Protein AF-0000000075100015 (afdb_homodimer)

Structure (mmCIF, N/CA/C/O backbone):
data_AF-0000000075100015-model_v1
#
loop_
_entity.id
_entity.type
_entity.pdbx_description
1 polymer 'F-actin-capping protein subunit alpha'
#
loop_
_atom_site.group_PDB
_atom_site.id
_atom_site.type_symbol
_atom_site.label_atom_id
_atom_site.label_alt_id
_atom_site.label_comp_id
_atom_site.label_asym_id
_atom_site.label_entity_id
_atom_site.label_seq_id
_atom_site.pdbx_PDB_ins_code
_atom_site.Cartn_x
_atom_site.Cartn_y
_atom_site.Cartn_z
_atom_site.occupancy
_atom_site.B_iso_or_equiv
_atom_site.auth_seq_id
_atom_site.auth_comp_id
_atom_site.auth_asym_id
_atom_site.auth_atom_id
_atom_site.pdbx_PDB_model_num
ATOM 1 N N . MET A 1 1 ? -28.734 -22.047 7.895 1 20.78 1 MET A N 1
ATOM 2 C CA . MET A 1 1 ? -29.188 -20.672 7.656 1 20.78 1 MET A CA 1
ATOM 3 C C . MET A 1 1 ? -28.016 -19.688 7.734 1 20.78 1 MET A C 1
ATOM 5 O O . MET A 1 1 ? -27.453 -19.484 8.805 1 20.78 1 MET A O 1
ATOM 9 N N . LEU A 1 2 ? -27.078 -19.688 6.77 1 24.02 2 LEU A N 1
ATOM 10 C CA . LEU A 1 2 ? -25.75 -19.078 6.727 1 24.02 2 LEU A CA 1
ATOM 11 C C . LEU A 1 2 ? -25.844 -17.562 6.867 1 24.02 2 LEU A C 1
ATOM 13 O O . LEU A 1 2 ? -26.703 -16.922 6.254 1 24.02 2 LEU A O 1
ATOM 17 N N . PRO A 1 3 ? -25.438 -17 8.055 1 24.66 3 PRO A N 1
ATOM 18 C CA . PRO A 1 3 ? -25.766 -15.625 8.422 1 24.66 3 PRO A CA 1
ATOM 19 C C . PRO A 1 3 ? -25.422 -14.617 7.328 1 24.66 3 PRO A C 1
ATOM 21 O O . PRO A 1 3 ? -24.391 -14.766 6.656 1 24.66 3 PRO A O 1
ATOM 24 N N . SER A 1 4 ? -26.359 -14.047 6.516 1 23.31 4 SER A N 1
ATOM 25 C CA . SER A 1 4 ? -26.516 -13.062 5.445 1 23.31 4 SER A CA 1
ATOM 26 C C . SER A 1 4 ? -25.766 -11.773 5.773 1 23.31 4 SER A C 1
ATOM 28 O O . SER A 1 4 ? -25.703 -10.859 4.945 1 23.31 4 SER A O 1
ATOM 30 N N . ARG A 1 5 ? -25.5 -11.406 7.086 1 25.5 5 ARG A N 1
ATOM 31 C CA . ARG A 1 5 ? -25.203 -10.023 7.465 1 25.5 5 ARG A CA 1
ATOM 32 C C . ARG A 1 5 ? -23.781 -9.641 7.051 1 25.5 5 ARG A C 1
ATOM 34 O O . ARG A 1 5 ? -23.234 -8.664 7.555 1 25.5 5 ARG A O 1
ATOM 41 N N . ILE A 1 6 ? -23.062 -10.508 6.488 1 29.12 6 ILE A N 1
ATOM 42 C CA . ILE A 1 6 ? -21.656 -10.156 6.289 1 29.12 6 ILE A CA 1
ATOM 43 C C . ILE A 1 6 ? -21.547 -9.055 5.242 1 29.12 6 ILE A C 1
ATOM 45 O O . ILE A 1 6 ? -20.484 -8.828 4.68 1 29.12 6 ILE A O 1
ATOM 49 N N . SER A 1 7 ? -22.688 -8.594 4.68 1 27.77 7 SER A N 1
ATOM 50 C CA . SER A 1 7 ? -22.656 -7.664 3.557 1 27.77 7 SER A CA 1
ATOM 51 C C . SER A 1 7 ? -21.938 -6.367 3.93 1 27.77 7 SER A C 1
ATOM 53 O O . SER A 1 7 ? -21.812 -5.465 3.102 1 27.77 7 SER A O 1
ATOM 55 N N . GLY A 1 8 ? -21.922 -5.969 5.199 1 27.81 8 GLY A N 1
ATOM 56 C CA . GLY A 1 8 ? -21.797 -4.559 5.539 1 27.81 8 GLY A CA 1
ATOM 57 C C . GLY A 1 8 ? -20.438 -3.977 5.168 1 27.81 8 GLY A C 1
ATOM 58 O O . GLY A 1 8 ? -20.359 -3.047 4.363 1 27.81 8 GLY A O 1
ATOM 59 N N . ARG A 1 9 ? -19.406 -3.805 6.23 1 31.66 9 ARG A N 1
ATOM 60 C CA . ARG A 1 9 ? -18.469 -2.707 6.504 1 31.66 9 ARG A CA 1
ATOM 61 C C . ARG A 1 9 ? -17.203 -2.836 5.668 1 31.66 9 ARG A C 1
ATOM 63 O O . ARG A 1 9 ? -16.156 -3.236 6.176 1 31.66 9 ARG A O 1
ATOM 70 N N . ILE A 1 10 ? -17.219 -3.52 4.648 1 33.59 10 ILE A N 1
ATOM 71 C CA . ILE A 1 10 ? -15.984 -3.369 3.889 1 33.59 10 ILE A CA 1
ATOM 72 C C . ILE A 1 10 ? -15.695 -1.889 3.65 1 33.59 10 ILE A C 1
ATOM 74 O O . ILE A 1 10 ? -16.562 -1.157 3.15 1 33.59 10 ILE A O 1
ATOM 78 N N . PRO A 1 11 ? -14.891 -1.281 4.355 1 36.47 11 PRO A N 1
ATOM 79 C CA . PRO A 1 11 ? -14.625 0.134 4.098 1 36.47 11 PRO A CA 1
ATOM 80 C C . PRO A 1 11 ? -14.609 0.467 2.605 1 36.47 11 PRO A C 1
ATOM 82 O O . PRO A 1 11 ? -14.094 -0.313 1.801 1 36.47 11 PRO A O 1
ATOM 85 N N . HIS A 1 12 ? -15.672 1.087 2.115 1 36.59 12 HIS A N 1
ATOM 86 C CA . HIS A 1 12 ? -15.805 1.656 0.78 1 36.59 12 HIS A CA 1
ATOM 87 C C . HIS A 1 12 ? -14.508 2.314 0.329 1 36.59 12 HIS A C 1
ATOM 89 O O . HIS A 1 12 ? -13.758 2.852 1.151 1 36.59 12 HIS A O 1
ATOM 95 N N . PHE A 1 13 ? -13.883 1.746 -0.642 1 34.28 13 PHE A N 1
ATOM 96 C CA . PHE A 1 13 ? -12.812 2.428 -1.369 1 34.28 13 PHE A CA 1
ATOM 97 C C .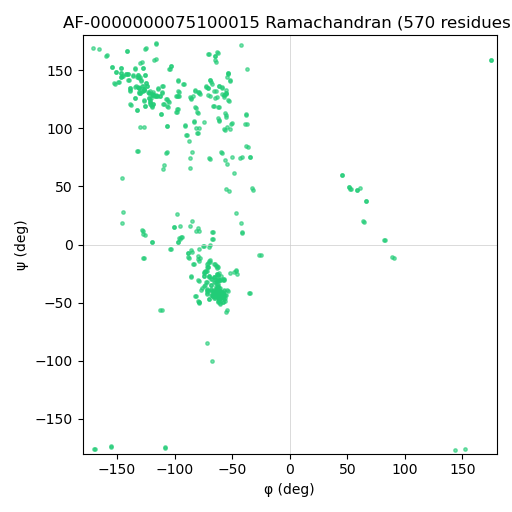 PHE A 1 13 ? -13.086 3.926 -1.441 1 34.28 13 PHE A C 1
ATOM 99 O O . PHE A 1 13 ? -13.836 4.387 -2.303 1 34.28 13 PHE A O 1
ATOM 106 N N . HIS A 1 14 ? -13.398 4.547 -0.377 1 34.09 14 HIS A N 1
ATOM 107 C CA . HIS A 1 14 ? -13.766 5.961 -0.393 1 34.09 14 HIS A CA 1
ATOM 108 C C . HIS A 1 14 ? -12.648 6.812 -0.986 1 34.09 14 HIS A C 1
ATOM 110 O O . HIS A 1 14 ? -12.773 8.039 -1.055 1 34.09 14 HIS A O 1
ATOM 116 N N . GLY A 1 15 ? -11.445 6.391 -0.826 1 33.97 15 GLY A N 1
ATOM 117 C CA . GLY A 1 15 ? -10.516 7.5 -0.974 1 33.97 15 GLY A CA 1
ATOM 118 C C . GLY A 1 15 ? -10.672 8.242 -2.289 1 33.97 15 GLY A C 1
ATOM 119 O O . GLY A 1 15 ? -10.266 9.398 -2.41 1 33.97 15 GLY A O 1
ATOM 120 N N . CYS A 1 16 ? -10.562 7.555 -3.436 1 36.41 16 CYS A N 1
ATOM 121 C CA . CYS A 1 16 ? -10.672 8.414 -4.609 1 36.41 16 CYS A CA 1
ATOM 122 C C . CYS A 1 16 ? -12.094 8.938 -4.773 1 36.41 16 CYS A C 1
ATOM 124 O O . CYS A 1 16 ? -13.016 8.164 -5.039 1 36.41 16 CYS A O 1
ATOM 126 N N . ASP A 1 17 ? -12.469 9.859 -3.977 1 36.69 17 ASP A N 1
ATOM 127 C CA . ASP A 1 17 ? -13.672 10.562 -4.398 1 36.69 17 ASP A CA 1
ATOM 128 C C . ASP A 1 17 ? -13.734 10.688 -5.918 1 36.69 17 ASP A C 1
ATOM 130 O O . ASP A 1 17 ? -12.922 11.398 -6.52 1 36.69 17 ASP A O 1
ATOM 134 N N . LEU A 1 18 ? -14.008 9.773 -6.59 1 43.75 18 LEU A N 1
ATOM 135 C CA . LEU A 1 18 ? -14.398 9.961 -7.984 1 43.75 18 LEU A CA 1
ATOM 136 C C . LEU A 1 18 ? -15.32 11.164 -8.133 1 43.75 18 LEU A C 1
ATOM 138 O O . LEU A 1 18 ? -16.234 11.141 -8.961 1 43.75 18 LEU A O 1
ATOM 142 N N . ASP A 1 19 ? -15.438 11.891 -7.148 1 42.81 19 ASP A N 1
ATOM 143 C CA . ASP A 1 19 ? -16.188 13.094 -7.492 1 42.81 19 ASP A CA 1
ATOM 144 C C . ASP A 1 19 ? -15.672 13.703 -8.797 1 42.81 19 ASP A C 1
ATOM 146 O O . ASP A 1 19 ? -16.219 14.703 -9.281 1 42.81 19 ASP A O 1
ATOM 150 N N . MET A 1 20 ? -14.477 13.375 -9.102 1 43.53 20 MET A N 1
ATOM 151 C CA . MET A 1 20 ? -14.047 13.969 -10.367 1 43.53 20 MET A CA 1
ATOM 152 C C . MET A 1 20 ? -14.828 13.375 -11.539 1 43.53 20 MET A C 1
ATOM 154 O O . MET A 1 20 ? -14.43 13.531 -12.695 1 43.53 20 MET A O 1
ATOM 158 N N . ALA A 1 21 ? -15.719 12.594 -11.125 1 49.91 21 ALA A N 1
ATOM 159 C CA . ALA A 1 21 ? -16.469 11.852 -12.141 1 49.91 21 ALA A CA 1
ATOM 160 C C . ALA A 1 21 ? -17.078 12.805 -13.164 1 49.91 21 ALA A C 1
ATOM 162 O O . ALA A 1 21 ? -17.109 12.5 -14.359 1 49.91 21 ALA A O 1
ATOM 163 N N . ASP A 1 22 ? -17.516 13.859 -12.57 1 56.06 22 ASP A N 1
ATOM 164 C CA . ASP A 1 22 ? -18.234 14.625 -13.578 1 56.06 22 ASP A CA 1
ATOM 165 C C . ASP A 1 22 ? -17.297 15.125 -14.664 1 56.06 22 ASP A C 1
ATOM 167 O O . ASP A 1 22 ? -17.703 15.352 -15.805 1 56.06 22 ASP A O 1
ATOM 171 N N . VAL A 1 23 ? -15.945 15.055 -14.25 1 65.94 23 VAL A N 1
ATOM 172 C CA . VAL A 1 23 ? -15.062 15.727 -15.203 1 65.94 23 VAL A CA 1
ATOM 173 C C . VAL A 1 23 ? -14.328 14.688 -16.047 1 65.94 23 VAL A C 1
ATOM 175 O O . VAL A 1 23 ? -13.75 15.016 -17.078 1 65.94 23 VAL A O 1
ATOM 178 N N . LEU A 1 24 ? -14.578 13.461 -15.695 1 74.62 24 LEU A N 1
ATOM 179 C CA . LEU A 1 24 ? -13.812 12.461 -16.438 1 74.62 24 LEU A CA 1
ATOM 180 C C . LEU A 1 24 ? -14.633 11.898 -17.594 1 74.62 24 LEU A C 1
ATOM 182 O O . LEU A 1 24 ? -15.852 11.773 -17.484 1 74.62 24 LEU A O 1
ATOM 186 N N . SER A 1 25 ? -14 11.664 -18.719 1 83.81 25 SER A N 1
ATOM 187 C CA . SER A 1 25 ? -14.641 10.969 -19.828 1 83.81 25 SER A CA 1
ATOM 188 C C . SER A 1 25 ? -15.016 9.539 -19.438 1 83.81 25 SER A C 1
ATOM 190 O O . SER A 1 25 ? -14.547 9.023 -18.422 1 83.81 25 SER A O 1
ATOM 192 N N . ASP A 1 26 ? -15.836 8.938 -20.234 1 85.44 26 ASP A N 1
ATOM 193 C CA . ASP A 1 26 ? -16.234 7.555 -19.984 1 85.44 26 ASP A CA 1
ATOM 194 C C . ASP A 1 26 ? -15.039 6.613 -20.016 1 85.44 26 ASP A C 1
ATOM 196 O O . ASP A 1 26 ? -14.938 5.691 -19.203 1 85.44 26 ASP A O 1
ATOM 200 N N . ALA A 1 27 ? -14.164 6.902 -20.969 1 84.81 27 ALA A N 1
ATOM 201 C CA . ALA A 1 27 ? -12.961 6.082 -21.078 1 84.81 27 ALA A CA 1
ATOM 202 C C . ALA A 1 27 ? -12.086 6.219 -19.844 1 84.81 27 ALA A C 1
ATOM 204 O O . ALA A 1 27 ? -11.539 5.23 -19.359 1 84.81 27 ALA A O 1
ATOM 205 N N . GLU A 1 28 ? -12.078 7.391 -19.344 1 82.69 28 GLU A N 1
ATOM 206 C CA . GLU A 1 28 ? -11.289 7.645 -18.141 1 82.69 28 GLU A CA 1
ATOM 207 C C . GLU A 1 28 ? -11.922 7 -16.922 1 82.69 28 GLU A C 1
ATOM 209 O O . GLU A 1 28 ? -11.227 6.441 -16.078 1 82.69 28 GLU A O 1
ATOM 214 N N . LYS A 1 29 ? -13.172 7.051 -16.875 1 86.25 29 LYS A N 1
ATOM 215 C CA . LYS A 1 29 ? -13.891 6.422 -15.766 1 86.25 29 LYS A CA 1
ATOM 216 C C . LYS A 1 29 ? -13.672 4.914 -15.758 1 86.25 29 LYS A C 1
ATOM 218 O O . LYS A 1 29 ? -13.461 4.32 -14.695 1 86.25 29 LYS A O 1
ATOM 223 N N . LEU A 1 30 ? -13.656 4.375 -16.891 1 89.06 30 LEU A N 1
ATOM 224 C CA . LEU A 1 30 ? -13.461 2.932 -17 1 89.06 30 LEU A CA 1
ATOM 225 C C . LEU A 1 30 ? -12.039 2.545 -16.594 1 89.06 30 LEU A C 1
ATOM 227 O O . LEU A 1 30 ? -11.836 1.513 -15.945 1 89.06 30 LEU A O 1
ATOM 231 N N . ASN A 1 31 ? -11.133 3.354 -16.969 1 87.12 31 ASN A N 1
ATOM 232 C CA . ASN A 1 31 ? -9.75 3.094 -16.578 1 87.12 31 ASN A CA 1
ATOM 233 C C . ASN A 1 31 ? -9.562 3.176 -15.07 1 87.12 31 ASN A C 1
ATOM 235 O O . ASN A 1 31 ? -8.844 2.367 -14.484 1 87.12 31 ASN A O 1
ATOM 239 N N . VAL A 1 32 ? -10.234 4.094 -14.523 1 85.44 32 VAL A N 1
ATOM 240 C CA . VAL A 1 32 ? -10.18 4.234 -13.07 1 85.44 32 VAL A CA 1
ATOM 241 C C . VAL A 1 32 ? -10.828 3.025 -12.406 1 85.44 32 VAL A C 1
ATOM 243 O O . VAL A 1 32 ? -10.273 2.459 -11.461 1 85.44 32 VAL A O 1
ATOM 246 N N . ALA A 1 33 ? -11.914 2.68 -12.961 1 90.5 33 ALA A N 1
ATOM 247 C CA . ALA A 1 33 ? -12.609 1.506 -12.445 1 90.5 33 ALA A CA 1
ATOM 248 C C . ALA A 1 33 ? -11.734 0.262 -12.531 1 90.5 33 ALA A C 1
ATOM 250 O O . ALA A 1 33 ? -11.648 -0.518 -11.578 1 90.5 33 ALA A O 1
ATOM 251 N N . LYS A 1 34 ? -11.117 0.137 -13.664 1 92.75 34 LYS A N 1
ATOM 252 C CA . LYS A 1 34 ? -10.195 -0.983 -13.852 1 92.75 34 LYS A CA 1
ATOM 253 C C . LYS A 1 34 ? -9.086 -0.965 -12.812 1 92.75 34 LYS A C 1
ATOM 255 O O . LYS A 1 34 ? -8.75 -2.002 -12.234 1 92.75 34 LYS A O 1
ATOM 260 N N . GLY A 1 35 ? -8.586 0.128 -12.57 1 91.5 35 GLY A N 1
ATOM 261 C CA . GLY A 1 35 ? -7.551 0.277 -11.562 1 91.5 35 GLY A CA 1
ATOM 262 C C . GLY A 1 35 ? -7.996 -0.164 -10.18 1 91.5 35 GLY A C 1
ATOM 263 O O . GLY A 1 35 ? -7.27 -0.88 -9.484 1 91.5 35 GLY A O 1
ATOM 264 N N . PHE A 1 36 ? -9.188 0.163 -9.82 1 91.38 36 PHE A N 1
ATOM 265 C CA . PHE A 1 36 ? -9.727 -0.218 -8.523 1 91.38 36 PHE A CA 1
ATOM 266 C C . PHE A 1 36 ? -9.891 -1.73 -8.43 1 91.38 36 PHE A C 1
ATOM 268 O O . PHE A 1 36 ? -9.531 -2.332 -7.41 1 91.38 36 PHE A O 1
ATOM 275 N N . LEU A 1 37 ? -10.391 -2.219 -9.461 1 95.38 37 LEU A N 1
ATOM 276 C CA . LEU A 1 37 ? -10.656 -3.652 -9.453 1 95.38 37 LEU A CA 1
ATOM 277 C C . LEU A 1 37 ? -9.352 -4.445 -9.383 1 95.38 37 LEU A C 1
ATOM 279 O O . LEU A 1 37 ? -9.234 -5.383 -8.594 1 95.38 37 LEU A O 1
ATOM 283 N N . LEU A 1 38 ? -8.344 -4.02 -10.133 1 95.88 38 LEU A N 1
ATOM 284 C CA . LEU A 1 38 ? -7.074 -4.734 -10.188 1 95.88 38 LEU A CA 1
ATOM 285 C C . LEU A 1 38 ? -6.305 -4.574 -8.875 1 95.88 38 LEU A C 1
ATOM 287 O O . LEU A 1 38 ? -5.438 -5.387 -8.555 1 95.88 38 LEU A O 1
ATOM 291 N N . ALA A 1 39 ? -6.699 -3.533 -8.133 1 93.62 39 ALA A N 1
ATOM 292 C CA . ALA A 1 39 ? -6.02 -3.264 -6.867 1 93.62 39 ALA A CA 1
ATOM 293 C C . ALA A 1 39 ? -6.77 -3.891 -5.699 1 93.62 39 ALA A C 1
ATOM 295 O O . ALA A 1 39 ? -6.355 -3.756 -4.543 1 93.62 39 ALA A O 1
ATOM 296 N N . SER A 1 40 ? -7.785 -4.617 -5.949 1 96.38 40 SER A N 1
ATOM 297 C CA . SER A 1 40 ? -8.625 -5.172 -4.891 1 96.38 40 SER A CA 1
ATOM 298 C C . SER A 1 40 ? -7.824 -6.102 -3.982 1 96.38 40 SER A C 1
ATOM 300 O O . SER A 1 40 ? -7.012 -6.895 -4.461 1 96.38 40 SER A O 1
ATOM 302 N N . PRO A 1 41 ? -8.023 -5.988 -2.635 1 96.44 41 PRO A N 1
ATOM 303 C CA . PRO A 1 41 ? -7.387 -6.938 -1.719 1 96.44 41 PRO A CA 1
ATOM 304 C C . PRO A 1 41 ? -7.902 -8.367 -1.898 1 96.44 41 PRO A C 1
ATOM 306 O O . PRO A 1 41 ? -8.945 -8.57 -2.527 1 96.44 41 PRO A O 1
ATOM 309 N N . PRO A 1 42 ? -7.141 -9.312 -1.389 1 95.69 42 PRO A N 1
ATOM 310 C CA . PRO A 1 42 ? -7.562 -10.711 -1.527 1 95.69 42 PRO A CA 1
ATOM 311 C C . PRO A 1 42 ? -8.961 -10.961 -0.97 1 95.69 42 PRO A C 1
ATOM 313 O O . PRO A 1 42 ? -9.273 -10.523 0.14 1 95.69 42 PRO A O 1
ATOM 316 N N . GLY A 1 43 ? -9.797 -11.625 -1.801 1 95.62 43 GLY A N 1
ATOM 317 C CA . GLY A 1 43 ? -11.117 -12.055 -1.37 1 95.62 43 GLY A CA 1
ATOM 318 C C . GLY A 1 43 ? -12.156 -10.953 -1.455 1 95.62 43 GLY A C 1
ATOM 319 O O . GLY A 1 43 ? -13.32 -11.164 -1.104 1 95.62 43 GLY A O 1
ATOM 320 N N . GLU A 1 44 ? -11.805 -9.789 -1.959 1 96.06 44 GLU A N 1
ATOM 321 C CA . GLU A 1 44 ? -12.727 -8.656 -1.857 1 96.06 44 GLU A CA 1
ATOM 322 C C . GLU A 1 44 ? -13.109 -8.133 -3.236 1 96.06 44 GLU A C 1
ATOM 324 O O . GLU A 1 44 ? -13.883 -7.18 -3.352 1 96.06 44 GLU A O 1
ATOM 329 N N . VAL A 1 45 ? -12.641 -8.75 -4.312 1 96.31 45 VAL A N 1
ATOM 330 C CA . VAL A 1 45 ? -12.797 -8.188 -5.652 1 96.31 45 VAL A CA 1
ATOM 331 C C . VAL A 1 45 ? -14.281 -8.164 -6.027 1 96.31 45 VAL A C 1
ATOM 333 O O . VAL A 1 45 ? -14.734 -7.258 -6.727 1 96.31 45 VAL A O 1
ATOM 336 N N . ARG A 1 46 ? -15.031 -9.109 -5.559 1 93.06 46 ARG A N 1
ATOM 337 C CA . ARG A 1 46 ? -16.453 -9.125 -5.859 1 93.06 46 ARG A CA 1
ATOM 338 C C . ARG A 1 46 ? -17.156 -7.938 -5.215 1 93.06 46 ARG A C 1
ATOM 340 O O . ARG A 1 46 ? -17.984 -7.273 -5.855 1 93.06 46 ARG A O 1
ATOM 347 N N . ASP A 1 47 ? -16.828 -7.676 -3.973 1 93.5 47 ASP A N 1
ATOM 348 C CA . ASP A 1 47 ? -17.406 -6.523 -3.283 1 93.5 47 ASP A CA 1
ATOM 349 C C . ASP A 1 47 ? -16.969 -5.219 -3.945 1 93.5 47 ASP A C 1
ATOM 351 O O . ASP A 1 47 ? -17.781 -4.305 -4.121 1 93.5 47 ASP A O 1
ATOM 355 N N . VAL A 1 48 ? -15.742 -5.164 -4.293 1 94.56 48 VAL A N 1
ATOM 356 C CA . VAL A 1 48 ? -15.227 -3.973 -4.957 1 94.56 48 VAL A CA 1
ATOM 357 C C . VAL A 1 48 ? -15.938 -3.777 -6.293 1 94.56 48 VAL A C 1
ATOM 359 O O . VAL A 1 48 ? -16.25 -2.648 -6.68 1 94.56 48 VAL A O 1
ATOM 362 N N . SER A 1 49 ? -16.188 -4.844 -6.953 1 94.31 49 SER A N 1
ATOM 363 C CA . SER A 1 49 ? -16.891 -4.766 -8.227 1 94.31 49 SER A CA 1
ATOM 364 C C . SER A 1 49 ? -18.281 -4.156 -8.062 1 94.31 49 SER A C 1
ATOM 366 O O . SER A 1 49 ? -18.719 -3.346 -8.883 1 94.31 49 SER A O 1
ATOM 368 N N . LYS A 1 50 ? -18.938 -4.52 -7.023 1 91.62 50 LYS A N 1
ATOM 369 C CA . LYS A 1 50 ? -20.25 -3.973 -6.742 1 91.62 50 LYS A CA 1
ATOM 370 C C . LYS A 1 50 ? -20.188 -2.475 -6.461 1 91.62 50 LYS A C 1
ATOM 372 O O . LYS A 1 50 ? -21 -1.701 -6.973 1 91.62 50 LYS A O 1
ATOM 377 N N . ASP A 1 51 ? -19.234 -2.096 -5.738 1 91.44 51 ASP A N 1
ATOM 378 C CA . ASP A 1 51 ? -19.078 -0.692 -5.375 1 91.44 51 ASP A CA 1
ATOM 379 C C . ASP A 1 51 ? -18.703 0.151 -6.594 1 91.44 51 ASP A C 1
ATOM 381 O O . ASP A 1 51 ? -19.234 1.252 -6.773 1 91.44 51 ASP A O 1
ATOM 385 N N . VAL A 1 52 ? -17.812 -0.385 -7.328 1 91.94 52 VAL A N 1
ATOM 386 C CA . VAL A 1 52 ? -17.359 0.312 -8.531 1 91.94 52 VAL A CA 1
ATOM 387 C C . VAL A 1 52 ? -18.531 0.478 -9.5 1 91.94 52 VAL A C 1
ATOM 389 O O . VAL A 1 52 ? -18.688 1.531 -10.117 1 91.94 52 VAL A O 1
ATOM 392 N N . ALA A 1 53 ? -19.328 -0.507 -9.633 1 88.62 53 ALA A N 1
ATOM 393 C CA . ALA A 1 53 ? -20.484 -0.457 -10.531 1 88.62 53 ALA A CA 1
ATOM 394 C C . ALA A 1 53 ? -21.453 0.649 -10.117 1 88.62 53 ALA A C 1
ATOM 396 O O . ALA A 1 53 ? -22.062 1.301 -10.969 1 88.62 53 ALA A O 1
ATOM 397 N N . LYS A 1 54 ? -21.5 0.934 -8.828 1 89.56 54 LYS A N 1
ATOM 398 C CA . LYS A 1 54 ? -22.391 1.971 -8.312 1 89.56 54 LYS A CA 1
ATOM 399 C C . LYS A 1 54 ? -21.859 3.363 -8.648 1 89.56 54 LYS A C 1
ATOM 401 O O . LYS A 1 54 ? -22.641 4.316 -8.758 1 89.56 54 LYS A O 1
ATOM 406 N N . LEU A 1 55 ? -20.609 3.447 -8.797 1 87.25 55 LEU A N 1
ATOM 407 C CA . LEU A 1 55 ? -19.984 4.746 -8.984 1 87.25 55 LEU A CA 1
ATOM 408 C C . LEU A 1 55 ? -19.938 5.121 -10.461 1 87.25 55 LEU A C 1
ATOM 410 O O . LEU A 1 55 ? -19.719 6.281 -10.812 1 87.25 55 LEU A O 1
ATOM 414 N N . LEU A 1 56 ? -20.234 4.191 -11.297 1 90.19 56 LEU A N 1
ATOM 415 C CA . LEU A 1 56 ? -20.156 4.43 -12.734 1 90.19 56 LEU A CA 1
ATOM 416 C C . LEU A 1 56 ? -21.562 4.602 -13.328 1 90.19 56 LEU A C 1
ATOM 418 O O . LEU A 1 56 ? -22.531 4.062 -12.797 1 90.19 56 LEU A O 1
ATOM 422 N N . PRO A 1 57 ? -21.531 5.426 -14.43 1 89.06 57 PRO A N 1
ATOM 423 C CA . PRO A 1 57 ? -22.812 5.453 -15.141 1 89.06 57 PRO A CA 1
ATOM 424 C C . PRO A 1 57 ? -23.312 4.055 -15.516 1 89.06 57 PRO A C 1
ATOM 426 O O . PRO A 1 57 ? -22.5 3.172 -15.812 1 89.06 57 PRO A O 1
ATOM 429 N N . ARG A 1 58 ? -24.625 4.039 -15.492 1 87.69 58 ARG A N 1
ATOM 430 C CA . ARG A 1 58 ? -25.234 2.746 -15.773 1 87.69 58 ARG A CA 1
ATOM 431 C C . ARG A 1 58 ? -24.797 2.209 -17.125 1 87.69 58 ARG A C 1
ATOM 433 O O . ARG A 1 58 ? -24.812 2.934 -18.125 1 87.69 58 ARG A O 1
ATOM 440 N N . GLY A 1 59 ? -24.297 1.004 -17.172 1 88.06 59 GLY A N 1
ATOM 441 C CA . GLY A 1 59 ? -23.953 0.321 -18.422 1 88.06 59 GLY A CA 1
ATOM 442 C C . GLY A 1 59 ? -22.531 0.574 -18.859 1 88.06 59 GLY A C 1
ATOM 443 O O . GLY A 1 59 ? -22.047 -0.045 -19.812 1 88.06 59 GLY A O 1
ATOM 444 N N . LEU A 1 60 ? -21.922 1.483 -18.25 1 91.62 60 LEU A N 1
ATOM 445 C CA . LEU A 1 60 ? -20.578 1.812 -18.688 1 91.62 60 LEU A CA 1
ATOM 446 C C . LEU A 1 60 ? -19.641 0.629 -18.5 1 91.62 60 LEU A C 1
ATOM 448 O O . LEU A 1 60 ? -18.812 0.334 -19.359 1 91.62 60 LEU A O 1
ATOM 452 N N . LEU A 1 61 ? -19.766 -0.012 -17.375 1 92.88 61 LEU A N 1
ATOM 453 C CA . LEU A 1 61 ? -19.016 -1.243 -17.141 1 92.88 61 LEU A CA 1
ATOM 454 C C . LEU A 1 61 ? -19.812 -2.457 -17.609 1 92.88 61 LEU A C 1
ATOM 456 O O . LEU A 1 61 ? -20.594 -3.023 -16.859 1 92.88 61 LEU A O 1
ATOM 460 N N . SER A 1 62 ? -19.531 -2.84 -18.812 1 93.19 62 SER A N 1
ATOM 461 C CA . SER A 1 62 ? -20.25 -3.98 -19.375 1 93.19 62 SER A CA 1
ATOM 462 C C . SER A 1 62 ? -19.828 -5.281 -18.703 1 93.19 62 SER A C 1
ATOM 464 O O . SER A 1 62 ? -18.766 -5.352 -18.078 1 93.19 62 SER A O 1
ATOM 466 N N . ASP A 1 63 ? -20.656 -6.258 -18.922 1 92.94 63 ASP A N 1
ATOM 467 C CA . ASP A 1 63 ? -20.328 -7.582 -18.391 1 92.94 63 ASP A CA 1
ATOM 468 C C . ASP A 1 63 ? -19.031 -8.117 -19.016 1 92.94 63 ASP A C 1
ATOM 470 O O . ASP A 1 63 ? -18.219 -8.734 -18.328 1 92.94 63 ASP A O 1
ATOM 474 N N . THR A 1 64 ? -18.938 -7.879 -20.25 1 94.25 64 THR A N 1
ATOM 475 C CA . THR A 1 64 ? -17.75 -8.336 -20.953 1 94.25 64 THR A CA 1
ATOM 476 C C . THR A 1 64 ? -16.5 -7.645 -20.406 1 94.25 64 THR A C 1
ATOM 478 O O . THR A 1 64 ? -15.477 -8.289 -20.172 1 94.25 64 THR A O 1
ATOM 481 N N . ALA A 1 65 ? -16.609 -6.355 -20.188 1 93.69 65 ALA A N 1
ATOM 482 C CA . ALA A 1 65 ? -15.484 -5.605 -19.641 1 93.69 65 ALA A CA 1
ATOM 483 C C . ALA A 1 65 ? -15.125 -6.09 -18.234 1 93.69 65 ALA A C 1
ATOM 485 O O . ALA A 1 65 ? -13.953 -6.285 -17.922 1 93.69 65 ALA A O 1
ATOM 486 N N . LEU A 1 66 ? -16.141 -6.285 -17.469 1 95.56 66 LEU A N 1
ATOM 487 C CA . LEU A 1 66 ? -15.938 -6.77 -16.109 1 95.56 66 LEU A CA 1
ATOM 488 C C . LEU A 1 66 ? -15.258 -8.133 -16.125 1 95.56 66 LEU A C 1
ATOM 490 O O . LEU A 1 66 ? -14.305 -8.359 -15.375 1 95.56 66 LEU A O 1
ATOM 494 N N . ARG A 1 67 ? -15.703 -9.008 -16.922 1 96.12 67 ARG A N 1
ATOM 495 C CA . ARG A 1 67 ? -15.125 -10.344 -17.016 1 96.12 67 ARG A CA 1
ATOM 496 C C . ARG A 1 67 ? -13.656 -10.273 -17.406 1 96.12 67 ARG A C 1
ATOM 498 O O . ARG A 1 67 ? -12.82 -11.008 -16.875 1 96.12 67 ARG A O 1
ATOM 505 N N . GLY A 1 68 ? -13.398 -9.461 -18.359 1 96.69 68 GLY A N 1
ATOM 506 C CA . GLY A 1 68 ? -12.016 -9.289 -18.766 1 96.69 68 GLY A CA 1
ATOM 507 C C . GLY A 1 68 ? -11.117 -8.781 -17.656 1 96.69 68 GLY A C 1
ATOM 508 O O . GLY A 1 68 ? -10 -9.273 -17.469 1 96.69 68 GLY A O 1
ATOM 509 N N . ILE A 1 69 ? -11.633 -7.812 -16.922 1 96.88 69 ILE A N 1
ATOM 510 C CA . ILE A 1 69 ? -10.859 -7.246 -15.82 1 96.88 69 ILE A CA 1
ATOM 511 C C . ILE A 1 69 ? -10.648 -8.305 -14.742 1 96.88 69 ILE A C 1
ATOM 513 O O . ILE A 1 69 ? -9.547 -8.453 -14.211 1 96.88 69 ILE A O 1
ATOM 517 N N . LEU A 1 70 ? -11.656 -9.07 -14.492 1 97.88 70 LEU A N 1
ATOM 518 C CA . LEU A 1 70 ? -11.562 -10.094 -13.453 1 97.88 70 LEU A CA 1
ATOM 519 C C . LEU A 1 70 ? -10.68 -11.25 -13.906 1 97.88 70 LEU A C 1
ATOM 521 O O . LEU A 1 70 ? -10 -11.875 -13.086 1 97.88 70 LEU A O 1
ATOM 525 N N . HIS A 1 71 ? -10.68 -11.523 -15.172 1 98.31 71 HIS A N 1
ATOM 526 C CA . HIS A 1 71 ? -9.711 -12.469 -15.719 1 98.31 71 HIS A CA 1
ATOM 527 C C . HIS A 1 71 ? -8.281 -12.023 -15.43 1 98.31 71 HIS A C 1
ATOM 529 O O . HIS A 1 71 ? -7.484 -12.797 -14.898 1 98.31 71 HIS A O 1
ATOM 535 N N . THR A 1 72 ? -8.031 -10.773 -15.742 1 97.75 72 THR A N 1
ATOM 536 C CA . THR A 1 72 ? -6.707 -10.227 -15.484 1 97.75 72 THR A CA 1
ATOM 537 C C . THR A 1 72 ? -6.367 -10.297 -14 1 97.75 72 THR A C 1
ATOM 539 O O . THR A 1 72 ? -5.281 -10.742 -13.625 1 97.75 72 THR A O 1
ATOM 542 N N . TYR A 1 73 ? -7.32 -9.945 -13.172 1 98.25 73 TYR A N 1
ATOM 543 C CA . TYR A 1 73 ? -7.129 -9.953 -11.727 1 98.25 73 TYR A CA 1
ATOM 544 C C . TYR A 1 73 ? -6.801 -11.352 -11.227 1 98.25 73 TYR A C 1
ATOM 546 O O . TYR A 1 73 ? -5.816 -11.547 -10.508 1 98.25 73 TYR A O 1
ATOM 554 N N . ASN A 1 74 ? -7.59 -12.281 -11.602 1 98.38 74 ASN A N 1
ATOM 555 C CA . ASN A 1 74 ? -7.441 -13.641 -11.094 1 98.38 74 ASN A CA 1
ATOM 556 C C . ASN A 1 74 ? -6.145 -14.281 -11.578 1 98.38 74 ASN A C 1
ATOM 558 O O . ASN A 1 74 ? -5.453 -14.953 -10.812 1 98.38 74 ASN A O 1
ATOM 562 N N . VAL A 1 75 ? -5.801 -14.062 -12.82 1 98.25 75 VAL A N 1
ATOM 563 C CA . VAL A 1 75 ? -4.617 -14.672 -13.414 1 98.25 75 VAL A CA 1
ATOM 564 C C . VAL A 1 75 ? -3.357 -14.023 -12.836 1 98.25 75 VAL A C 1
ATOM 566 O O . VAL A 1 75 ? -2.428 -14.719 -12.422 1 98.25 75 VAL A O 1
ATOM 569 N N . GLU A 1 76 ? -3.391 -12.703 -12.695 1 97.31 76 GLU A N 1
ATOM 570 C CA . GLU A 1 76 ? -2.221 -12 -12.188 1 97.31 76 GLU A CA 1
ATOM 571 C C . GLU A 1 76 ? -1.974 -12.336 -10.719 1 97.31 76 GLU A C 1
ATOM 573 O O . GLU A 1 76 ? -0.828 -12.352 -10.266 1 97.31 76 GLU A O 1
ATOM 578 N N . ASN A 1 77 ? -3.031 -12.609 -10.07 1 97.5 77 ASN A N 1
ATOM 579 C CA . ASN A 1 77 ? -2.877 -12.891 -8.641 1 97.5 77 ASN A CA 1
ATOM 580 C C . ASN A 1 77 ? -2.725 -14.391 -8.375 1 97.5 77 ASN A C 1
ATOM 582 O O . ASN A 1 77 ? -2.629 -14.812 -7.227 1 97.5 77 ASN A O 1
ATOM 586 N N . SER A 1 78 ? -2.621 -15.188 -9.422 1 96.56 78 SER A N 1
ATOM 587 C CA . SER A 1 78 ? -2.496 -16.625 -9.25 1 96.56 78 SER A CA 1
ATOM 588 C C . SER A 1 78 ? -3.496 -17.156 -8.227 1 96.56 78 SER A C 1
ATOM 590 O O . SER A 1 78 ? -3.117 -17.859 -7.285 1 96.56 78 SER A O 1
ATOM 592 N N . LEU A 1 79 ? -4.75 -16.969 -8.484 1 96.44 79 LEU A N 1
ATOM 593 C CA . LEU A 1 79 ? -5.809 -17.281 -7.527 1 96.44 79 LEU A CA 1
ATOM 594 C C . LEU A 1 79 ? -5.898 -18.781 -7.285 1 96.44 79 LEU A C 1
ATOM 596 O O . LEU A 1 79 ? -6.121 -19.547 -8.219 1 96.44 79 LEU A O 1
ATOM 600 N N . PRO A 1 80 ? -5.676 -19.188 -6.012 1 94.06 80 PRO A N 1
ATOM 601 C CA . PRO A 1 80 ? -5.926 -20.594 -5.676 1 94.06 80 PRO A CA 1
ATOM 602 C C . PRO A 1 80 ? -7.41 -20.891 -5.477 1 94.06 80 PRO A C 1
ATOM 604 O O . PRO A 1 80 ? -8.094 -20.172 -4.746 1 94.06 80 PRO A O 1
ATOM 607 N N . VAL A 1 81 ? -7.887 -21.922 -6.129 1 94.31 81 VAL A N 1
ATOM 608 C CA . VAL A 1 81 ? -9.32 -22.203 -6.086 1 94.31 81 VAL A CA 1
ATOM 609 C C . VAL A 1 81 ? -9.547 -23.672 -5.715 1 94.31 81 VAL A C 1
ATOM 611 O O . VAL A 1 81 ? -8.828 -24.547 -6.188 1 94.31 81 VAL A O 1
ATOM 614 N N . GLN A 1 82 ? -10.539 -23.859 -4.922 1 92.06 82 GLN A N 1
ATOM 615 C CA . GLN A 1 82 ? -10.891 -25.203 -4.512 1 92.06 82 GLN A CA 1
ATOM 616 C C . GLN A 1 82 ? -11.461 -26 -5.68 1 92.06 82 GLN A C 1
ATOM 618 O O . GLN A 1 82 ? -12.352 -25.531 -6.387 1 92.06 82 GLN A O 1
ATOM 623 N N . ILE A 1 83 ? -10.859 -27.141 -5.84 1 92.81 83 ILE A N 1
ATOM 624 C CA . ILE A 1 83 ? -11.367 -28.062 -6.852 1 92.81 83 ILE A CA 1
ATOM 625 C C . ILE A 1 83 ? -12.547 -28.844 -6.281 1 92.81 83 ILE A C 1
ATOM 627 O O . ILE A 1 83 ? -12.461 -29.391 -5.18 1 92.81 83 ILE A O 1
ATOM 631 N N . PRO A 1 84 ? -13.609 -28.891 -7.074 1 89.5 84 PRO A N 1
ATOM 632 C CA . PRO A 1 84 ? -14.781 -29.594 -6.566 1 89.5 84 PRO A CA 1
ATOM 633 C C . PRO A 1 84 ? -14.492 -31.062 -6.23 1 89.5 84 PRO A C 1
ATOM 635 O O . PRO A 1 84 ? -13.828 -31.75 -7.008 1 89.5 84 PRO A O 1
ATOM 638 N N . ASN A 1 85 ? -14.977 -31.531 -5.055 1 85.56 85 ASN A N 1
ATOM 639 C CA . ASN A 1 85 ? -14.977 -32.938 -4.633 1 85.56 85 ASN A CA 1
ATOM 640 C C . ASN A 1 85 ? -13.562 -33.469 -4.449 1 85.56 85 ASN A C 1
ATOM 642 O O . ASN A 1 85 ? -13.297 -34.625 -4.691 1 85.56 85 ASN A O 1
ATOM 646 N N . VAL A 1 86 ? -12.664 -32.594 -4.309 1 81.94 86 VAL A N 1
ATOM 647 C CA . VAL A 1 86 ? -11.289 -33 -4.043 1 81.94 86 VAL A CA 1
ATOM 648 C C . VAL A 1 86 ? -10.859 -32.5 -2.672 1 81.94 86 VAL A C 1
ATOM 650 O O . VAL A 1 86 ? -11.492 -31.594 -2.111 1 81.94 86 VAL A O 1
ATOM 653 N N . ASP A 1 87 ? -9.883 -33.062 -2.123 1 79.31 87 ASP A N 1
ATOM 654 C CA . ASP A 1 87 ? -9.312 -32.688 -0.833 1 79.31 87 ASP A CA 1
ATOM 655 C C . ASP A 1 87 ? 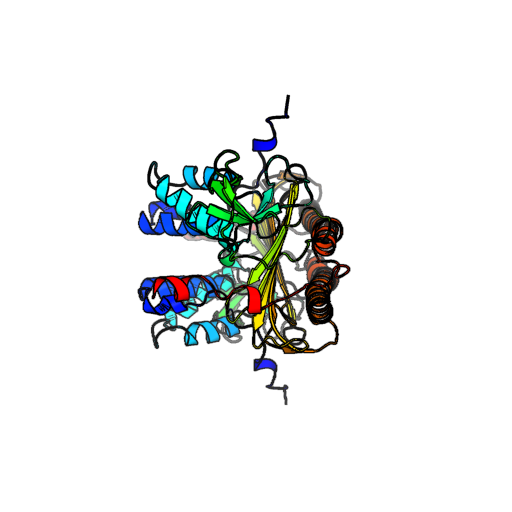-8.992 -31.203 -0.801 1 79.31 87 ASP A C 1
ATOM 657 O O . ASP A 1 87 ? -8.5 -30.641 -1.787 1 79.31 87 ASP A O 1
ATOM 661 N N . GLU A 1 88 ? -9.258 -30.609 0.335 1 74.62 88 GLU A N 1
ATOM 662 C CA . GLU A 1 88 ? -9.102 -29.172 0.519 1 74.62 88 GLU A CA 1
ATOM 663 C C . GLU A 1 88 ? -7.645 -28.75 0.346 1 74.62 88 GLU A C 1
ATOM 665 O O . GLU A 1 88 ? -7.355 -27.578 0.102 1 74.62 88 GLU A O 1
ATOM 670 N N . SER A 1 89 ? -6.836 -29.703 0.456 1 73.19 89 SER A N 1
ATOM 671 C CA . SER A 1 89 ? -5.414 -29.391 0.36 1 73.19 89 SER A CA 1
ATOM 672 C C . SER A 1 89 ? -4.984 -29.219 -1.093 1 73.19 89 SER A C 1
ATOM 674 O O . SER A 1 89 ? -3.91 -28.672 -1.365 1 73.19 89 SER A O 1
ATOM 676 N N . LYS A 1 90 ? -5.852 -29.625 -1.959 1 79.31 90 LYS A N 1
ATOM 677 C CA . LYS A 1 90 ? -5.527 -29.516 -3.379 1 79.31 90 LYS A CA 1
ATOM 678 C C . LYS A 1 90 ? -6.324 -28.391 -4.031 1 79.31 90 LYS A C 1
ATOM 680 O O . LYS A 1 90 ? -7.555 -28.391 -4.012 1 79.31 90 LYS A O 1
ATOM 685 N N . ARG A 1 91 ? -5.586 -27.469 -4.531 1 89.44 91 ARG A N 1
ATOM 686 C CA . ARG A 1 91 ? -6.23 -26.312 -5.152 1 89.44 91 ARG A CA 1
ATOM 687 C C . ARG A 1 91 ? -5.719 -26.109 -6.574 1 89.44 91 ARG A C 1
ATOM 689 O O . ARG A 1 91 ? -4.582 -26.469 -6.891 1 89.44 91 ARG A O 1
ATOM 696 N N . LEU A 1 92 ? -6.594 -25.656 -7.398 1 92.12 92 LEU A N 1
ATOM 697 C CA . LEU A 1 92 ? -6.211 -25.172 -8.727 1 92.12 92 LEU A CA 1
ATOM 698 C C . LEU A 1 92 ? -5.637 -23.766 -8.648 1 92.12 92 LEU A C 1
ATOM 700 O O . LEU A 1 92 ? -6.18 -22.906 -7.953 1 92.12 92 LEU A O 1
ATOM 704 N N . VAL A 1 93 ? -4.512 -23.594 -9.281 1 93.31 93 VAL A N 1
ATOM 705 C CA . VAL A 1 93 ? -3.941 -22.25 -9.344 1 93.31 93 VAL A CA 1
ATOM 706 C C . VAL A 1 93 ? -4.285 -21.594 -10.688 1 93.31 93 VAL A C 1
ATOM 708 O O . VAL A 1 93 ? -3.842 -22.062 -11.742 1 93.31 93 VAL A O 1
ATOM 711 N N . VAL A 1 94 ? -5.086 -20.547 -10.648 1 96.88 94 VAL A N 1
ATOM 712 C CA . VAL A 1 94 ? -5.445 -19.797 -11.844 1 96.88 94 VAL A CA 1
ATOM 713 C C . VAL A 1 94 ? -4.32 -18.828 -12.211 1 96.88 94 VAL A C 1
ATOM 715 O O . VAL A 1 94 ? -4.227 -17.734 -11.648 1 96.88 94 VAL A O 1
ATOM 718 N N . CYS A 1 95 ? -3.484 -19.25 -13.094 1 96.12 95 CYS A N 1
ATOM 719 C CA . CYS A 1 95 ? -2.316 -18.469 -13.484 1 96.12 95 CYS A CA 1
ATOM 720 C C . CYS A 1 95 ? -2.064 -18.578 -14.984 1 96.12 95 CYS A C 1
ATOM 722 O O . CYS A 1 95 ? -2.684 -19.391 -15.664 1 96.12 95 CYS A O 1
ATOM 724 N N . GLN A 1 96 ? -1.231 -17.719 -15.461 1 96.12 96 GLN A N 1
ATOM 725 C CA . GLN A 1 96 ? -0.966 -17.641 -16.891 1 96.12 96 GLN A CA 1
ATOM 726 C C . GLN A 1 96 ? -0.45 -18.969 -17.438 1 96.12 96 GLN A C 1
ATOM 728 O O . GLN A 1 96 ? -0.877 -19.422 -18.5 1 96.12 96 GLN A O 1
ATOM 733 N N . GLU A 1 97 ? 0.423 -19.656 -16.766 1 90.88 97 GLU A N 1
ATOM 734 C CA . GLU A 1 97 ? 1.055 -20.891 -17.203 1 90.88 97 GLU A CA 1
ATOM 735 C C . GLU A 1 97 ? 0.034 -22.016 -17.328 1 90.88 97 GLU A C 1
ATOM 737 O O . GLU A 1 97 ? 0.204 -22.938 -18.141 1 90.88 97 GLU A O 1
ATOM 742 N N . GLY A 1 98 ? -0.966 -21.891 -16.562 1 91.5 98 GLY A N 1
ATOM 743 C CA . GLY A 1 98 ? -1.971 -22.953 -16.562 1 91.5 98 GLY A CA 1
ATOM 744 C C . GLY A 1 98 ? -3.162 -22.641 -17.453 1 91.5 98 GLY A C 1
ATOM 745 O O . GLY A 1 98 ? -4.09 -23.438 -17.562 1 91.5 98 GLY A O 1
ATOM 746 N N . GLU A 1 99 ? -3.088 -21.516 -18.094 1 95.25 99 GLU A N 1
ATOM 747 C CA . GLU A 1 99 ? -4.23 -21.094 -18.906 1 95.25 99 GLU A CA 1
ATOM 748 C C . GLU A 1 99 ? -4.25 -21.812 -20.25 1 95.25 99 GLU A C 1
ATOM 750 O O . GLU A 1 99 ? -3.334 -21.641 -21.062 1 95.25 99 GLU A O 1
ATOM 755 N N . VAL A 1 100 ? -5.234 -22.625 -20.422 1 93.88 100 VAL A N 1
ATOM 756 C CA . VAL A 1 100 ? -5.457 -23.281 -21.719 1 93.88 100 VAL A CA 1
ATOM 757 C C . VAL A 1 100 ? -6.195 -22.328 -22.656 1 93.88 100 VAL A C 1
ATOM 759 O O . VAL A 1 100 ? -5.848 -22.219 -23.828 1 93.88 100 VAL A O 1
ATOM 762 N N . ASP A 1 101 ? -7.191 -21.703 -22.109 1 94.94 101 ASP A N 1
ATOM 763 C CA . ASP A 1 101 ? -7.883 -20.562 -22.719 1 94.94 101 ASP A CA 1
ATOM 764 C C . ASP A 1 101 ? -8.539 -19.688 -21.656 1 94.94 101 ASP A C 1
ATOM 766 O O . ASP A 1 101 ? -8.328 -19.906 -20.453 1 94.94 101 ASP A O 1
ATOM 770 N N . VAL A 1 102 ? -9.305 -18.703 -21.984 1 94.81 102 VAL A N 1
ATOM 771 C CA . VAL A 1 102 ? -9.758 -17.656 -21.094 1 94.81 102 VAL A CA 1
ATOM 772 C C . VAL A 1 102 ? -10.625 -18.25 -19.984 1 94.81 102 VAL A C 1
ATOM 774 O O . VAL A 1 102 ? -10.688 -17.703 -18.875 1 94.81 102 VAL A O 1
ATOM 777 N N . GLY A 1 103 ? -11.133 -19.359 -20.172 1 96.62 103 GLY A N 1
ATOM 778 C CA . GLY A 1 103 ? -12.031 -19.938 -19.172 1 96.62 103 GLY A CA 1
ATOM 779 C C . GLY A 1 103 ? -11.617 -21.328 -18.719 1 96.62 103 GLY A C 1
ATOM 780 O O . GLY A 1 103 ? -12.375 -22 -18.031 1 96.62 103 GLY A O 1
ATOM 781 N N . HIS A 1 104 ? -10.406 -21.828 -19.125 1 97 104 HIS A N 1
ATOM 782 C CA . HIS A 1 104 ? -9.984 -23.172 -18.781 1 97 104 HIS A CA 1
ATOM 783 C C . HIS A 1 104 ? -8.539 -23.188 -18.266 1 97 104 HIS A C 1
ATOM 785 O O . HIS A 1 104 ? -7.664 -22.562 -18.875 1 97 104 HIS A O 1
ATOM 791 N N . TYR A 1 105 ? -8.344 -23.922 -17.219 1 95.31 105 TYR A N 1
ATOM 792 C CA . TYR A 1 105 ? -7.039 -23.906 -16.578 1 95.31 105 TYR A CA 1
ATOM 793 C C . TYR A 1 105 ? -6.602 -25.328 -16.219 1 95.31 105 TYR A C 1
ATOM 795 O O . TYR A 1 105 ? -7.418 -26.156 -15.82 1 95.31 105 TYR A O 1
ATOM 803 N N . LEU A 1 106 ? -5.359 -25.531 -16.312 1 91.56 106 LEU A N 1
ATOM 804 C CA . LEU A 1 106 ? -4.75 -26.844 -16.125 1 91.56 106 LEU A CA 1
ATOM 805 C C . LEU A 1 106 ? -4.473 -27.109 -14.641 1 91.56 106 LEU A C 1
ATOM 807 O O . LEU A 1 106 ? -3.852 -26.281 -13.969 1 91.56 106 LEU A O 1
ATOM 811 N N . ASP A 1 107 ? -4.969 -28.172 -14.172 1 89.56 107 ASP A N 1
ATOM 812 C CA . ASP A 1 107 ? -4.594 -28.766 -12.898 1 89.56 107 ASP A CA 1
ATOM 813 C C . ASP A 1 107 ? -3.451 -29.766 -13.07 1 89.56 107 ASP A C 1
ATOM 815 O O . ASP A 1 107 ? -3.676 -30.906 -13.477 1 89.56 107 ASP A O 1
ATOM 819 N N . THR A 1 108 ? -2.316 -29.328 -12.727 1 81.88 108 THR A N 1
ATOM 820 C CA . THR A 1 108 ? -1.131 -30.125 -13.016 1 81.88 108 THR A CA 1
ATOM 821 C C . THR A 1 108 ? -1.069 -31.344 -12.102 1 81.88 108 THR A C 1
ATOM 823 O O . THR A 1 108 ? -0.408 -32.344 -12.43 1 81.88 108 THR A O 1
ATOM 826 N N . HIS A 1 109 ? -1.704 -31.297 -10.984 1 79.31 109 HIS A N 1
ATOM 827 C CA . HIS A 1 109 ? -1.709 -32.438 -10.062 1 79.31 109 HIS A CA 1
ATOM 828 C C . HIS A 1 109 ? -2.697 -33.5 -10.516 1 79.31 109 HIS A C 1
ATOM 830 O O . HIS A 1 109 ? -2.34 -34.688 -10.617 1 79.31 109 HIS A O 1
ATOM 836 N N . GLY A 1 110 ? -3.883 -33.094 -10.797 1 80.75 110 GLY A N 1
ATOM 837 C CA . GLY A 1 110 ? -4.93 -34.031 -11.211 1 80.75 110 GLY A CA 1
ATOM 838 C C . GLY A 1 110 ? -4.91 -34.312 -12.695 1 80.75 110 GLY A C 1
ATOM 839 O O . GLY A 1 110 ? -5.609 -35.219 -13.164 1 80.75 110 GLY A O 1
ATOM 840 N N . ARG A 1 111 ? -4.062 -33.625 -13.359 1 84.38 111 ARG A N 1
ATOM 841 C CA . ARG A 1 111 ? -3.955 -33.75 -14.812 1 84.38 111 ARG A CA 1
ATOM 842 C C . ARG A 1 111 ? -5.316 -33.562 -15.477 1 84.38 111 ARG A C 1
ATOM 844 O O . ARG A 1 111 ? -5.734 -34.406 -16.281 1 84.38 111 ARG A O 1
ATOM 851 N N . LYS A 1 112 ? -5.977 -32.562 -15.078 1 89.94 112 LYS A N 1
ATOM 852 C CA . LYS A 1 112 ? -7.281 -32.188 -15.617 1 89.94 112 LYS A CA 1
ATOM 853 C C . LYS A 1 112 ? -7.293 -30.719 -16.047 1 89.94 112 LYS A C 1
ATOM 855 O O . LYS A 1 112 ? -6.461 -29.938 -15.594 1 89.94 112 LYS A O 1
ATOM 860 N N . VAL A 1 113 ? -8.078 -30.422 -16.969 1 93.88 113 VAL A N 1
ATOM 861 C CA . VAL A 1 113 ? -8.375 -29.047 -17.344 1 93.88 113 VAL A CA 1
ATOM 862 C C . VAL A 1 113 ? -9.773 -28.672 -16.859 1 93.88 113 VAL A C 1
ATOM 864 O O . VAL A 1 113 ? -10.758 -29.328 -17.188 1 93.88 113 VAL A O 1
ATOM 867 N N . TRP A 1 114 ? -9.836 -27.656 -16.109 1 95.88 114 TRP A N 1
ATOM 868 C CA . TRP A 1 114 ? -11.094 -27.266 -15.484 1 95.88 114 TRP A CA 1
ATOM 869 C C . TRP A 1 114 ? -11.625 -25.969 -16.078 1 95.88 114 TRP A C 1
ATOM 871 O O . TRP A 1 114 ? -10.859 -25.031 -16.328 1 95.88 114 TRP A O 1
ATOM 881 N N . GLY A 1 115 ? -12.945 -25.969 -16.328 1 98.12 115 GLY A N 1
ATOM 882 C CA . GLY A 1 115 ? -13.602 -24.688 -16.578 1 98.12 115 GLY A CA 1
ATOM 883 C C . GLY A 1 115 ? -13.68 -23.812 -15.352 1 98.12 115 GLY A C 1
ATOM 884 O O . GLY A 1 115 ? -13.906 -24.297 -14.242 1 98.12 115 GLY A O 1
ATOM 885 N N . PHE A 1 116 ? -13.5 -22.531 -15.547 1 98.06 116 PHE A N 1
ATOM 886 C CA . PHE A 1 116 ? -13.438 -21.578 -14.445 1 98.06 116 PHE A CA 1
ATOM 887 C C . PHE A 1 116 ? -14.203 -20.297 -14.789 1 98.06 116 PHE A C 1
ATOM 889 O O . PHE A 1 116 ? -14.07 -19.766 -15.891 1 98.06 116 PHE A O 1
ATOM 896 N N . ASP A 1 117 ? -15.031 -19.844 -13.859 1 97.69 117 ASP A N 1
ATOM 897 C CA . ASP A 1 117 ? -15.742 -18.578 -14 1 97.69 117 ASP A CA 1
ATOM 898 C C . ASP A 1 117 ? -15.023 -17.469 -13.258 1 97.69 117 ASP A C 1
ATOM 900 O O . ASP A 1 117 ? -15.008 -17.438 -12.023 1 97.69 117 ASP A O 1
ATOM 904 N N . HIS A 1 118 ? -14.57 -16.5 -13.977 1 97.75 118 HIS A N 1
ATOM 905 C CA . HIS A 1 118 ? -13.75 -15.445 -13.406 1 97.75 118 HIS A CA 1
ATOM 906 C C . HIS A 1 118 ? -14.586 -14.492 -12.555 1 97.75 118 HIS A C 1
ATOM 908 O O . HIS A 1 118 ? -14.047 -13.773 -11.711 1 97.75 118 HIS A O 1
ATOM 914 N N . VAL A 1 119 ? -15.828 -14.414 -12.789 1 95.88 119 VAL A N 1
ATOM 915 C CA . VAL A 1 119 ? -16.688 -13.5 -12.039 1 95.88 119 VAL A CA 1
ATOM 916 C C . VAL A 1 119 ? -17.016 -14.109 -10.68 1 95.88 119 VAL A C 1
ATOM 918 O O . VAL A 1 119 ? -16.828 -13.469 -9.641 1 95.88 119 VAL A O 1
ATOM 921 N N . THR A 1 120 ? -17.438 -15.344 -10.664 1 95.25 120 THR A N 1
ATOM 922 C CA . THR A 1 120 ? -17.781 -15.992 -9.406 1 95.25 120 THR A CA 1
ATOM 923 C C . THR A 1 120 ? -16.531 -16.547 -8.727 1 95.25 120 THR A C 1
ATOM 925 O O . THR A 1 120 ? -16.578 -16.891 -7.543 1 95.25 120 THR A O 1
ATOM 928 N N . GLN A 1 121 ? -15.461 -16.672 -9.508 1 96.69 121 GLN A N 1
ATOM 929 C CA . GLN A 1 121 ? -14.203 -17.266 -9.055 1 96.69 121 GLN A CA 1
ATOM 930 C C . GLN A 1 121 ? -14.414 -18.688 -8.57 1 96.69 121 GLN A C 1
ATOM 932 O O . GLN A 1 121 ? -13.914 -19.078 -7.508 1 96.69 121 GLN A O 1
ATOM 937 N N . GLU A 1 122 ? -15.164 -19.438 -9.438 1 96.56 122 GLU A N 1
ATOM 938 C CA . GLU A 1 122 ? -15.445 -20.828 -9.125 1 96.56 122 GLU A CA 1
ATOM 939 C C . GLU A 1 122 ? -15.156 -21.734 -10.32 1 96.56 122 GLU A C 1
ATOM 941 O O . GLU A 1 122 ? -15.359 -21.328 -11.469 1 96.56 122 GLU A O 1
ATOM 946 N N . ILE A 1 123 ? -14.719 -22.891 -9.953 1 97.31 123 ILE A N 1
ATOM 947 C CA . ILE A 1 123 ? -14.555 -23.922 -10.969 1 97.31 123 ILE A CA 1
ATOM 948 C C . ILE A 1 123 ? -15.93 -24.438 -11.406 1 97.31 123 ILE A C 1
ATOM 950 O O . ILE A 1 123 ? -16.812 -24.625 -10.578 1 97.31 123 ILE A O 1
ATOM 954 N N . LEU A 1 124 ? -16.047 -24.578 -12.688 1 97.06 124 LEU A N 1
ATOM 955 C CA . LEU A 1 124 ? -17.25 -25.188 -13.227 1 97.06 124 LEU A CA 1
ATOM 956 C C . LEU A 1 124 ? -17.156 -26.719 -13.188 1 97.06 124 LEU A C 1
ATOM 958 O O . LEU A 1 124 ? -16.547 -27.328 -14.07 1 97.06 124 LEU A O 1
ATOM 962 N N . ALA A 1 125 ? -17.844 -27.359 -12.297 1 94.19 125 ALA A N 1
ATOM 963 C CA . ALA A 1 125 ? -17.656 -28.766 -11.945 1 94.19 125 ALA A CA 1
ATOM 964 C C . ALA A 1 125 ? -17.953 -29.672 -13.141 1 94.19 125 ALA A C 1
ATOM 966 O O . ALA A 1 125 ? -17.328 -30.719 -13.297 1 94.19 125 ALA A O 1
ATOM 967 N N . GLN A 1 126 ? -18.844 -29.297 -13.992 1 95.19 126 GLN A N 1
ATOM 968 C CA . GLN A 1 126 ? -19.25 -30.141 -15.117 1 95.19 126 GLN A CA 1
ATOM 969 C C . GLN A 1 126 ? -18.359 -29.906 -16.328 1 95.19 126 GLN A C 1
ATOM 971 O O . GLN A 1 126 ? -18.406 -30.656 -17.312 1 95.19 126 GLN A O 1
ATOM 976 N N . ASP A 1 127 ? -17.531 -28.922 -16.172 1 96.88 127 ASP A N 1
ATOM 977 C CA . ASP A 1 127 ? -16.641 -28.578 -17.281 1 96.88 127 ASP A CA 1
ATOM 978 C C . ASP A 1 127 ? -15.211 -29.016 -16.984 1 96.88 127 ASP A C 1
ATOM 980 O O . ASP A 1 127 ? -14.375 -28.188 -16.609 1 96.88 127 ASP A O 1
ATOM 984 N N . VAL A 1 128 ? -14.984 -30.266 -17.172 1 95.25 128 VAL A N 1
ATOM 985 C CA . VAL A 1 128 ? -13.68 -30.844 -16.859 1 95.25 128 VAL A CA 1
ATOM 986 C C . VAL A 1 128 ? -13.281 -31.844 -17.953 1 95.25 128 VAL A C 1
ATOM 988 O O . VAL A 1 128 ? -14.133 -32.562 -18.484 1 95.25 128 VAL A O 1
ATOM 991 N N . GLN A 1 129 ? -12.078 -31.766 -18.375 1 93.19 129 GLN A N 1
ATOM 992 C CA . GLN A 1 129 ? -11.523 -32.688 -19.344 1 93.19 129 GLN A CA 1
ATOM 993 C C . GLN A 1 129 ? -10.133 -33.156 -18.922 1 93.19 129 GLN A C 1
ATOM 995 O O . GLN A 1 129 ? -9.469 -32.5 -18.125 1 93.19 129 GLN A O 1
ATOM 1000 N N . ASP A 1 130 ? -9.781 -34.344 -19.328 1 89.31 130 ASP A N 1
ATOM 1001 C CA . ASP A 1 130 ? -8.43 -34.844 -19.078 1 89.31 130 ASP A CA 1
ATOM 1002 C C . ASP A 1 130 ? -7.391 -34 -19.812 1 89.31 130 ASP A C 1
ATOM 1004 O O . ASP A 1 130 ? -7.617 -33.594 -20.969 1 89.31 130 ASP A O 1
ATOM 1008 N N . ALA A 1 131 ? -6.398 -33.656 -19.016 1 85.69 131 ALA A N 1
ATOM 1009 C CA . ALA A 1 131 ? -5.32 -32.938 -19.656 1 85.69 131 ALA A CA 1
ATOM 1010 C C . ALA A 1 131 ? -4.547 -33.812 -20.641 1 85.69 131 ALA A C 1
ATOM 1012 O O . ALA A 1 131 ? -4.41 -35 -20.422 1 85.69 131 ALA A O 1
ATOM 1013 N N . SER A 1 132 ? -4.289 -33.188 -21.688 1 69.06 132 SER A N 1
ATOM 1014 C CA . SER A 1 132 ? -3.49 -33.938 -22.641 1 69.06 132 SER A CA 1
ATOM 1015 C C . SER A 1 132 ? -2.113 -34.281 -22.078 1 69.06 132 SER A C 1
ATOM 1017 O O . SER A 1 132 ? -1.616 -33.562 -21.203 1 69.06 132 SER A O 1
ATOM 1019 N N . ALA A 1 133 ? -1.601 -35.5 -22.047 1 54.38 133 ALA A N 1
ATOM 1020 C CA . ALA A 1 133 ? -0.352 -36.062 -21.547 1 54.38 133 ALA A CA 1
ATOM 1021 C C . ALA A 1 133 ? 0.768 -35.031 -21.547 1 54.38 133 ALA A C 1
ATOM 1023 O O . ALA A 1 133 ? 1.784 -35.219 -20.875 1 54.38 133 ALA A O 1
ATOM 1024 N N . ARG A 1 134 ? 0.539 -33.969 -22.109 1 50.72 134 ARG A N 1
ATOM 1025 C CA . ARG A 1 134 ? 1.665 -33.062 -22.359 1 50.72 134 ARG A CA 1
ATOM 1026 C C . ARG A 1 134 ? 2.051 -32.312 -21.094 1 50.72 134 ARG A C 1
ATOM 1028 O O . ARG A 1 134 ? 3.109 -31.688 -21.031 1 50.72 134 ARG A O 1
ATOM 1035 N N . PHE A 1 135 ? 1.167 -32.406 -20.047 1 51.62 135 PHE A N 1
ATOM 1036 C CA . PHE A 1 135 ? 1.465 -31.547 -18.906 1 51.62 135 PHE A CA 1
ATOM 1037 C C . PHE A 1 135 ? 1.95 -32.344 -17.719 1 51.62 135 PHE A C 1
ATOM 1039 O O . PHE A 1 135 ? 1.269 -33.281 -17.266 1 51.62 135 PHE A O 1
ATOM 1046 N N . THR A 1 136 ? 3.137 -32.969 -17.719 1 46.38 136 THR A N 1
ATOM 1047 C CA . THR A 1 136 ? 3.482 -33.875 -16.625 1 46.38 136 THR A CA 1
ATOM 1048 C C . THR A 1 136 ? 3.99 -33.094 -15.414 1 46.38 136 THR A C 1
ATOM 1050 O O . THR A 1 136 ? 4.32 -33.688 -14.383 1 46.38 136 THR A O 1
ATOM 1053 N N . SER A 1 137 ? 3.961 -31.938 -15.18 1 48.19 137 SER A N 1
ATOM 1054 C CA . SER A 1 137 ? 4.902 -31.547 -14.133 1 48.19 137 SER A CA 1
ATOM 1055 C C . SER A 1 137 ? 4.281 -31.703 -12.75 1 48.19 137 SER A C 1
ATOM 1057 O O . SER A 1 137 ? 3.293 -31.031 -12.43 1 48.19 137 SER A O 1
ATOM 1059 N N . SER A 1 138 ? 3.914 -32.906 -12.18 1 47.34 138 SER A N 1
ATOM 1060 C CA . SER A 1 138 ? 3.158 -32.75 -10.938 1 47.34 138 SER A CA 1
ATOM 1061 C C . SER A 1 138 ? 4.09 -32.594 -9.742 1 47.34 138 SER A C 1
ATOM 1063 O O . SER A 1 138 ? 4.883 -33.469 -9.43 1 47.34 138 SER A O 1
ATOM 1065 N N . LEU A 1 139 ? 4.652 -31.422 -9.484 1 49.28 139 LEU A N 1
ATOM 1066 C CA . LEU A 1 139 ? 5.133 -31.203 -8.125 1 49.28 139 LEU A CA 1
ATOM 1067 C C . LEU A 1 139 ? 4.016 -31.438 -7.109 1 49.28 139 LEU A C 1
ATOM 1069 O O . LEU A 1 139 ? 2.865 -31.062 -7.355 1 49.28 139 LEU A O 1
ATOM 1073 N N . GLU A 1 140 ? 4.188 -32.594 -6.34 1 49.12 140 GLU A N 1
ATOM 1074 C CA . GLU A 1 140 ? 3.158 -32.781 -5.328 1 49.12 140 GLU A CA 1
ATOM 1075 C C . GLU A 1 140 ? 3.043 -31.594 -4.398 1 49.12 140 GLU A C 1
ATOM 1077 O O . GLU A 1 140 ? 4.043 -31.109 -3.857 1 49.12 140 GLU A O 1
ATOM 1082 N N . PRO A 1 141 ? 1.947 -30.984 -4.523 1 49.12 141 PRO A N 1
ATOM 1083 C CA . PRO A 1 141 ? 1.682 -29.844 -3.643 1 49.12 141 PRO A CA 1
ATOM 1084 C C . PRO A 1 141 ? 1.807 -30.203 -2.162 1 49.12 141 PRO A C 1
ATOM 1086 O O . PRO A 1 141 ? 1.613 -31.359 -1.784 1 49.12 141 PRO A O 1
ATOM 1089 N N . LEU A 1 142 ? 2.482 -29.562 -1.347 1 49.66 142 LEU A N 1
ATOM 1090 C CA . LEU A 1 142 ? 2.396 -29.734 0.1 1 49.66 142 LEU A CA 1
ATOM 1091 C C . LEU A 1 142 ? 0.961 -29.562 0.584 1 49.66 142 LEU A C 1
ATOM 1093 O O . LEU A 1 142 ? 0.179 -28.828 -0.027 1 49.66 142 LEU A O 1
ATOM 1097 N N . PRO A 1 143 ? 0.695 -30.422 1.625 1 48.34 143 PRO A N 1
ATOM 1098 C CA . PRO A 1 143 ? -0.59 -30.359 2.326 1 48.34 143 PRO A CA 1
ATOM 1099 C C . PRO A 1 143 ? -0.875 -28.984 2.906 1 48.34 143 PRO A C 1
ATOM 1101 O O . PRO A 1 143 ? 0.018 -28.344 3.48 1 48.34 143 PRO A O 1
ATOM 1104 N N . GLY A 1 144 ? -1.656 -28.141 2.285 1 54.5 144 GLY A N 1
ATOM 1105 C CA . GLY A 1 144 ? -2.154 -26.906 2.857 1 54.5 144 GLY A CA 1
ATOM 1106 C C . GLY A 1 144 ? -3.201 -26.234 1.995 1 54.5 144 GLY A C 1
ATOM 1107 O O . GLY A 1 144 ? -3.734 -26.828 1.064 1 54.5 144 GLY A O 1
ATOM 1108 N N . ARG A 1 145 ? -3.883 -25.203 2.541 1 59.88 145 ARG A N 1
ATOM 1109 C CA . ARG A 1 145 ? -4.91 -24.422 1.863 1 59.88 145 ARG A CA 1
ATOM 1110 C C . ARG A 1 145 ? -4.309 -23.594 0.729 1 59.88 145 ARG A C 1
ATOM 1112 O O . ARG A 1 145 ? -4.965 -22.703 0.194 1 59.88 145 ARG A O 1
ATOM 1119 N N . GLY A 1 146 ? -3.062 -23.906 0.452 1 74.19 146 GLY A N 1
ATOM 1120 C CA . GLY A 1 146 ? -2.428 -23.172 -0.636 1 74.19 146 GLY A CA 1
ATOM 1121 C C . GLY A 1 146 ? -2.334 -23.984 -1.918 1 74.19 146 GLY A C 1
ATOM 1122 O O . GLY A 1 146 ? -2.578 -25.188 -1.916 1 74.19 146 GLY A O 1
ATOM 1123 N N . GLY A 1 147 ? -2.291 -23.281 -2.996 1 84 147 GLY A N 1
ATOM 1124 C CA . GLY A 1 147 ? -2.127 -23.891 -4.305 1 84 147 GLY A CA 1
ATOM 1125 C C . GLY A 1 147 ? -0.687 -23.906 -4.777 1 84 147 GLY A C 1
ATOM 1126 O O . GLY A 1 147 ? 0.059 -22.953 -4.559 1 84 147 GLY A O 1
ATOM 1127 N N . ALA A 1 148 ? -0.286 -25.078 -5.23 1 86.06 148 ALA A N 1
ATOM 1128 C CA . ALA A 1 148 ? 1.016 -25.234 -5.875 1 86.06 148 ALA A CA 1
ATOM 1129 C C . ALA A 1 148 ? 0.872 -25.891 -7.25 1 86.06 148 ALA A C 1
ATOM 1131 O O . ALA A 1 148 ? 0.084 -26.812 -7.422 1 86.06 148 ALA A O 1
ATOM 1132 N N . ALA A 1 149 ? 1.533 -25.312 -8.211 1 86.19 149 ALA A N 1
ATOM 1133 C CA . ALA A 1 149 ? 1.497 -25.875 -9.555 1 86.19 149 ALA A CA 1
ATOM 1134 C C . ALA A 1 149 ? 2.871 -25.797 -10.219 1 86.19 149 ALA A C 1
ATOM 1136 O O . ALA A 1 149 ? 3.621 -24.844 -10 1 86.19 149 ALA A O 1
ATOM 1137 N N . VAL A 1 150 ? 3.188 -26.797 -10.93 1 85.94 150 VAL A N 1
ATOM 1138 C CA . VAL A 1 150 ? 4.434 -26.859 -11.68 1 85.94 150 VAL A CA 1
ATOM 1139 C C . VAL A 1 150 ? 4.133 -27.062 -13.164 1 85.94 150 VAL A C 1
ATOM 1141 O O . VAL A 1 150 ? 3.404 -27.984 -13.531 1 85.94 150 VAL A O 1
ATOM 1144 N N . PHE A 1 151 ? 4.684 -26.188 -13.906 1 85.06 151 PHE A N 1
ATOM 1145 C CA . PHE A 1 151 ? 4.504 -26.234 -15.352 1 85.06 151 PHE A CA 1
ATOM 1146 C C . PHE A 1 151 ? 5.844 -26.406 -16.062 1 85.06 151 PHE A C 1
ATOM 1148 O O . PHE A 1 151 ? 6.824 -25.75 -15.719 1 85.06 151 PHE A O 1
ATOM 1155 N N . ALA A 1 152 ? 5.867 -27.359 -16.922 1 82 152 ALA A N 1
ATOM 1156 C CA . ALA A 1 152 ? 7.105 -27.594 -17.672 1 82 152 ALA A CA 1
ATOM 1157 C C . ALA A 1 152 ? 6.898 -27.359 -19.172 1 82 152 ALA A C 1
ATOM 1159 O O . ALA A 1 152 ? 5.867 -27.734 -19.719 1 82 152 ALA A O 1
ATOM 1160 N N . THR A 1 153 ? 7.805 -26.547 -19.688 1 79.69 153 THR A N 1
ATOM 1161 C CA . THR A 1 153 ? 7.945 -26.438 -21.141 1 79.69 153 THR A CA 1
ATOM 1162 C C . THR A 1 153 ? 9.234 -27.094 -21.609 1 79.69 153 THR A C 1
ATOM 1164 O O . THR A 1 153 ? 9.875 -27.828 -20.844 1 79.69 153 THR A O 1
ATOM 1167 N N . ASP A 1 154 ? 9.539 -26.969 -22.906 1 75.69 154 ASP A N 1
ATOM 1168 C CA . ASP A 1 154 ? 10.75 -27.578 -23.453 1 75.69 154 ASP A CA 1
ATOM 1169 C C . ASP A 1 154 ? 12 -26.969 -22.828 1 75.69 154 ASP A C 1
ATOM 1171 O O . ASP A 1 154 ? 13.031 -27.641 -22.719 1 75.69 154 ASP A O 1
ATOM 1175 N N . SER A 1 155 ? 11.867 -25.797 -22.375 1 82.12 155 SER A N 1
ATOM 1176 C CA . SER A 1 155 ? 13.102 -25.141 -21.969 1 82.12 155 SER A CA 1
ATOM 1177 C C . SER A 1 155 ? 12.992 -24.609 -20.531 1 82.12 155 SER A C 1
ATOM 1179 O O . SER A 1 155 ? 13.992 -24.188 -19.938 1 82.12 155 SER A O 1
ATOM 1181 N N . THR A 1 156 ? 11.781 -24.625 -20.031 1 87.25 156 THR A N 1
ATOM 1182 C CA . THR A 1 156 ? 11.633 -23.984 -18.719 1 87.25 156 THR A CA 1
ATOM 1183 C C . THR A 1 156 ? 10.695 -24.781 -17.828 1 87.25 156 THR A C 1
ATOM 1185 O O . THR A 1 156 ? 9.82 -25.516 -18.328 1 87.25 156 THR A O 1
ATOM 1188 N N . ILE A 1 157 ? 10.977 -24.766 -16.547 1 86.31 157 ILE A N 1
ATOM 1189 C CA . ILE A 1 157 ? 10.047 -25.219 -15.523 1 86.31 157 ILE A CA 1
ATOM 1190 C C . ILE A 1 157 ? 9.602 -24.031 -14.672 1 86.31 157 ILE A C 1
ATOM 1192 O O . ILE A 1 157 ? 10.422 -23.25 -14.211 1 86.31 157 ILE A O 1
ATOM 1196 N N . THR A 1 158 ? 8.305 -23.891 -14.555 1 91.19 158 THR A N 1
ATOM 1197 C CA . THR A 1 158 ? 7.77 -22.797 -13.742 1 91.19 158 THR A CA 1
ATOM 1198 C C . THR A 1 158 ? 7.016 -23.344 -12.539 1 91.19 158 THR A C 1
ATOM 1200 O O . THR A 1 158 ? 6.172 -24.234 -12.68 1 91.19 158 THR A O 1
ATOM 1203 N N . ILE A 1 159 ? 7.359 -22.875 -11.383 1 89 159 ILE A N 1
ATOM 1204 C CA . ILE A 1 159 ? 6.68 -23.219 -10.141 1 89 159 ILE A CA 1
ATOM 1205 C C . ILE A 1 159 ? 5.848 -22.031 -9.664 1 89 159 ILE A C 1
ATOM 1207 O O . ILE A 1 159 ? 6.359 -20.922 -9.539 1 89 159 ILE A O 1
ATOM 1211 N N . VAL A 1 160 ? 4.59 -22.281 -9.445 1 91.81 160 VAL A N 1
ATOM 1212 C CA . VAL A 1 160 ? 3.705 -21.234 -8.945 1 91.81 160 VAL A CA 1
ATOM 1213 C C . VAL A 1 160 ? 3.135 -21.656 -7.59 1 91.81 160 VAL A C 1
ATOM 1215 O O . VAL A 1 160 ? 2.557 -22.734 -7.457 1 91.81 160 VAL A O 1
ATOM 1218 N N . LEU A 1 161 ? 3.4 -20.859 -6.617 1 90.81 161 LEU A N 1
ATOM 1219 C CA . LEU A 1 161 ? 2.85 -21.047 -5.277 1 90.81 161 LEU A CA 1
ATOM 1220 C C . LEU A 1 161 ? 1.917 -19.906 -4.906 1 90.81 161 LEU A C 1
ATOM 1222 O O . LEU A 1 161 ? 2.223 -18.734 -5.168 1 90.81 161 LEU A O 1
ATOM 1226 N N . SER A 1 162 ? 0.808 -20.266 -4.383 1 92.25 162 SER A N 1
ATOM 1227 C CA . SER A 1 162 ? -0.137 -19.219 -4.02 1 92.25 162 SER A CA 1
ATOM 1228 C C . SER A 1 162 ? -1.025 -19.641 -2.857 1 92.25 162 SER A C 1
ATOM 1230 O O . SER A 1 162 ? -1.46 -20.797 -2.795 1 92.25 162 SER A O 1
ATOM 1232 N N . THR A 1 163 ? -1.246 -18.766 -1.963 1 90.31 163 THR A N 1
ATOM 1233 C CA . THR A 1 163 ? -2.178 -19 -0.865 1 90.31 163 THR A CA 1
ATOM 1234 C C . THR A 1 163 ? -2.904 -17.703 -0.489 1 90.31 163 THR A C 1
ATOM 1236 O O . THR A 1 163 ? -2.381 -16.609 -0.692 1 90.31 163 THR A O 1
ATOM 1239 N N . GLU A 1 164 ? -4.148 -17.906 -0.11 1 90.81 164 GLU A N 1
ATOM 1240 C CA . GLU A 1 164 ? -4.953 -16.797 0.376 1 90.81 164 GLU A CA 1
ATOM 1241 C C . GLU A 1 164 ? -5.648 -17.141 1.688 1 90.81 164 GLU A C 1
ATOM 1243 O O . GLU A 1 164 ? -6.133 -18.266 1.859 1 90.81 164 GLU A O 1
ATOM 1248 N N . ARG A 1 165 ? -5.59 -16.266 2.57 1 89.88 165 ARG A N 1
ATOM 1249 C CA . ARG A 1 165 ? -6.379 -16.328 3.795 1 89.88 165 ARG A CA 1
ATOM 1250 C C . ARG A 1 165 ? -7.312 -15.133 3.92 1 89.88 165 ARG A C 1
ATOM 1252 O O . ARG A 1 165 ? -6.859 -13.984 3.922 1 89.88 165 ARG A O 1
ATOM 1259 N N . VAL A 1 166 ? -8.594 -15.5 3.953 1 91.94 166 VAL A N 1
ATOM 1260 C CA . VAL A 1 166 ? -9.594 -14.438 3.936 1 91.94 166 VAL A CA 1
ATOM 1261 C C . VAL A 1 166 ? -10.539 -14.594 5.125 1 91.94 166 VAL A C 1
ATOM 1263 O O . VAL A 1 166 ? -11.172 -15.641 5.289 1 91.94 166 VAL A O 1
ATOM 1266 N N . SER A 1 167 ? -10.57 -13.633 5.961 1 91.62 167 SER A N 1
ATOM 1267 C CA . SER A 1 167 ? -11.539 -13.547 7.047 1 91.62 167 SER A CA 1
ATOM 1268 C C . SER A 1 167 ? -12.188 -12.164 7.105 1 91.62 167 SER A C 1
ATOM 1270 O O . SER A 1 167 ? -11.852 -11.352 7.969 1 91.62 167 SER A O 1
ATOM 1272 N N . LEU A 1 168 ? -13.148 -11.984 6.258 1 91.81 168 LEU A N 1
ATOM 1273 C CA . LEU A 1 168 ? -13.75 -10.664 6.141 1 91.81 168 LEU A CA 1
ATOM 1274 C C . LEU A 1 168 ? -14.57 -10.32 7.383 1 91.81 168 LEU A C 1
ATOM 1276 O O . LEU A 1 168 ? -14.703 -9.148 7.738 1 91.81 168 LEU A O 1
ATOM 1280 N N . ARG A 1 169 ? -15.07 -11.398 8.039 1 92.62 169 ARG A N 1
ATOM 1281 C CA . ARG A 1 169 ? -15.789 -11.203 9.289 1 92.62 169 ARG A CA 1
ATOM 1282 C C . ARG A 1 169 ? -14.883 -10.594 10.359 1 92.62 169 ARG A C 1
ATOM 1284 O O . ARG A 1 169 ? -15.344 -9.852 11.219 1 92.62 169 ARG A O 1
ATOM 1291 N N . ASN A 1 170 ? -13.617 -10.984 10.297 1 90.19 170 ASN A N 1
ATOM 1292 C CA . ASN A 1 170 ? -12.648 -10.453 11.25 1 90.19 170 ASN A CA 1
ATOM 1293 C C . ASN A 1 170 ? -11.812 -9.336 10.625 1 90.19 170 ASN A C 1
ATOM 1295 O O . ASN A 1 170 ? -10.742 -9 11.141 1 90.19 170 ASN A O 1
ATOM 1299 N N . PHE A 1 171 ? -12.203 -8.781 9.5 1 92.44 171 PHE A N 1
ATOM 1300 C CA . PHE A 1 171 ? -11.719 -7.562 8.859 1 92.44 171 PHE A CA 1
ATOM 1301 C C . PHE A 1 171 ? -10.281 -7.73 8.398 1 92.44 171 PHE A C 1
ATOM 1303 O O . PHE A 1 171 ? -9.461 -6.816 8.539 1 92.44 171 PHE A O 1
ATOM 1310 N N . TRP A 1 172 ? -9.922 -8.898 7.906 1 91.94 172 TRP A N 1
ATOM 1311 C CA . TRP A 1 172 ? -8.562 -9.016 7.379 1 91.94 172 TRP A CA 1
ATOM 1312 C C . TRP A 1 172 ? -8.508 -10.055 6.262 1 91.94 172 TRP A C 1
ATOM 1314 O O . TRP A 1 172 ? -9.312 -10.992 6.23 1 91.94 172 TRP A O 1
ATOM 1324 N N . SER A 1 173 ? -7.648 -9.828 5.352 1 94.06 173 SER A N 1
ATOM 1325 C CA . SER A 1 173 ? -7.32 -10.789 4.301 1 94.06 173 SER A CA 1
ATOM 1326 C C . SER A 1 173 ? -5.852 -10.695 3.906 1 94.06 173 SER A C 1
ATOM 1328 O O . SER A 1 173 ? -5.215 -9.656 4.102 1 94.06 173 SER A O 1
ATOM 1330 N N . GLY A 1 174 ? -5.297 -11.82 3.438 1 93.62 174 GLY A N 1
ATOM 1331 C CA . GLY A 1 174 ? -3.91 -11.883 3 1 93.62 174 GLY A CA 1
ATOM 1332 C C . GLY A 1 174 ? -3.689 -12.852 1.853 1 93.62 174 GLY A C 1
ATOM 1333 O O . GLY A 1 174 ? -4.363 -13.875 1.766 1 93.62 174 GLY A O 1
ATOM 1334 N N . ARG A 1 175 ? -2.783 -12.461 0.982 1 93.81 175 ARG A N 1
ATOM 1335 C CA . ARG A 1 175 ? -2.387 -13.312 -0.135 1 93.81 175 ARG A CA 1
ATOM 1336 C C . ARG A 1 175 ? -0.87 -13.344 -0.286 1 93.81 175 ARG A C 1
ATOM 1338 O O . ARG A 1 175 ? -0.217 -12.297 -0.281 1 93.81 175 ARG A O 1
ATOM 1345 N N . TRP A 1 176 ? -0.388 -14.5 -0.297 1 93.38 176 TRP A N 1
ATOM 1346 C CA . TRP A 1 176 ? 1.001 -14.75 -0.668 1 93.38 176 TRP A CA 1
ATOM 1347 C C . TRP A 1 176 ? 1.086 -15.484 -2.004 1 93.38 176 TRP A C 1
ATOM 1349 O O . TRP A 1 176 ? 0.364 -16.453 -2.232 1 93.38 176 TRP A O 1
ATOM 1359 N N . LYS A 1 177 ? 1.923 -14.961 -2.895 1 94.31 177 LYS A N 1
ATOM 1360 C CA . LYS A 1 177 ? 2.156 -15.672 -4.145 1 94.31 177 LYS A CA 1
ATOM 1361 C C . LYS A 1 177 ? 3.615 -15.562 -4.578 1 94.31 177 LYS A C 1
ATOM 1363 O O . LYS A 1 177 ? 4.262 -14.539 -4.336 1 94.31 177 LYS A O 1
ATOM 1368 N N . SER A 1 178 ? 4.055 -16.594 -5.188 1 94.69 178 SER A N 1
ATOM 1369 C CA . SER A 1 178 ? 5.398 -16.578 -5.762 1 94.69 178 SER A CA 1
ATOM 1370 C C . SER A 1 178 ? 5.469 -17.406 -7.035 1 94.69 178 SER A C 1
ATOM 1372 O O . SER A 1 178 ? 4.723 -18.375 -7.195 1 94.69 178 SER A O 1
ATOM 1374 N N . LYS A 1 179 ? 6.258 -17 -7.887 1 95.19 179 LYS A N 1
ATOM 1375 C CA . LYS A 1 179 ? 6.52 -17.672 -9.156 1 95.19 179 LYS A CA 1
ATOM 1376 C C . LYS A 1 179 ? 8.016 -17.828 -9.398 1 95.19 179 LYS A C 1
ATOM 1378 O O . LYS A 1 179 ? 8.781 -16.875 -9.227 1 95.19 179 LYS A O 1
ATOM 1383 N N . TRP A 1 180 ? 8.344 -19.031 -9.734 1 94.62 180 TRP A N 1
ATOM 1384 C CA . TRP A 1 180 ? 9.75 -19.375 -9.922 1 94.62 180 TRP A CA 1
ATOM 1385 C C . TRP A 1 180 ? 9.977 -20.031 -11.281 1 94.62 180 TRP A C 1
ATOM 1387 O O . TRP A 1 180 ? 9.211 -20.906 -11.68 1 94.62 180 TRP A O 1
ATOM 1397 N N . THR A 1 181 ? 11.031 -19.609 -11.945 1 95 181 THR A N 1
ATOM 1398 C CA . THR A 1 181 ? 11.344 -20.156 -13.258 1 95 181 THR A CA 1
ATOM 1399 C C . THR A 1 181 ? 12.734 -20.781 -13.266 1 95 181 THR A C 1
ATOM 1401 O O . THR A 1 181 ? 13.719 -20.125 -12.922 1 95 181 THR A O 1
ATOM 1404 N N . LEU A 1 182 ? 12.789 -22.016 -13.609 1 92.25 182 LEU A N 1
ATOM 1405 C CA . LEU A 1 182 ? 14.039 -22.734 -13.812 1 92.25 182 LEU A CA 1
ATOM 1406 C C . LEU A 1 182 ? 14.414 -22.781 -15.289 1 92.25 182 LEU A C 1
ATOM 1408 O O . LEU A 1 182 ? 13.586 -23.141 -16.125 1 92.25 182 LEU A O 1
ATOM 1412 N N . THR A 1 183 ? 15.578 -22.391 -15.578 1 94.25 183 THR A N 1
ATOM 1413 C CA . THR A 1 183 ? 16.141 -22.5 -16.922 1 94.25 183 THR A CA 1
ATOM 1414 C C . THR A 1 183 ? 17.469 -23.266 -16.875 1 94.25 183 THR A C 1
ATOM 1416 O O . THR A 1 183 ? 17.984 -23.562 -15.805 1 94.25 183 THR A O 1
ATOM 1419 N N . ASN A 1 184 ? 17.969 -23.641 -18.094 1 93.06 184 ASN A N 1
ATOM 1420 C CA . ASN A 1 184 ? 19.219 -24.391 -18.188 1 93.06 184 ASN A CA 1
ATOM 1421 C C . ASN A 1 184 ? 19.203 -25.609 -17.281 1 93.06 184 ASN A C 1
ATOM 1423 O O . ASN A 1 184 ? 20.156 -25.812 -16.516 1 93.06 184 ASN A O 1
ATOM 1427 N N . VAL A 1 185 ? 18.172 -26.375 -17.359 1 87.31 185 VAL A N 1
ATOM 1428 C CA . VAL A 1 185 ? 17.938 -27.469 -16.422 1 87.31 185 VAL A CA 1
ATOM 1429 C C . VAL A 1 185 ? 18.75 -28.688 -16.859 1 87.31 185 VAL A C 1
ATOM 1431 O O . VAL A 1 185 ? 18.688 -29.109 -18.016 1 87.31 185 VAL A O 1
ATOM 1434 N N . SER A 1 186 ? 19.594 -29.062 -16.047 1 84.31 186 SER A N 1
ATOM 1435 C CA . SER A 1 186 ? 20.297 -30.344 -16.125 1 84.31 186 SER A CA 1
ATOM 1436 C C . SER A 1 186 ? 19.953 -31.234 -14.93 1 84.31 186 SER A C 1
ATOM 1438 O O . SER A 1 186 ? 19.2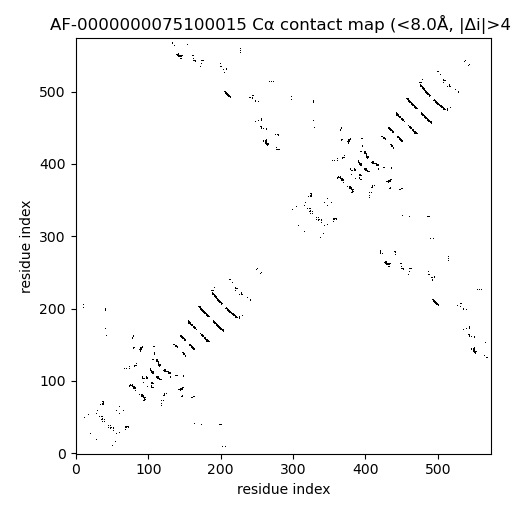34 -30.828 -14.023 1 84.31 186 SER A O 1
ATOM 1440 N N . PRO A 1 187 ? 20.391 -32.469 -14.914 1 77.56 187 PRO A N 1
ATOM 1441 C CA . PRO A 1 187 ? 20 -33.375 -13.82 1 77.56 187 PRO A CA 1
ATOM 1442 C C . PRO A 1 187 ? 20.391 -32.844 -12.445 1 77.56 187 PRO A C 1
ATOM 1444 O O . PRO A 1 187 ? 19.688 -33.062 -11.461 1 77.56 187 PRO A O 1
ATOM 1447 N N . ASP A 1 188 ? 21.484 -32.062 -12.438 1 85.38 188 ASP A N 1
ATOM 1448 C CA . ASP A 1 188 ? 21.938 -31.688 -11.102 1 85.38 188 ASP A CA 1
ATOM 1449 C C . ASP A 1 188 ? 22.125 -30.172 -10.992 1 85.38 188 ASP A C 1
ATOM 1451 O O . ASP A 1 188 ? 22.703 -29.688 -10.023 1 85.38 188 ASP A O 1
ATOM 1455 N N . ALA A 1 189 ? 21.609 -29.531 -11.992 1 90.44 189 ALA A N 1
ATOM 1456 C CA . ALA A 1 189 ? 21.828 -28.078 -11.938 1 90.44 189 ALA A CA 1
ATOM 1457 C C . ALA A 1 189 ? 20.75 -27.328 -12.711 1 90.44 189 ALA A C 1
ATOM 1459 O O . ALA A 1 189 ? 20.141 -27.891 -13.617 1 90.44 189 ALA A O 1
ATOM 1460 N N . ALA A 1 190 ? 20.484 -26.109 -12.312 1 93.69 190 ALA A N 1
ATOM 1461 C CA . ALA A 1 190 ? 19.578 -25.219 -13.016 1 93.69 190 ALA A CA 1
ATOM 1462 C C . ALA A 1 190 ? 19.844 -23.766 -12.641 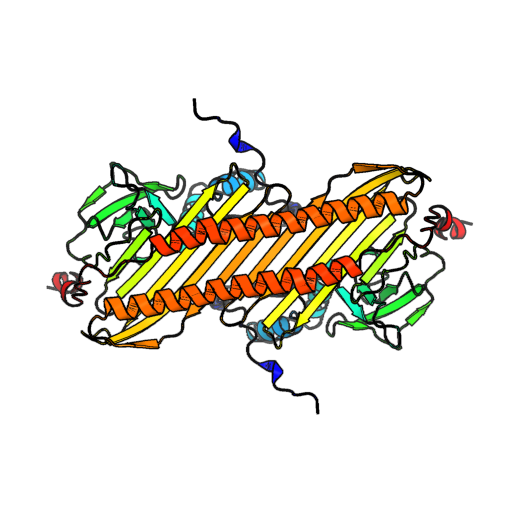1 93.69 190 ALA A C 1
ATOM 1464 O O . ALA A 1 190 ? 20.641 -23.484 -11.734 1 93.69 190 ALA A O 1
ATOM 1465 N N . THR A 1 191 ? 19.375 -22.844 -13.422 1 97.38 191 THR A N 1
ATOM 1466 C CA . THR A 1 191 ? 19.297 -21.438 -13.055 1 97.38 191 THR A CA 1
ATOM 1467 C C . THR A 1 191 ? 17.891 -21.078 -12.57 1 97.38 191 THR A C 1
ATOM 1469 O O . THR A 1 191 ? 16.906 -21.422 -13.234 1 97.38 191 THR A O 1
ATOM 1472 N N . LEU A 1 192 ? 17.844 -20.484 -11.406 1 96.94 192 LEU A N 1
ATOM 1473 C CA . LEU A 1 192 ? 16.547 -20.203 -10.789 1 96.94 192 LEU A CA 1
ATOM 1474 C C . LEU A 1 192 ? 16.344 -18.703 -10.625 1 96.94 192 LEU A C 1
ATOM 1476 O O . LEU A 1 192 ? 17.25 -17.984 -10.164 1 96.94 192 LEU A O 1
ATOM 1480 N N . ALA A 1 193 ? 15.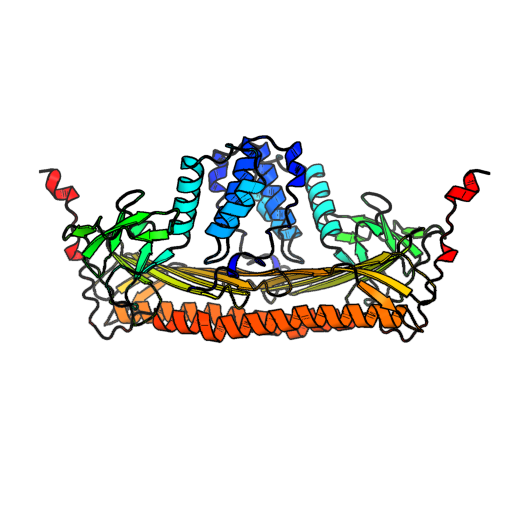227 -18.188 -11.102 1 98.25 193 ALA A N 1
ATOM 1481 C CA . ALA A 1 193 ? 14.773 -16.812 -10.875 1 98.25 193 ALA A CA 1
ATOM 1482 C C . ALA A 1 193 ? 13.328 -16.781 -10.391 1 98.25 193 ALA A C 1
ATOM 1484 O O . ALA A 1 193 ? 12.578 -17.75 -10.594 1 98.25 193 ALA A O 1
ATOM 1485 N N . GLY A 1 194 ? 13.008 -15.68 -9.711 1 97.88 194 GLY A N 1
ATOM 1486 C CA . GLY A 1 194 ? 11.633 -15.711 -9.242 1 97.88 194 GLY A CA 1
ATOM 1487 C C . GLY A 1 194 ? 11.156 -14.383 -8.695 1 97.88 194 GLY A C 1
ATOM 1488 O O . GLY A 1 194 ? 11.836 -13.367 -8.852 1 97.88 194 GLY A O 1
ATOM 1489 N N . ARG A 1 195 ? 9.945 -14.453 -8.203 1 97.75 195 ARG A N 1
ATOM 1490 C CA . ARG A 1 195 ? 9.297 -13.289 -7.609 1 97.75 195 ARG A CA 1
ATOM 1491 C C . ARG A 1 195 ? 8.352 -13.703 -6.488 1 97.75 195 ARG A C 1
ATOM 1493 O O . ARG A 1 195 ? 7.664 -14.727 -6.594 1 97.75 195 ARG A O 1
ATOM 1500 N N . ILE A 1 196 ? 8.359 -12.914 -5.418 1 95.81 196 ILE A N 1
ATOM 1501 C CA . ILE A 1 196 ? 7.453 -13.133 -4.293 1 95.81 196 ILE A CA 1
ATOM 1502 C C . ILE A 1 196 ? 6.605 -11.883 -4.07 1 95.81 196 ILE A C 1
ATOM 1504 O O . ILE A 1 196 ? 7.129 -10.766 -4.023 1 95.81 196 ILE A O 1
ATOM 1508 N N . ASP A 1 197 ? 5.316 -12.086 -3.963 1 96.12 197 ASP A N 1
ATOM 1509 C CA . ASP A 1 197 ? 4.391 -10.992 -3.693 1 96.12 197 ASP A CA 1
ATOM 1510 C C . ASP A 1 197 ? 3.545 -11.281 -2.453 1 96.12 197 ASP A C 1
ATOM 1512 O O . ASP A 1 197 ? 3.111 -12.414 -2.244 1 96.12 197 ASP A O 1
ATOM 1516 N N . LEU A 1 198 ? 3.355 -10.25 -1.646 1 94.25 198 LEU A N 1
ATOM 1517 C CA . LEU A 1 198 ? 2.498 -10.305 -0.466 1 94.25 198 LEU A CA 1
ATOM 1518 C C . LEU A 1 198 ? 1.526 -9.125 -0.451 1 94.25 198 LEU A C 1
ATOM 1520 O O . LEU A 1 198 ? 1.913 -7.992 -0.742 1 94.25 198 LEU A O 1
ATOM 1524 N N . HIS A 1 199 ? 0.297 -9.414 -0.254 1 95.81 199 HIS A N 1
ATOM 1525 C CA . HIS A 1 199 ? -0.746 -8.398 -0.111 1 95.81 199 HIS A CA 1
ATOM 1526 C C . HIS A 1 199 ? -1.635 -8.695 1.093 1 95.81 199 HIS A C 1
ATOM 1528 O O . HIS A 1 199 ? -2.32 -9.719 1.129 1 95.81 199 HIS A O 1
ATOM 1534 N N . VAL A 1 200 ? -1.62 -7.812 2.096 1 93.88 200 VAL A N 1
ATOM 1535 C CA . VAL A 1 200 ? -2.443 -7.961 3.291 1 93.88 200 VAL A CA 1
ATOM 1536 C C . VAL A 1 200 ? -3.312 -6.719 3.479 1 93.88 200 VAL A C 1
ATOM 1538 O O . VAL A 1 200 ? -2.848 -5.594 3.281 1 93.88 200 VAL A O 1
ATOM 1541 N N . HIS A 1 201 ? -4.535 -6.961 3.799 1 94.94 201 HIS A N 1
ATOM 1542 C CA . HIS A 1 201 ? -5.5 -5.895 4.027 1 94.94 201 HIS A CA 1
ATOM 1543 C C . HIS A 1 201 ? -6.188 -6.051 5.379 1 94.94 201 HIS A C 1
ATOM 1545 O O . HIS A 1 201 ? -6.684 -7.129 5.707 1 94.94 201 HIS A O 1
ATOM 1551 N N . TYR A 1 202 ? -6.133 -5.082 6.238 1 93.75 202 TYR A N 1
ATOM 1552 C CA . TYR A 1 202 ? -6.84 -4.984 7.512 1 93.75 202 TYR A CA 1
ATOM 1553 C C . TYR A 1 202 ? -7.715 -3.738 7.555 1 93.75 202 TYR A C 1
ATOM 1555 O O . TYR A 1 202 ? -7.25 -2.635 7.262 1 93.75 202 TYR A O 1
ATOM 1563 N N . PHE A 1 203 ? -9.016 -3.879 7.988 1 92.69 203 PHE A N 1
ATOM 1564 C CA . PHE A 1 203 ? -9.891 -2.73 7.766 1 92.69 203 PHE A CA 1
ATOM 1565 C C . PHE A 1 203 ? -10.891 -2.58 8.906 1 92.69 203 PHE A C 1
ATOM 1567 O O . PHE A 1 203 ? -11.961 -2.002 8.727 1 92.69 203 PHE A O 1
ATOM 1574 N N . GLU A 1 204 ? -10.383 -3.1 10.117 1 88.31 204 GLU A N 1
ATOM 1575 C CA . GLU A 1 204 ? -11.164 -2.818 11.32 1 88.31 204 GLU A CA 1
ATOM 1576 C C . GLU A 1 204 ? -10.992 -1.364 11.758 1 88.31 204 GLU A C 1
ATOM 1578 O O . GLU A 1 204 ? -9.93 -0.974 12.242 1 88.31 204 GLU A O 1
ATOM 1583 N N . ASP A 1 205 ? -11.805 -0.497 11.617 1 90.69 205 ASP A N 1
ATOM 1584 C CA . ASP A 1 205 ? -11.773 0.919 11.969 1 90.69 205 ASP A CA 1
ATOM 1585 C C . ASP A 1 205 ? -10.656 1.647 11.234 1 90.69 205 ASP A C 1
ATOM 1587 O O . ASP A 1 205 ? -9.852 2.35 11.852 1 90.69 205 ASP A O 1
ATOM 1591 N N . GLY A 1 206 ? -10.547 1.472 9.992 1 92.31 206 GLY A N 1
ATOM 1592 C CA . GLY A 1 206 ? -9.547 2.055 9.102 1 92.31 206 GLY A CA 1
ATOM 1593 C C . GLY A 1 206 ? -9.25 1.194 7.891 1 92.31 206 GLY A C 1
ATOM 1594 O O . GLY A 1 206 ? -9.977 0.233 7.613 1 92.31 206 GLY A O 1
ATOM 1595 N N . ASN A 1 207 ? -8.336 1.588 7.121 1 93.88 207 ASN A N 1
ATOM 1596 C CA . ASN A 1 207 ? -7.863 0.877 5.938 1 93.88 207 ASN A CA 1
ATOM 1597 C C . ASN A 1 207 ? -6.344 0.745 5.934 1 93.88 207 ASN A C 1
ATOM 1599 O O . ASN A 1 207 ? -5.633 1.717 5.676 1 93.88 207 ASN A O 1
ATOM 1603 N N . LEU A 1 208 ? -5.965 -0.442 6.316 1 94.75 208 LEU A N 1
ATOM 1604 C CA . LEU A 1 208 ? -4.539 -0.75 6.383 1 94.75 208 LEU A CA 1
ATOM 1605 C C . LEU A 1 208 ? -4.141 -1.728 5.281 1 94.75 208 LEU A C 1
ATOM 1607 O O . LEU A 1 208 ? -4.715 -2.814 5.176 1 94.75 208 LEU A O 1
ATOM 1611 N N . GLN A 1 209 ? -3.193 -1.272 4.426 1 94.44 209 GLN A N 1
ATOM 1612 C CA . GLN A 1 209 ? -2.703 -2.082 3.316 1 94.44 209 GLN A CA 1
ATOM 1613 C C . GLN A 1 209 ? -1.204 -2.336 3.439 1 94.44 209 GLN A C 1
ATOM 1615 O O . GLN A 1 209 ? -0.427 -1.403 3.652 1 94.44 209 GLN A O 1
ATOM 1620 N N . LEU A 1 210 ? -0.842 -3.564 3.34 1 94.44 210 LEU A N 1
ATOM 1621 C CA . LEU A 1 210 ? 0.559 -3.965 3.273 1 94.44 210 LEU A CA 1
ATOM 1622 C C . LEU A 1 210 ? 0.844 -4.73 1.985 1 94.44 210 LEU A C 1
ATOM 1624 O O . LEU A 1 210 ? 0.185 -5.73 1.694 1 94.44 210 LEU A O 1
ATOM 1628 N N . GLN A 1 211 ? 1.754 -4.195 1.207 1 95 211 GLN A N 1
ATOM 1629 C CA . GLN A 1 211 ? 2.17 -4.852 -0.027 1 95 211 GLN A CA 1
ATOM 1630 C C . GLN A 1 211 ? 3.688 -4.992 -0.09 1 95 211 GLN A C 1
ATOM 1632 O O . GLN A 1 211 ? 4.418 -4.047 0.218 1 95 211 GLN A O 1
ATOM 1637 N N . SER A 1 212 ? 4.094 -6.16 -0.418 1 94.25 212 SER A N 1
ATOM 1638 C CA . SER A 1 212 ? 5.52 -6.43 -0.574 1 94.25 212 SER A CA 1
ATOM 1639 C C . SER A 1 212 ? 5.805 -7.148 -1.888 1 94.25 212 SER A C 1
ATOM 1641 O O . SER A 1 212 ? 5.055 -8.039 -2.291 1 94.25 212 SER A O 1
ATOM 1643 N N . HIS A 1 213 ? 6.809 -6.664 -2.551 1 96.25 213 HIS A N 1
ATOM 1644 C CA . HIS A 1 213 ? 7.309 -7.285 -3.773 1 96.25 213 HIS A CA 1
ATOM 1645 C C . HIS A 1 213 ? 8.805 -7.559 -3.678 1 96.25 213 HIS A C 1
ATOM 1647 O O . HIS A 1 213 ? 9.57 -6.695 -3.242 1 96.25 213 HIS A O 1
ATOM 1653 N N . LYS A 1 214 ? 9.188 -8.766 -4.07 1 96.56 214 LYS A N 1
ATOM 1654 C CA . LYS A 1 214 ? 10.609 -9.102 -4.113 1 96.56 214 LYS A CA 1
ATOM 1655 C C . LYS A 1 214 ? 10.953 -9.883 -5.379 1 96.56 214 LYS A C 1
ATOM 1657 O O . LYS A 1 214 ? 10.406 -10.969 -5.605 1 96.56 214 LYS A O 1
ATOM 1662 N N . ASP A 1 215 ? 11.828 -9.328 -6.145 1 97.06 215 ASP A N 1
ATOM 1663 C CA . ASP A 1 215 ? 12.375 -10.055 -7.293 1 97.06 215 ASP A CA 1
ATOM 1664 C C . ASP A 1 215 ? 13.656 -10.797 -6.914 1 97.06 215 ASP A C 1
ATOM 1666 O O . ASP A 1 215 ? 14.469 -10.281 -6.141 1 97.06 215 ASP A O 1
ATOM 1670 N N . VAL A 1 216 ? 13.727 -11.969 -7.41 1 97.5 216 VAL A N 1
ATOM 1671 C CA . VAL A 1 216 ? 14.938 -12.758 -7.234 1 97.5 216 VAL A CA 1
ATOM 1672 C C . VAL A 1 216 ? 15.641 -12.938 -8.578 1 97.5 216 VAL A C 1
ATOM 1674 O O . VAL A 1 216 ? 15.125 -13.617 -9.469 1 97.5 216 VAL A O 1
ATOM 1677 N N . ALA A 1 217 ? 16.781 -12.328 -8.695 1 96.88 217 ALA A N 1
ATOM 1678 C CA . ALA A 1 217 ? 17.562 -12.453 -9.93 1 96.88 217 ALA A CA 1
ATOM 1679 C C . ALA A 1 217 ? 18.016 -13.891 -10.148 1 96.88 217 ALA A C 1
ATOM 1681 O O . ALA A 1 217 ? 18.078 -14.68 -9.203 1 96.88 217 ALA A O 1
ATOM 1682 N N . PRO A 1 218 ? 18.297 -14.234 -11.383 1 97.94 218 PRO A N 1
ATOM 1683 C CA . PRO A 1 218 ? 18.719 -15.609 -11.672 1 97.94 218 PRO A CA 1
ATOM 1684 C C . PRO A 1 218 ? 19.953 -16.031 -10.875 1 97.94 218 PRO A C 1
ATOM 1686 O O . PRO A 1 218 ? 20.953 -15.289 -10.836 1 97.94 218 PRO A O 1
ATOM 1689 N N . VAL A 1 219 ? 19.812 -17.156 -10.25 1 97.5 219 VAL A N 1
ATOM 1690 C CA . VAL A 1 219 ? 20.922 -17.703 -9.484 1 97.5 219 VAL A CA 1
ATOM 1691 C C . VAL A 1 219 ? 21.141 -19.172 -9.867 1 97.5 219 VAL A C 1
ATOM 1693 O O . VAL A 1 219 ? 20.172 -19.891 -10.109 1 97.5 219 VAL A O 1
ATOM 1696 N N . PRO A 1 220 ? 22.406 -19.562 -9.883 1 97 220 PRO A N 1
ATOM 1697 C CA . PRO A 1 220 ? 22.656 -20.984 -10.109 1 97 220 PRO A CA 1
ATOM 1698 C C . PRO A 1 220 ? 22.25 -21.859 -8.914 1 97 220 PRO A C 1
ATOM 1700 O O . PRO A 1 220 ? 22.484 -21.469 -7.762 1 97 220 PRO A O 1
ATOM 1703 N N . VAL A 1 221 ? 21.594 -22.906 -9.195 1 94.94 221 VAL A N 1
ATOM 1704 C CA . VAL A 1 221 ? 21.234 -23.891 -8.188 1 94.94 221 VAL A CA 1
ATOM 1705 C C . VAL A 1 221 ? 21.828 -25.25 -8.547 1 94.94 221 VAL A C 1
ATOM 1707 O O . VAL A 1 221 ? 21.688 -25.719 -9.688 1 94.94 221 VAL A O 1
ATOM 1710 N N . THR A 1 222 ? 22.562 -25.781 -7.574 1 92.88 222 THR A N 1
ATOM 1711 C CA . THR A 1 222 ? 23.188 -27.078 -7.797 1 92.88 222 THR A CA 1
ATOM 1712 C C . THR A 1 222 ? 22.953 -28 -6.605 1 92.88 222 THR A C 1
ATOM 1714 O O . THR A 1 222 ? 22.859 -27.547 -5.469 1 92.88 222 THR A O 1
ATOM 1717 N N . GLY A 1 223 ? 22.781 -29.297 -6.934 1 87 223 GLY A N 1
ATOM 1718 C CA . GLY A 1 223 ? 22.641 -30.297 -5.875 1 87 223 GLY A CA 1
ATOM 1719 C C . GLY A 1 223 ? 22.328 -31.688 -6.402 1 87 223 GLY A C 1
ATOM 1720 O O . GLY A 1 223 ? 21.875 -31.828 -7.539 1 87 223 GLY A O 1
ATOM 1721 N N . GLU A 1 224 ? 22.625 -32.688 -5.578 1 83.38 224 GLU A N 1
ATOM 1722 C CA . GLU A 1 224 ? 22.266 -34.062 -5.93 1 83.38 224 GLU A CA 1
ATOM 1723 C C . GLU A 1 224 ? 20.781 -34.188 -6.215 1 83.38 224 GLU A C 1
ATOM 1725 O O . GLU A 1 224 ? 20.375 -34.906 -7.152 1 83.38 224 GLU A O 1
ATOM 1730 N N . SER A 1 225 ? 19.984 -33.594 -5.418 1 81.19 225 SER A N 1
ATOM 1731 C CA . SER A 1 225 ? 18.547 -33.438 -5.668 1 81.19 225 SER A CA 1
ATOM 1732 C C . SER A 1 225 ? 18.203 -32 -6.055 1 81.19 225 SER A C 1
ATOM 1734 O O . SER A 1 225 ? 18.219 -31.094 -5.207 1 81.19 225 SER A O 1
ATOM 1736 N N . LEU A 1 226 ? 18 -31.75 -7.312 1 82.31 226 LEU A N 1
ATOM 1737 C CA . LEU A 1 226 ? 17.688 -30.406 -7.801 1 82.31 226 LEU A CA 1
ATOM 1738 C C . LEU A 1 226 ? 16.438 -29.859 -7.109 1 82.31 226 LEU A C 1
ATOM 1740 O O . LEU A 1 226 ? 16.391 -28.672 -6.785 1 82.31 226 LEU A O 1
ATOM 1744 N N . ALA A 1 227 ? 15.477 -30.719 -6.918 1 80.19 227 ALA A N 1
ATOM 1745 C CA . ALA A 1 227 ? 14.234 -30.297 -6.262 1 80.19 227 ALA A CA 1
ATOM 1746 C C . ALA A 1 227 ? 14.516 -29.75 -4.863 1 80.19 227 ALA A C 1
ATOM 1748 O O . ALA A 1 227 ? 13.977 -28.703 -4.484 1 80.19 227 ALA A O 1
ATOM 1749 N N . GLN A 1 228 ? 15.336 -30.469 -4.168 1 83.62 228 GLN A N 1
ATOM 1750 C CA . GLN A 1 228 ? 15.664 -30.047 -2.812 1 83.62 228 GLN A CA 1
ATOM 1751 C C . GLN A 1 228 ? 16.438 -28.719 -2.826 1 83.62 228 GLN A C 1
ATOM 1753 O O . GLN A 1 228 ? 16.219 -27.859 -1.969 1 83.62 228 GLN A O 1
ATOM 1758 N N . ALA A 1 229 ? 17.344 -28.641 -3.76 1 88.06 229 ALA A N 1
ATOM 1759 C CA . ALA A 1 229 ? 18.125 -27.422 -3.875 1 88.06 229 ALA A CA 1
ATOM 1760 C C . ALA A 1 229 ? 17.234 -26.219 -4.199 1 88.06 229 ALA A C 1
ATOM 1762 O O . ALA A 1 229 ? 17.422 -25.125 -3.652 1 88.06 229 ALA A O 1
ATOM 1763 N N . VAL A 1 230 ? 16.297 -26.406 -5.086 1 88.75 230 VAL A N 1
ATOM 1764 C CA . VAL A 1 230 ? 15.352 -25.344 -5.465 1 88.75 230 VAL A CA 1
ATOM 1765 C C . VAL A 1 230 ? 14.516 -24.938 -4.258 1 88.75 230 VAL A C 1
ATOM 1767 O O . VAL A 1 230 ? 14.367 -23.75 -3.969 1 88.75 230 VAL A O 1
ATOM 1770 N N . LEU A 1 231 ? 14.023 -25.906 -3.533 1 86.06 231 LEU A N 1
ATOM 1771 C CA . LEU A 1 231 ? 13.195 -25.625 -2.367 1 86.06 231 LEU A CA 1
ATOM 1772 C C . LEU A 1 231 ? 13.977 -24.859 -1.312 1 86.06 231 LEU A C 1
ATOM 1774 O O . LEU A 1 231 ? 13.422 -24 -0.62 1 86.06 231 LEU A O 1
ATOM 1778 N N . ALA A 1 232 ? 15.203 -25.203 -1.225 1 88.44 232 ALA A N 1
ATOM 1779 C CA . ALA A 1 232 ? 16.047 -24.484 -0.265 1 88.44 232 ALA A CA 1
ATOM 1780 C C . ALA A 1 232 ? 16.141 -23 -0.609 1 88.44 232 ALA A C 1
ATOM 1782 O O . ALA A 1 232 ? 16.094 -22.156 0.278 1 88.44 232 ALA A O 1
ATOM 1783 N N . VAL A 1 233 ? 16.297 -22.703 -1.872 1 92.69 233 VAL A N 1
ATOM 1784 C CA . VAL A 1 233 ? 16.375 -21.312 -2.309 1 92.69 233 VAL A CA 1
ATOM 1785 C C . VAL A 1 233 ? 15.031 -20.625 -2.061 1 92.69 233 VAL A C 1
ATOM 1787 O O . VAL A 1 233 ? 14.984 -19.5 -1.574 1 92.69 233 VAL A O 1
ATOM 1790 N N . LEU A 1 234 ? 13.93 -21.312 -2.373 1 90.88 234 LEU A N 1
ATOM 1791 C CA . LEU A 1 234 ? 12.602 -20.75 -2.145 1 90.88 234 LEU A CA 1
ATOM 1792 C C . LEU A 1 234 ? 12.414 -20.391 -0.676 1 90.88 234 LEU A C 1
ATOM 1794 O O . LEU A 1 234 ? 11.969 -19.281 -0.358 1 90.88 234 LEU A O 1
ATOM 1798 N N . ARG A 1 235 ? 12.812 -21.297 0.171 1 88.31 235 ARG A N 1
ATOM 1799 C CA . ARG A 1 235 ? 12.664 -21.078 1.605 1 88.31 235 ARG A CA 1
ATOM 1800 C C . ARG A 1 235 ? 13.523 -19.906 2.078 1 88.31 235 ARG A C 1
ATOM 1802 O O . ARG A 1 235 ? 13.094 -19.094 2.896 1 88.31 235 ARG A O 1
ATOM 1809 N N . ALA A 1 236 ? 14.688 -19.891 1.59 1 92.81 236 ALA A N 1
ATOM 1810 C CA . ALA A 1 236 ? 15.602 -18.812 1.982 1 92.81 236 ALA A CA 1
ATOM 1811 C C . ALA A 1 236 ? 15.055 -17.453 1.566 1 92.81 236 ALA A C 1
ATOM 1813 O O . ALA A 1 236 ? 15.117 -16.484 2.338 1 92.81 236 ALA A O 1
ATOM 1814 N N . GLU A 1 237 ? 14.562 -17.359 0.373 1 93.31 237 GLU A N 1
ATOM 1815 C CA . GLU A 1 237 ? 14.031 -16.078 -0.125 1 93.31 237 GLU A CA 1
ATOM 1816 C C . GLU A 1 237 ? 12.758 -15.688 0.612 1 93.31 237 GLU A C 1
ATOM 1818 O O . GLU A 1 237 ? 12.508 -14.5 0.841 1 93.31 237 GLU A O 1
ATOM 1823 N N . GLU A 1 238 ? 11.984 -16.656 0.953 1 88.62 238 GLU A N 1
ATOM 1824 C CA . GLU A 1 238 ? 10.805 -16.391 1.771 1 88.62 238 GLU A CA 1
ATOM 1825 C C . GLU A 1 238 ? 11.195 -15.828 3.135 1 88.62 238 GLU A C 1
ATOM 1827 O O . GLU A 1 238 ? 10.516 -14.938 3.664 1 88.62 238 GLU A O 1
ATOM 1832 N N . HIS A 1 239 ? 12.219 -16.391 3.648 1 89 239 HIS A N 1
ATOM 1833 C CA . HIS A 1 239 ? 12.711 -15.914 4.934 1 89 239 HIS A CA 1
ATOM 1834 C C . HIS A 1 239 ? 13.133 -14.453 4.848 1 89 239 HIS A C 1
ATOM 1836 O O . HIS A 1 239 ? 12.953 -13.688 5.801 1 89 239 HIS A O 1
ATOM 1842 N N . VAL A 1 240 ? 13.695 -14.102 3.783 1 91.69 240 VAL A N 1
ATOM 1843 C CA . VAL A 1 240 ? 14.102 -12.719 3.58 1 91.69 240 VAL A CA 1
ATOM 1844 C C . VAL A 1 240 ? 12.875 -11.805 3.639 1 91.69 240 VAL A C 1
ATOM 1846 O O . VAL A 1 240 ? 12.898 -10.758 4.289 1 91.69 240 VAL A O 1
ATOM 1849 N N . VAL A 1 241 ? 11.789 -12.172 3.012 1 91.25 241 VAL A N 1
ATOM 1850 C CA . VAL A 1 241 ? 10.562 -11.383 3.021 1 91.25 241 VAL A CA 1
ATOM 1851 C C . VAL A 1 241 ? 10.047 -11.25 4.453 1 91.25 241 VAL A C 1
ATOM 1853 O O . VAL A 1 241 ? 9.656 -10.156 4.879 1 91.25 241 VAL A O 1
ATOM 1856 N N . HIS A 1 242 ? 10.141 -12.32 5.18 1 87.44 242 HIS A N 1
ATOM 1857 C CA . HIS A 1 242 ? 9.695 -12.312 6.57 1 87.44 242 HIS A CA 1
ATOM 1858 C C . HIS A 1 242 ? 10.555 -11.375 7.418 1 87.44 242 HIS A C 1
ATOM 1860 O O . HIS A 1 242 ? 10.023 -10.602 8.219 1 87.44 242 HIS A O 1
ATOM 1866 N N . SER A 1 243 ? 11.797 -11.477 7.262 1 88.62 243 SER A N 1
ATOM 1867 C CA . SER A 1 243 ? 12.719 -10.633 8.016 1 88.62 243 SER A CA 1
ATOM 1868 C C . SER A 1 243 ? 12.5 -9.156 7.707 1 88.62 243 SER A C 1
ATOM 1870 O O . SER A 1 243 ? 12.555 -8.305 8.602 1 88.62 243 SER A O 1
ATOM 1872 N N . ASN A 1 244 ? 12.258 -8.867 6.438 1 89.25 244 ASN A N 1
ATOM 1873 C CA . ASN A 1 244 ? 11.961 -7.496 6.043 1 89.25 244 ASN A CA 1
ATOM 1874 C C . ASN A 1 244 ? 10.711 -6.965 6.738 1 89.25 244 ASN A C 1
ATOM 1876 O O . ASN A 1 244 ? 10.672 -5.801 7.145 1 89.25 244 ASN A O 1
ATOM 1880 N N . LEU A 1 245 ? 9.742 -7.762 6.84 1 87.81 245 LEU A N 1
ATOM 1881 C CA . LEU A 1 245 ? 8.5 -7.379 7.504 1 87.81 245 LEU A CA 1
ATOM 1882 C C . LEU A 1 245 ? 8.734 -7.117 8.992 1 87.81 245 LEU A C 1
ATOM 1884 O O . LEU A 1 245 ? 8.195 -6.164 9.547 1 87.81 245 LEU A O 1
ATOM 1888 N N . GLU A 1 246 ? 9.508 -7.969 9.578 1 85.62 246 GLU A N 1
ATOM 1889 C CA . GLU A 1 246 ? 9.867 -7.781 10.984 1 85.62 246 GLU A CA 1
ATOM 1890 C C . GLU A 1 246 ? 10.625 -6.477 11.188 1 85.62 246 GLU A C 1
ATOM 1892 O O . GLU A 1 246 ? 10.32 -5.715 12.109 1 85.62 246 GLU A O 1
ATOM 1897 N N . ASP A 1 247 ? 11.57 -6.254 10.359 1 86.69 247 ASP A N 1
ATOM 1898 C CA . ASP A 1 247 ? 12.359 -5.023 10.43 1 86.69 247 ASP A CA 1
ATOM 1899 C C . ASP A 1 247 ? 11.469 -3.795 10.258 1 86.69 247 ASP A C 1
ATOM 1901 O O . ASP A 1 247 ? 11.641 -2.801 10.969 1 86.69 247 ASP A O 1
ATOM 1905 N N . MET A 1 248 ? 10.625 -3.859 9.312 1 86.06 248 MET A N 1
ATOM 1906 C CA . MET A 1 248 ? 9.695 -2.754 9.094 1 86.06 248 MET A CA 1
ATOM 1907 C C . MET A 1 248 ? 8.867 -2.482 10.344 1 86.06 248 MET A C 1
ATOM 1909 O O . MET A 1 248 ? 8.695 -1.329 10.742 1 86.06 248 MET A O 1
ATOM 1913 N N . TYR A 1 249 ? 8.336 -3.514 10.93 1 83.44 249 TYR A N 1
ATOM 1914 C CA . TYR A 1 249 ? 7.504 -3.385 12.117 1 83.44 249 TYR A CA 1
ATOM 1915 C C . TYR A 1 249 ? 8.281 -2.758 13.266 1 83.44 249 TYR A C 1
ATOM 1917 O O . TYR A 1 249 ? 7.781 -1.865 13.953 1 83.44 249 TYR A O 1
ATOM 1925 N N . ILE A 1 250 ? 9.43 -3.207 13.445 1 83.38 250 ILE A N 1
ATOM 1926 C CA . ILE A 1 250 ? 10.289 -2.693 14.508 1 83.38 250 ILE A CA 1
ATOM 1927 C C . ILE A 1 250 ? 10.578 -1.215 14.273 1 83.38 250 ILE A C 1
ATOM 1929 O O . ILE A 1 250 ? 10.422 -0.389 15.172 1 83.38 250 ILE A O 1
ATOM 1933 N N . ASN A 1 251 ? 10.984 -0.89 13.055 1 82.5 251 ASN A N 1
ATOM 1934 C CA . ASN A 1 251 ? 11.297 0.496 12.727 1 82.5 251 ASN A CA 1
ATOM 1935 C C . ASN A 1 251 ? 10.07 1.396 12.867 1 82.5 251 ASN A C 1
ATOM 1937 O O . ASN A 1 251 ? 10.18 2.525 13.352 1 82.5 251 ASN A O 1
ATOM 1941 N N . MET A 1 252 ? 8.961 0.931 12.438 1 82.44 252 MET A N 1
ATOM 1942 C CA . MET A 1 252 ? 7.723 1.696 12.555 1 82.44 252 MET A CA 1
ATOM 1943 C C . MET A 1 252 ? 7.387 1.977 14.016 1 82.44 252 MET A C 1
ATOM 1945 O O . MET A 1 252 ? 7.094 3.115 14.383 1 82.44 252 MET A O 1
ATOM 1949 N N . THR A 1 253 ? 7.453 0.968 14.812 1 77.88 253 THR A N 1
ATOM 1950 C CA . THR A 1 253 ? 7.062 1.085 16.219 1 77.88 253 THR A CA 1
ATOM 1951 C C . THR A 1 253 ? 8.086 1.904 17 1 77.88 253 THR A C 1
ATOM 1953 O O . THR A 1 253 ? 7.723 2.77 17.797 1 77.88 253 THR A O 1
ATOM 1956 N N . GLU A 1 254 ? 9.336 1.682 16.688 1 79.5 254 GLU A N 1
ATOM 1957 C CA . GLU A 1 254 ? 10.391 2.287 17.484 1 79.5 254 GLU A CA 1
ATOM 1958 C C . GLU A 1 254 ? 10.719 3.697 17 1 79.5 254 GLU A C 1
ATOM 1960 O O . GLU A 1 254 ? 11.203 4.527 17.766 1 79.5 254 GLU A O 1
ATOM 1965 N N . GLU A 1 255 ? 10.492 3.896 15.781 1 78.69 255 GLU A N 1
ATOM 1966 C CA . GLU A 1 255 ? 10.945 5.176 15.242 1 78.69 255 GLU A CA 1
ATOM 1967 C C . GLU A 1 255 ? 9.766 6.074 14.883 1 78.69 255 GLU A C 1
ATOM 1969 O O . GLU A 1 255 ? 9.617 7.168 15.43 1 78.69 255 GLU A O 1
ATOM 1974 N N . THR A 1 256 ? 8.922 5.594 14.078 1 71.19 256 THR A N 1
ATOM 1975 C CA . THR A 1 256 ? 7.844 6.441 13.586 1 71.19 256 THR A CA 1
ATOM 1976 C C . THR A 1 256 ? 6.836 6.746 14.688 1 71.19 256 THR A C 1
ATOM 1978 O O . THR A 1 256 ? 6.508 7.906 14.938 1 71.19 256 THR A O 1
ATOM 1981 N N . PHE A 1 257 ? 6.414 5.777 15.414 1 76.56 257 PHE A N 1
ATOM 1982 C CA . PHE A 1 257 ? 5.395 5.98 16.438 1 76.56 257 PHE A CA 1
ATOM 1983 C C . PHE A 1 257 ? 5.973 6.719 17.641 1 76.56 257 PHE A C 1
ATOM 1985 O O . PHE A 1 257 ? 5.293 7.543 18.25 1 76.56 257 PHE A O 1
ATOM 1992 N N . LYS A 1 258 ? 7.125 6.422 17.875 1 75.69 258 LYS A N 1
ATOM 1993 C CA . LYS A 1 258 ? 7.777 7.168 18.953 1 75.69 258 LYS A CA 1
ATOM 1994 C C . LYS A 1 258 ? 7.844 8.656 18.625 1 75.69 258 LYS A C 1
ATOM 1996 O O . LYS A 1 258 ? 7.555 9.5 19.469 1 75.69 258 LYS A O 1
ATOM 2001 N N . GLU A 1 259 ? 8.227 8.945 17.453 1 74.56 259 GLU A N 1
ATOM 2002 C CA . GLU A 1 259 ? 8.305 10.336 17.031 1 74.56 259 GLU A CA 1
ATOM 2003 C C . GLU A 1 259 ? 6.922 10.992 17.031 1 74.56 259 GLU A C 1
ATOM 2005 O O . GLU A 1 259 ? 6.777 12.156 17.406 1 74.56 259 GLU A O 1
ATOM 2010 N N . MET A 1 260 ? 5.977 10.211 16.578 1 73.88 260 MET A N 1
ATOM 2011 C CA . MET A 1 260 ? 4.609 10.727 16.578 1 73.88 260 MET A CA 1
ATOM 2012 C C . MET A 1 260 ? 4.156 11.078 17.984 1 73.88 260 MET A C 1
ATOM 2014 O O . MET A 1 260 ? 3.512 12.109 18.203 1 73.88 260 MET A O 1
ATOM 2018 N N . ARG A 1 261 ? 4.473 10.258 18.938 1 69.94 261 ARG A N 1
ATOM 2019 C CA . ARG A 1 261 ? 4.102 10.531 20.328 1 69.94 261 ARG A CA 1
ATOM 2020 C C . ARG A 1 261 ? 4.766 11.812 20.828 1 69.94 261 ARG A C 1
ATOM 2022 O O . ARG A 1 261 ? 4.191 12.539 21.641 1 69.94 261 ARG A O 1
ATOM 2029 N N . ARG A 1 262 ? 5.859 12.086 20.219 1 66.88 262 ARG A N 1
ATOM 2030 C CA . ARG A 1 262 ? 6.586 13.289 20.609 1 66.88 262 ARG A CA 1
ATOM 2031 C C . ARG A 1 262 ? 5.969 14.531 20 1 66.88 262 ARG A C 1
ATOM 2033 O O . ARG A 1 262 ? 6.07 15.625 20.547 1 66.88 262 ARG A O 1
ATOM 2040 N N . VAL A 1 263 ? 5.422 14.359 18.875 1 62.25 263 VAL A N 1
ATOM 2041 C CA . VAL A 1 263 ? 4.816 15.484 18.172 1 62.25 263 VAL A CA 1
ATOM 2042 C C . VAL A 1 263 ? 3.496 15.859 18.844 1 62.25 263 VAL A C 1
ATOM 2044 O O . VAL A 1 263 ? 3.061 17.016 18.766 1 62.25 263 VAL A O 1
ATOM 2047 N N . MET A 1 264 ? 2.963 14.898 19.5 1 64.12 264 MET A N 1
ATOM 2048 C CA . MET A 1 264 ? 1.687 15.164 20.172 1 64.12 264 MET A CA 1
ATOM 2049 C C . MET A 1 264 ? 1.829 16.266 21.219 1 64.12 264 MET A C 1
ATOM 2051 O O . MET A 1 264 ? 2.709 16.188 22.078 1 64.12 264 MET A O 1
ATOM 2055 N N . PRO A 1 265 ? 1.016 17.453 20.953 1 58.62 265 PRO A N 1
ATOM 2056 C CA . PRO A 1 265 ? 1.106 18.578 21.891 1 58.62 265 PRO A CA 1
ATOM 2057 C C . PRO A 1 265 ? 0.858 18.156 23.344 1 58.62 265 PRO A C 1
ATOM 2059 O O . PRO A 1 265 ? 0.123 17.203 23.594 1 58.62 265 PRO A O 1
ATOM 2062 N N . VAL A 1 266 ? 1.847 18.453 24.344 1 51.38 266 VAL A N 1
ATOM 2063 C CA . VAL A 1 266 ? 1.607 18.266 25.781 1 51.38 266 VAL A CA 1
ATOM 2064 C C . VAL A 1 266 ? 0.839 19.469 26.328 1 51.38 266 VAL A C 1
ATOM 2066 O O . VAL A 1 266 ? 1.021 20.594 25.875 1 51.38 266 VAL A O 1
ATOM 2069 N N . THR A 1 267 ? -0.477 19.453 26.547 1 48.72 267 THR A N 1
ATOM 2070 C CA . THR A 1 267 ? -1.247 20.547 27.109 1 48.72 267 THR A CA 1
ATOM 2071 C C . THR A 1 267 ? -0.55 21.109 28.344 1 48.72 267 THR A C 1
ATOM 2073 O O . THR A 1 267 ? -1.165 21.828 29.141 1 48.72 267 THR A O 1
ATOM 2076 N N . GLN A 1 268 ? 0.643 21.109 28.625 1 40.5 268 GLN A N 1
ATOM 2077 C CA . GLN A 1 268 ? 0.824 21.891 29.844 1 40.5 268 GLN A CA 1
ATOM 2078 C C . GLN A 1 268 ? 0.264 23.297 29.672 1 40.5 268 GLN A C 1
ATOM 2080 O O . GLN A 1 268 ? -0.054 23.969 30.656 1 40.5 268 GLN A O 1
ATOM 2085 N N . THR A 1 269 ? 0.612 23.938 28.594 1 39.16 269 THR A N 1
ATOM 2086 C CA . THR A 1 269 ? 0.231 25.344 28.516 1 39.16 269 THR A CA 1
ATOM 2087 C C . THR A 1 269 ? -1.204 25.484 28.016 1 39.16 269 THR A C 1
ATOM 2089 O O . THR A 1 269 ? -1.644 24.734 27.141 1 39.16 269 THR A O 1
ATOM 2092 N N . LYS A 1 270 ? -2.047 26.219 28.734 1 39.97 270 LYS A N 1
ATOM 2093 C CA . LYS A 1 270 ? -3.418 26.656 28.484 1 39.97 270 LYS A CA 1
ATOM 2094 C C . LYS A 1 270 ? -3.613 27 27.016 1 39.97 270 LYS A C 1
ATOM 2096 O O . LYS A 1 270 ? -2.908 27.859 26.469 1 39.97 270 LYS A O 1
ATOM 2101 N N . MET A 1 271 ? -3.9 26.125 26.109 1 43.06 271 MET A N 1
ATOM 2102 C CA . MET A 1 271 ? -4.367 26.5 24.766 1 43.06 271 MET A CA 1
ATOM 2103 C C . MET A 1 271 ? -5.363 27.641 24.844 1 43.06 271 MET A C 1
ATOM 2105 O O . MET A 1 271 ? -6.418 27.531 25.469 1 43.06 271 MET A O 1
ATOM 2109 N N . GLU A 1 272 ? -4.961 28.906 25.094 1 42.12 272 GLU A N 1
ATOM 2110 C CA . GLU A 1 272 ? -5.941 29.969 24.938 1 42.12 272 GLU A CA 1
ATOM 2111 C C . GLU A 1 272 ? -6.574 29.938 23.547 1 42.12 272 GLU A C 1
ATOM 2113 O O . GLU A 1 272 ? -5.91 30.219 22.547 1 42.12 272 GLU A O 1
ATOM 2118 N N . TRP A 1 273 ? -7.398 28.906 23.266 1 41.47 273 TRP A N 1
ATOM 2119 C CA . TRP A 1 273 ? -8.188 28.844 22.047 1 41.47 273 TRP A CA 1
ATOM 2120 C C . TRP A 1 273 ? -9.023 30.109 21.859 1 41.47 273 TRP A C 1
ATOM 2122 O O . TRP A 1 273 ? -10.094 30.234 22.453 1 41.47 273 TRP A O 1
ATOM 2132 N N . ASN A 1 274 ? -8.531 31.266 22.016 1 41.22 274 ASN A N 1
ATOM 2133 C CA . ASN A 1 274 ? -9.414 32.406 21.828 1 41.22 274 ASN A CA 1
ATOM 2134 C C . ASN A 1 274 ? -10 32.438 20.422 1 41.22 274 ASN A C 1
ATOM 2136 O O . ASN A 1 274 ? -9.305 32.75 19.453 1 41.22 274 ASN A O 1
ATOM 2140 N N . LEU A 1 275 ? -10.984 31.656 20.203 1 41.62 275 LEU A N 1
ATOM 2141 C CA . LEU A 1 275 ? -11.781 31.797 18.984 1 41.62 275 LEU A CA 1
ATOM 2142 C C . LEU A 1 275 ? -11.891 33.25 18.578 1 41.62 275 LEU A C 1
ATOM 2144 O O . LEU A 1 275 ? -12.016 33.562 17.375 1 41.62 275 LEU A O 1
ATOM 2148 N N . TYR A 1 276 ? -12.102 34.156 19.578 1 39.91 276 TYR A N 1
ATOM 2149 C CA . TYR A 1 276 ? -12.398 35.531 19.266 1 39.91 276 TYR A CA 1
ATOM 2150 C C . TYR A 1 276 ? -11.188 36.25 18.672 1 39.91 276 TYR A C 1
ATOM 2152 O O . TYR A 1 276 ? -11.281 37.375 18.219 1 39.91 276 TYR A O 1
ATOM 2160 N N . ALA A 1 277 ? -10.219 35.688 18.828 1 38.47 277 ALA A N 1
ATOM 2161 C CA . ALA A 1 277 ? -9.094 36.5 18.344 1 38.47 277 ALA A CA 1
ATOM 2162 C C . ALA A 1 277 ? -9.125 36.594 16.812 1 38.47 277 ALA A C 1
ATOM 2164 O O . ALA A 1 277 ? -8.453 37.469 16.234 1 38.47 277 ALA A O 1
ATOM 2165 N N . HIS A 1 278 ? -9.641 35.688 16.031 1 38.28 278 HIS A N 1
ATOM 2166 C CA . HIS A 1 278 ? -9.398 35.75 14.602 1 38.28 278 HIS A CA 1
ATOM 2167 C C . HIS A 1 278 ? -10.555 36.406 13.875 1 38.28 278 HIS A C 1
ATOM 2169 O O . HIS A 1 278 ? -11.266 35.75 13.102 1 38.28 278 HIS A O 1
ATOM 2175 N N . ARG A 1 279 ? -11.375 37.281 14.453 1 35.31 279 ARG A N 1
ATOM 2176 C CA . ARG A 1 279 ? -12.195 38.031 13.516 1 35.31 279 ARG A CA 1
ATOM 2177 C C . ARG A 1 279 ? -11.344 38.625 12.406 1 35.31 279 ARG A C 1
ATOM 2179 O O . ARG A 1 279 ? -10.492 39.5 12.656 1 35.31 279 ARG A O 1
ATOM 2186 N N . THR A 1 280 ? -10.914 37.875 11.5 1 33.88 280 THR A N 1
ATOM 2187 C CA . THR A 1 280 ? -10.156 38.281 10.312 1 33.88 280 THR A CA 1
ATOM 2188 C C . THR A 1 280 ? -10.648 39.594 9.766 1 33.88 280 THR A C 1
ATOM 2190 O O . THR A 1 280 ? -11.812 39.969 9.938 1 33.88 280 THR A O 1
ATOM 2193 N N . ALA A 1 281 ? -9.695 40.312 9.125 1 34.31 281 ALA A N 1
ATOM 2194 C CA . ALA A 1 281 ? -9.633 41.531 8.367 1 34.31 281 ALA A CA 1
ATOM 2195 C C . ALA A 1 281 ? -10.664 41.562 7.246 1 34.31 281 ALA A C 1
ATOM 2197 O O . ALA A 1 281 ? -10.922 42.594 6.637 1 34.31 281 ALA A O 1
ATOM 2198 N N . LYS A 1 282 ? -11.086 40.469 6.785 1 36.25 282 LYS A N 1
ATOM 2199 C CA . LYS A 1 282 ? -11.961 40.75 5.652 1 36.25 282 LYS A CA 1
ATOM 2200 C C . LYS A 1 282 ? -13.164 41.594 6.086 1 36.25 282 LYS A C 1
ATOM 2202 O O . LYS A 1 282 ? -13.789 42.25 5.262 1 36.25 282 LYS A O 1
ATOM 2207 N N . ASP A 1 283 ? -13.57 41.438 7.27 1 33.19 283 ASP A N 1
ATOM 2208 C CA . ASP A 1 283 ? -14.672 42.344 7.516 1 33.19 283 ASP A CA 1
ATOM 2209 C C . ASP A 1 283 ? -14.172 43.781 7.625 1 33.19 283 ASP A C 1
ATOM 2211 O O . ASP A 1 283 ? -14.977 44.719 7.727 1 33.19 283 ASP A O 1
ATOM 2215 N N . LEU A 1 284 ? -12.883 43.969 7.836 1 31.22 284 LEU A N 1
ATOM 2216 C CA . LEU A 1 284 ? -12.555 45.375 7.965 1 31.22 284 LEU A CA 1
ATOM 2217 C C . LEU A 1 284 ? -12.523 46.062 6.598 1 31.22 284 LEU A C 1
ATOM 2219 O O . LEU A 1 284 ? -12.711 47.281 6.496 1 31.22 284 LEU A O 1
ATOM 2223 N N . SER A 1 285 ? -12 45.406 5.566 1 33.88 285 SER A N 1
ATOM 2224 C CA . SER A 1 285 ? -11.898 46.25 4.391 1 33.88 285 SER A CA 1
ATOM 2225 C C . SER A 1 285 ? -13.266 46.594 3.812 1 33.88 285 SER A C 1
ATOM 2227 O O . SER A 1 285 ? -13.375 47.281 2.809 1 33.88 285 SER A O 1
ATOM 2229 N N . ARG A 1 286 ? -14.281 45.844 4.301 1 35.56 286 ARG A N 1
ATOM 2230 C CA . ARG A 1 286 ? -15.492 46.406 3.711 1 35.56 286 ARG A CA 1
ATOM 2231 C C . ARG A 1 286 ? -15.914 47.688 4.438 1 35.56 286 ARG A C 1
ATOM 2233 O O . ARG A 1 286 ? -17 48.219 4.203 1 35.56 286 ARG A O 1
ATOM 2240 N N . LYS A 1 287 ? -15.023 48.188 5.277 1 31.52 287 LYS A N 1
ATOM 2241 C CA . LYS A 1 287 ? -15.453 49.562 5.473 1 31.52 287 LYS A CA 1
ATOM 2242 C C . LYS A 1 287 ? -14.742 50.531 4.508 1 31.52 287 LYS A C 1
ATOM 2244 O O . LYS A 1 287 ? -13.562 50.344 4.203 1 31.52 287 LYS A O 1
ATOM 2249 N N . MET B 1 1 ? 33.188 15.977 4.105 1 21.09 1 MET B N 1
ATOM 2250 C CA . MET B 1 1 ? 33.125 15.328 2.801 1 21.09 1 MET B CA 1
ATOM 2251 C C . MET B 1 1 ? 31.969 14.336 2.742 1 21.09 1 MET B C 1
ATOM 2253 O O . MET B 1 1 ? 31.984 13.312 3.43 1 21.09 1 MET B O 1
ATOM 2257 N N . LEU B 1 2 ? 30.688 14.773 2.717 1 24.17 2 LEU B N 1
ATOM 2258 C CA . LEU B 1 2 ? 29.422 14.07 2.938 1 24.17 2 LEU B CA 1
ATOM 2259 C C . LEU B 1 2 ? 29.234 12.961 1.907 1 24.17 2 LEU B C 1
ATOM 2261 O O . LEU B 1 2 ? 29.484 13.164 0.719 1 24.17 2 LEU B O 1
ATOM 2265 N N . PRO B 1 3 ? 29.391 11.664 2.332 1 24.8 3 PRO B N 1
ATOM 2266 C CA . PRO B 1 3 ? 29.531 10.547 1.392 1 24.8 3 PRO B CA 1
ATOM 2267 C C . PRO B 1 3 ? 28.453 10.531 0.318 1 24.8 3 PRO B C 1
ATOM 2269 O O . PRO B 1 3 ? 27.297 10.844 0.602 1 24.8 3 PRO B O 1
ATOM 2272 N N . SER B 1 4 ? 28.688 10.914 -0.972 1 23.33 4 SER B N 1
ATOM 2273 C CA . SER B 1 4 ? 28.016 11.008 -2.271 1 23.33 4 SER B CA 1
ATOM 2274 C C . SER B 1 4 ? 27.281 9.719 -2.617 1 23.33 4 SER B C 1
ATOM 2276 O O . SER B 1 4 ? 26.609 9.641 -3.65 1 23.33 4 SER B O 1
ATOM 2278 N N . ARG B 1 5 ? 27.656 8.492 -2.057 1 25.56 5 ARG B N 1
ATOM 2279 C CA . ARG B 1 5 ? 27.281 7.207 -2.639 1 25.56 5 ARG B CA 1
ATOM 2280 C C . ARG B 1 5 ? 25.797 6.902 -2.383 1 25.56 5 ARG B C 1
ATOM 2282 O O . ARG B 1 5 ? 25.375 5.758 -2.506 1 25.56 5 ARG B O 1
ATOM 2289 N N . ILE B 1 6 ? 25.109 7.734 -1.715 1 29.16 6 ILE B N 1
ATOM 2290 C CA . ILE B 1 6 ? 23.766 7.324 -1.326 1 29.16 6 ILE B CA 1
ATOM 2291 C C . ILE B 1 6 ? 22.859 7.262 -2.561 1 29.16 6 ILE B C 1
ATOM 2293 O O . ILE B 1 6 ? 21.641 7.117 -2.443 1 29.16 6 ILE B O 1
ATOM 2297 N N . SER B 1 7 ? 23.375 7.613 -3.762 1 27.59 7 SER B N 1
ATOM 2298 C CA . SER B 1 7 ? 22.547 7.766 -4.949 1 27.59 7 SER B CA 1
ATOM 2299 C C . SER B 1 7 ? 21.875 6.449 -5.32 1 27.59 7 SER B C 1
ATOM 2301 O O . SER B 1 7 ? 21.031 6.41 -6.219 1 27.59 7 SER B O 1
ATOM 2303 N N . GLY B 1 8 ? 22.453 5.289 -5.043 1 27.88 8 GLY B N 1
ATOM 2304 C CA . GLY B 1 8 ? 22.188 4.105 -5.84 1 27.88 8 GLY B CA 1
ATOM 2305 C C . GLY B 1 8 ? 20.797 3.543 -5.625 1 27.88 8 GLY B C 1
ATOM 2306 O O . GLY B 1 8 ? 20.047 3.328 -6.586 1 27.88 8 GLY B O 1
ATOM 2307 N N . ARG B 1 9 ? 20.516 2.617 -4.512 1 32.03 9 ARG B N 1
ATOM 2308 C CA . ARG B 1 9 ? 19.703 1.408 -4.52 1 32.03 9 ARG B CA 1
ATOM 2309 C C . ARG B 1 9 ? 18.234 1.735 -4.246 1 32.03 9 ARG B C 1
ATOM 2311 O O . ARG B 1 9 ? 17.719 1.445 -3.166 1 32.03 9 ARG B O 1
ATOM 2318 N N . ILE B 1 10 ? 17.828 2.893 -4.348 1 33.88 10 ILE B N 1
ATOM 2319 C CA . ILE B 1 10 ? 16.375 2.994 -4.215 1 33.88 10 ILE B CA 1
ATOM 2320 C C . ILE B 1 10 ? 15.695 2.061 -5.219 1 33.88 10 ILE B C 1
ATOM 2322 O O . ILE B 1 10 ? 15.984 2.113 -6.414 1 33.88 10 ILE B O 1
ATOM 2326 N N . PRO B 1 11 ? 15.242 0.977 -4.855 1 35.91 11 PRO B N 1
ATOM 2327 C CA . PRO B 1 11 ? 14.57 0.121 -5.836 1 35.91 11 PRO B CA 1
ATOM 2328 C C . PRO B 1 11 ? 13.711 0.913 -6.816 1 35.91 11 PRO B C 1
ATOM 2330 O O . PRO B 1 11 ? 13.047 1.875 -6.426 1 35.91 11 PRO B O 1
ATOM 2333 N N . HIS B 1 12 ? 14.195 1.092 -8.039 1 36.16 12 HIS B N 1
ATOM 2334 C CA . HIS B 1 12 ? 13.492 1.669 -9.18 1 36.16 12 HIS B CA 1
ATOM 2335 C C . HIS B 1 12 ? 12.031 1.229 -9.203 1 36.16 12 HIS B C 1
ATOM 2337 O O . HIS B 1 12 ? 11.703 0.117 -8.781 1 36.16 12 HIS B O 1
ATOM 2343 N N . PHE B 1 13 ? 11.148 2.131 -8.977 1 34.47 13 PHE B N 1
ATOM 2344 C CA . PHE B 1 13 ? 9.734 1.925 -9.289 1 34.47 13 PHE B CA 1
ATOM 2345 C C . PHE B 1 13 ? 9.578 1.021 -10.508 1 34.47 13 PHE B C 1
ATOM 2347 O O . PHE B 1 13 ? 9.664 1.484 -11.648 1 34.47 13 PHE B O 1
ATOM 2354 N N . HIS B 1 14 ? 10.258 -0.057 -10.578 1 33.97 14 HIS B N 1
ATOM 2355 C CA . HIS B 1 14 ? 10.219 -0.911 -11.758 1 33.97 14 HIS B CA 1
ATOM 2356 C C . HIS B 1 14 ? 8.797 -1.353 -12.078 1 33.97 14 HIS B C 1
ATOM 2358 O O . HIS B 1 14 ? 8.57 -2.119 -13.016 1 33.97 14 HIS B O 1
ATOM 2364 N N . GLY B 1 15 ? 7.965 -1.471 -11.094 1 33.97 15 GLY B N 1
ATOM 2365 C CA . GLY B 1 15 ? 6.863 -2.346 -11.469 1 33.97 15 GLY B CA 1
ATOM 2366 C C . GLY B 1 15 ? 6.148 -1.898 -12.734 1 33.97 15 GLY B C 1
ATOM 2367 O O . GLY B 1 15 ? 5.5 -2.703 -13.398 1 33.97 15 GLY B O 1
ATOM 2368 N N . CYS B 1 16 ? 5.617 -0.667 -12.758 1 36.19 16 CYS B N 1
ATOM 2369 C CA . CYS B 1 16 ? 4.906 -0.413 -14.008 1 36.19 16 CYS B CA 1
ATOM 2370 C C . CYS B 1 16 ? 5.883 -0.303 -15.18 1 36.19 16 CYS B C 1
ATOM 2372 O O . CYS B 1 16 ? 6.656 0.652 -15.258 1 36.19 16 CYS B O 1
ATOM 2374 N N . ASP B 1 17 ? 6.41 -1.387 -15.586 1 36.78 17 ASP B N 1
ATOM 2375 C CA . ASP B 1 17 ? 7.031 -1.274 -16.906 1 36.78 17 ASP B CA 1
ATOM 2376 C C . ASP B 1 17 ? 6.25 -0.315 -17.797 1 36.78 17 ASP B C 1
ATOM 2378 O O . ASP B 1 17 ? 5.113 -0.603 -18.188 1 36.78 17 ASP B O 1
ATOM 2382 N N . LEU B 1 18 ? 6.32 0.843 -17.641 1 43.56 18 LEU B N 1
ATOM 2383 C CA . LEU B 1 18 ? 5.863 1.762 -18.672 1 43.56 18 LEU B CA 1
ATOM 2384 C C . LEU B 1 18 ? 6.277 1.267 -20.062 1 43.56 18 LEU B C 1
ATOM 2386 O O . LEU B 1 18 ? 6.602 2.066 -20.938 1 43.56 18 LEU B O 1
ATOM 2390 N N . ASP B 1 19 ? 6.723 0.115 -20.125 1 42.97 19 ASP B N 1
ATOM 2391 C CA . ASP B 1 19 ? 6.879 -0.297 -21.516 1 42.97 19 ASP B CA 1
ATOM 2392 C C . ASP B 1 19 ? 5.637 0.05 -22.328 1 42.97 19 ASP B C 1
ATOM 2394 O O . ASP B 1 19 ? 5.598 -0.184 -23.547 1 42.97 19 ASP B O 1
ATOM 2398 N N . MET B 1 20 ? 4.566 0.181 -21.641 1 43.47 20 MET B N 1
ATOM 2399 C CA . MET B 1 20 ? 3.42 0.543 -22.469 1 43.47 20 MET B CA 1
ATOM 2400 C C . MET B 1 20 ? 3.594 1.938 -23.062 1 43.47 20 MET B C 1
ATOM 2402 O O . MET B 1 20 ? 2.633 2.533 -23.547 1 43.47 20 MET B O 1
ATOM 2406 N N . ALA B 1 21 ? 4.715 2.418 -22.781 1 49.91 21 ALA B N 1
ATOM 2407 C CA . ALA B 1 21 ? 4.988 3.793 -23.188 1 49.91 21 ALA B CA 1
ATOM 2408 C C . ALA B 1 21 ? 4.73 3.986 -24.672 1 49.91 21 ALA B C 1
ATOM 2410 O O . ALA B 1 21 ? 4.219 5.027 -25.094 1 49.91 21 ALA B O 1
ATOM 2411 N N . ASP B 1 22 ? 5.145 2.955 -25.312 1 55.84 22 ASP B N 1
ATOM 2412 C CA . ASP B 1 22 ? 5.031 3.287 -26.734 1 55.84 22 ASP B CA 1
ATOM 2413 C C . ASP B 1 22 ? 3.572 3.473 -27.141 1 55.84 22 ASP B C 1
ATOM 2415 O O . ASP B 1 22 ? 3.273 4.195 -28.094 1 55.84 22 ASP B O 1
ATOM 2419 N N . VAL B 1 23 ? 2.703 2.918 -26.188 1 66.06 23 VAL B N 1
ATOM 2420 C CA . VAL B 1 23 ? 1.328 2.91 -26.672 1 66.06 23 VAL B CA 1
ATOM 2421 C C . VAL B 1 23 ? 0.539 4.035 -26 1 66.06 23 VAL B C 1
ATOM 2423 O O . VAL B 1 23 ? -0.551 4.391 -26.469 1 66.06 23 VAL B O 1
ATOM 2426 N N . LEU B 1 24 ? 1.207 4.688 -25.109 1 74.81 24 LEU B N 1
ATOM 2427 C CA . LEU B 1 24 ? 0.433 5.703 -24.406 1 74.81 24 LEU B CA 1
ATOM 2428 C C . LEU B 1 24 ? 0.652 7.082 -25.016 1 74.81 24 LEU B C 1
ATOM 2430 O O . LEU B 1 24 ? 1.744 7.379 -25.516 1 74.81 24 LEU B O 1
ATOM 2434 N N . SER B 1 25 ? -0.387 7.871 -25.109 1 84 25 SER B N 1
ATOM 2435 C CA . SER B 1 25 ? -0.259 9.266 -25.516 1 84 25 SER B CA 1
ATOM 2436 C C . SER B 1 25 ? 0.582 10.062 -24.531 1 84 25 SER B C 1
ATOM 2438 O O . SER B 1 25 ? 0.839 9.594 -23.422 1 84 25 SER B O 1
ATOM 2440 N N . ASP B 1 26 ? 1.006 11.211 -24.938 1 85.62 26 ASP B N 1
ATOM 2441 C CA . ASP B 1 26 ? 1.797 12.07 -24.062 1 85.62 26 ASP B CA 1
ATOM 2442 C C . ASP B 1 26 ? 1.011 12.461 -22.812 1 85.62 26 ASP B C 1
ATOM 2444 O O . ASP B 1 26 ? 1.563 12.508 -21.719 1 85.62 26 ASP B O 1
ATOM 2448 N N . ALA B 1 27 ? -0.271 12.734 -23.062 1 85.06 27 ALA B N 1
ATOM 2449 C CA . ALA B 1 27 ? -1.13 13.094 -21.938 1 85.06 27 ALA B CA 1
ATOM 2450 C C . ALA B 1 27 ? -1.249 11.938 -20.938 1 85.06 27 ALA B C 1
ATOM 2452 O O . ALA B 1 27 ? -1.219 12.141 -19.734 1 85.06 27 ALA B O 1
ATOM 2453 N N . GLU B 1 28 ? -1.278 10.789 -21.5 1 82.94 28 GLU B N 1
ATOM 2454 C CA . GLU B 1 28 ? -1.379 9.602 -20.656 1 82.94 28 GLU B CA 1
ATOM 2455 C C . GLU B 1 28 ? -0.072 9.336 -19.906 1 82.94 28 GLU B C 1
ATOM 2457 O O . GLU B 1 28 ? -0.083 8.969 -18.734 1 82.94 28 GLU B O 1
ATOM 2462 N N . LYS B 1 29 ? 0.973 9.555 -20.562 1 86.44 29 LYS B N 1
ATOM 2463 C CA . LYS B 1 29 ? 2.279 9.383 -19.938 1 86.44 29 LYS B CA 1
ATOM 2464 C C . LYS B 1 29 ? 2.461 10.359 -18.781 1 86.44 29 LYS B C 1
ATOM 2466 O O . LYS B 1 29 ? 2.965 9.977 -17.719 1 86.44 29 LYS B O 1
ATOM 2471 N N . LEU B 1 30 ? 2.002 11.5 -18.969 1 89.12 30 LEU B N 1
ATOM 2472 C CA . LEU B 1 30 ? 2.123 12.523 -17.922 1 89.12 30 LEU B CA 1
ATOM 2473 C C . LEU B 1 30 ? 1.252 12.18 -16.719 1 89.12 30 LEU B C 1
ATOM 2475 O O . LEU B 1 30 ? 1.656 12.391 -15.578 1 89.12 30 LEU B O 1
ATOM 2479 N N . ASN B 1 31 ? 0.112 11.68 -17 1 87.25 31 ASN B N 1
ATOM 2480 C CA . ASN B 1 31 ? -0.771 11.273 -15.914 1 87.25 31 ASN B CA 1
ATOM 2481 C C . ASN B 1 31 ? -0.171 10.125 -15.109 1 87.25 31 ASN B C 1
ATOM 2483 O O . ASN B 1 31 ? -0.276 10.102 -13.883 1 87.25 31 ASN B O 1
ATOM 2487 N N . VAL B 1 32 ? 0.444 9.281 -15.812 1 85.56 32 VAL B N 1
ATOM 2488 C CA . VAL B 1 32 ? 1.101 8.164 -15.133 1 85.56 32 VAL B CA 1
ATOM 2489 C C . VAL B 1 32 ? 2.266 8.68 -14.297 1 85.56 32 VAL B C 1
ATOM 2491 O O . VAL B 1 32 ? 2.428 8.289 -13.133 1 85.56 32 VAL B O 1
ATOM 2494 N N . ALA B 1 33 ? 2.969 9.547 -14.906 1 90.62 33 ALA B N 1
ATOM 2495 C CA . ALA B 1 33 ? 4.086 10.148 -14.188 1 90.62 33 ALA B CA 1
ATOM 2496 C C . ALA B 1 33 ? 3.609 10.859 -12.922 1 90.62 33 ALA B C 1
ATOM 2498 O O . ALA B 1 33 ? 4.215 10.719 -11.852 1 90.62 33 ALA B O 1
ATOM 2499 N N . LYS B 1 34 ? 2.549 11.594 -13.094 1 92.88 34 LYS B N 1
ATOM 2500 C CA . LYS B 1 34 ? 1.961 12.281 -11.953 1 92.88 34 LYS B CA 1
ATOM 2501 C C . LYS B 1 34 ? 1.566 11.289 -10.859 1 92.88 34 LYS B C 1
ATOM 2503 O O . LYS B 1 34 ? 1.832 11.523 -9.68 1 92.88 34 LYS B O 1
ATOM 2508 N N . GLY B 1 35 ? 1.022 10.258 -11.242 1 91.56 35 GLY B N 1
ATOM 2509 C CA . GLY B 1 35 ? 0.646 9.219 -10.297 1 91.56 35 GLY B CA 1
ATOM 2510 C C . GLY B 1 35 ? 1.824 8.664 -9.516 1 91.56 35 GLY B C 1
ATOM 2511 O O . GLY B 1 35 ? 1.748 8.508 -8.297 1 91.56 35 GLY B O 1
ATOM 2512 N N . PHE B 1 36 ? 2.914 8.477 -10.164 1 91.5 36 PHE B N 1
ATOM 2513 C CA . PHE B 1 36 ? 4.117 7.961 -9.523 1 91.5 36 PHE B CA 1
ATOM 2514 C C . PHE B 1 36 ? 4.656 8.961 -8.508 1 91.5 36 PHE B C 1
ATOM 2516 O O . PHE B 1 36 ? 5.023 8.594 -7.391 1 91.5 36 PHE B O 1
ATOM 2523 N N . LEU B 1 37 ? 4.66 10.133 -8.961 1 95.38 37 LEU B N 1
ATOM 2524 C CA . LEU B 1 37 ? 5.223 11.164 -8.102 1 95.38 37 LEU B CA 1
ATOM 2525 C C . LEU B 1 37 ? 4.367 11.359 -6.852 1 95.38 37 LEU B C 1
ATOM 2527 O O . LEU B 1 37 ? 4.895 11.422 -5.738 1 95.38 37 LEU B O 1
ATOM 2531 N N . LEU B 1 38 ? 3.041 11.352 -7.012 1 95.88 38 LEU B N 1
ATOM 2532 C CA . LEU B 1 38 ? 2.137 11.578 -5.887 1 95.88 38 LEU B CA 1
ATOM 2533 C C . LEU B 1 38 ? 2.133 10.391 -4.938 1 95.88 38 LEU B C 1
ATOM 2535 O O . LEU B 1 38 ? 1.773 10.523 -3.768 1 95.88 38 LEU B O 1
ATOM 2539 N N . ALA B 1 39 ? 2.602 9.25 -5.48 1 93.69 39 ALA B N 1
ATOM 2540 C CA . ALA B 1 39 ? 2.621 8.039 -4.672 1 93.69 39 ALA B CA 1
ATOM 2541 C C . ALA B 1 39 ? 3.988 7.828 -4.027 1 93.69 39 ALA B C 1
ATOM 2543 O O . ALA B 1 39 ? 4.207 6.836 -3.324 1 93.69 39 ALA B O 1
ATOM 2544 N N . SER B 1 40 ? 4.875 8.734 -4.168 1 96.38 40 SER B N 1
ATOM 2545 C CA . SER B 1 40 ? 6.238 8.578 -3.676 1 96.38 40 SER B CA 1
ATOM 2546 C C . SER B 1 40 ? 6.262 8.398 -2.162 1 96.38 40 SER B C 1
ATOM 2548 O O . SER B 1 40 ? 5.531 9.078 -1.439 1 96.38 40 SER B O 1
ATOM 2550 N N . PRO B 1 41 ? 7.086 7.445 -1.652 1 96.44 41 PRO B N 1
ATOM 2551 C CA . PRO B 1 41 ? 7.254 7.312 -0.203 1 96.44 41 PRO B CA 1
ATOM 2552 C C . PRO B 1 41 ? 7.926 8.531 0.425 1 96.44 41 PRO B C 1
ATOM 2554 O O . PRO B 1 41 ? 8.508 9.352 -0.285 1 96.44 41 PRO B O 1
ATOM 2557 N N . PRO B 1 42 ? 7.77 8.641 1.732 1 95.69 42 PRO B N 1
ATOM 2558 C CA . PRO B 1 42 ? 8.375 9.789 2.41 1 95.69 42 PRO B CA 1
ATOM 2559 C C . PRO B 1 42 ? 9.875 9.898 2.15 1 95.69 42 PRO B C 1
ATOM 2561 O O . PRO B 1 42 ? 10.602 8.906 2.258 1 95.69 42 PRO B O 1
ATOM 2564 N N . GLY B 1 43 ? 10.305 11.133 1.753 1 95.69 43 GLY B N 1
ATOM 2565 C CA . GLY B 1 43 ? 11.719 11.438 1.589 1 95.69 43 GLY B CA 1
ATOM 2566 C C . GLY B 1 43 ? 12.273 10.984 0.249 1 95.69 43 GLY B C 1
ATOM 2567 O O . GLY B 1 43 ? 13.461 11.164 -0.026 1 95.69 43 GLY B O 1
ATOM 2568 N N . GLU B 1 44 ? 11.453 10.453 -0.627 1 96.12 44 GLU B N 1
ATOM 2569 C CA . GLU B 1 44 ? 12 9.828 -1.827 1 96.12 44 GLU B CA 1
ATOM 2570 C C . GLU B 1 44 ? 11.484 10.516 -3.09 1 96.12 44 GLU B C 1
ATOM 2572 O O . GLU B 1 44 ? 11.836 10.117 -4.203 1 96.12 44 GLU B O 1
ATOM 2577 N N . VAL B 1 45 ? 10.68 11.57 -2.969 1 96.31 45 VAL B N 1
ATOM 2578 C CA . VAL B 1 45 ? 10 12.148 -4.121 1 96.31 45 VAL B CA 1
ATOM 2579 C C . VAL B 1 45 ? 11.023 12.734 -5.09 1 96.31 45 VAL B C 1
ATOM 2581 O O . VAL B 1 45 ? 10.82 12.703 -6.305 1 96.31 45 VAL B O 1
ATOM 2584 N N . ARG B 1 46 ? 12.109 13.234 -4.59 1 93.06 46 ARG B N 1
ATOM 2585 C CA . ARG B 1 46 ? 13.133 13.789 -5.469 1 93.06 46 ARG B CA 1
ATOM 2586 C C . ARG B 1 46 ? 13.766 12.688 -6.32 1 93.06 46 ARG B C 1
ATOM 2588 O O . ARG B 1 46 ? 13.961 12.867 -7.523 1 93.06 46 ARG B O 1
ATOM 2595 N N . ASP B 1 47 ? 14.078 11.57 -5.695 1 93.56 47 ASP B N 1
ATOM 2596 C CA . ASP B 1 47 ? 14.633 10.438 -6.43 1 93.56 47 ASP B CA 1
ATOM 2597 C C . ASP B 1 47 ? 13.625 9.898 -7.449 1 93.56 47 ASP B C 1
ATOM 2599 O O . ASP B 1 47 ? 13.992 9.586 -8.578 1 93.56 47 ASP B O 1
ATOM 2603 N N . VAL B 1 48 ? 12.414 9.82 -7.031 1 94.62 48 VAL B N 1
ATOM 2604 C CA . VAL B 1 48 ? 11.367 9.344 -7.926 1 94.62 48 VAL B CA 1
ATOM 2605 C C . VAL B 1 48 ? 11.227 10.297 -9.109 1 94.62 48 VAL B C 1
ATOM 2607 O O . VAL B 1 48 ? 11.016 9.859 -10.242 1 94.62 48 VAL B O 1
ATOM 2610 N N . SER B 1 49 ? 11.344 11.539 -8.844 1 94.31 49 SER B N 1
ATOM 2611 C CA . SER B 1 49 ? 11.25 12.531 -9.914 1 94.31 49 SER B CA 1
ATOM 2612 C C . SER B 1 49 ? 12.344 12.312 -10.953 1 94.31 49 SER B C 1
ATOM 2614 O O . SER B 1 49 ? 12.086 12.43 -12.156 1 94.31 49 SER B O 1
ATOM 2616 N N . LYS B 1 50 ? 13.492 12.008 -10.5 1 91.62 50 LYS B N 1
ATOM 2617 C CA . LYS B 1 50 ? 14.602 11.75 -11.414 1 91.62 50 LYS B CA 1
ATOM 2618 C C . LYS B 1 50 ? 14.336 10.508 -12.266 1 91.62 50 LYS B C 1
ATOM 2620 O O . LYS B 1 50 ? 14.562 10.523 -13.477 1 91.62 50 LYS B O 1
ATOM 2625 N N . ASP B 1 51 ? 13.844 9.523 -11.672 1 91.56 51 ASP B N 1
ATOM 2626 C CA . ASP B 1 51 ? 13.562 8.273 -12.367 1 91.56 51 ASP B CA 1
ATOM 2627 C C . ASP B 1 51 ? 12.438 8.453 -13.391 1 91.56 51 ASP B C 1
ATOM 2629 O O . ASP B 1 51 ? 12.516 7.949 -14.508 1 91.56 51 ASP B O 1
ATOM 2633 N N . VAL B 1 52 ? 11.445 9.125 -12.938 1 92.06 52 VAL B N 1
ATOM 2634 C CA . VAL B 1 52 ? 10.297 9.375 -13.805 1 92.06 52 VAL B CA 1
ATOM 2635 C C . VAL B 1 52 ? 10.734 10.203 -15.016 1 92.06 52 VAL B C 1
ATOM 2637 O O . VAL B 1 52 ? 10.289 9.945 -16.141 1 92.06 52 VAL B O 1
ATOM 2640 N N . ALA B 1 53 ? 11.555 11.156 -14.812 1 88.75 53 ALA B N 1
ATOM 2641 C CA . ALA B 1 53 ? 12.039 12.008 -15.891 1 88.75 53 ALA B CA 1
ATOM 2642 C C . ALA B 1 53 ? 12.789 11.188 -16.938 1 88.75 53 ALA B C 1
ATOM 2644 O O . ALA B 1 53 ? 12.703 11.469 -18.141 1 88.75 53 ALA B O 1
ATOM 2645 N N . LYS B 1 54 ? 13.422 10.117 -16.5 1 89.69 54 LYS B N 1
ATOM 2646 C CA . LYS B 1 54 ? 14.18 9.258 -17.422 1 89.69 54 LYS B CA 1
ATOM 2647 C C . LYS B 1 54 ? 13.242 8.414 -18.281 1 89.69 54 LYS B C 1
ATOM 2649 O O . LYS B 1 54 ? 13.602 8.023 -19.391 1 89.69 54 LYS B O 1
ATOM 2654 N N . LEU B 1 55 ? 12.109 8.164 -17.766 1 87.44 55 LEU B N 1
ATOM 2655 C CA . LEU B 1 55 ? 11.188 7.262 -18.438 1 87.44 55 LEU B CA 1
ATOM 2656 C C . LEU B 1 55 ? 10.312 8.016 -19.438 1 87.44 55 LEU B C 1
ATOM 2658 O O . LEU B 1 55 ? 9.672 7.41 -20.297 1 87.44 55 LEU B O 1
ATOM 2662 N N . LEU B 1 56 ? 10.344 9.305 -19.359 1 90.44 56 LEU B N 1
ATOM 2663 C CA . LEU B 1 56 ? 9.492 10.117 -20.234 1 90.44 56 LEU B CA 1
ATOM 2664 C C . LEU B 1 56 ? 10.297 10.734 -21.359 1 90.44 56 LEU B C 1
ATOM 2666 O O . LEU B 1 56 ? 11.508 10.961 -21.219 1 90.44 56 LEU B O 1
ATOM 2670 N N . PRO B 1 57 ? 9.523 10.922 -22.469 1 89.31 57 PRO B N 1
ATOM 2671 C CA . PRO B 1 57 ? 10.211 11.695 -23.516 1 89.31 57 PRO B CA 1
ATOM 2672 C C . PRO B 1 57 ? 10.75 13.031 -23 1 89.31 57 PRO B C 1
ATOM 2674 O O . PRO B 1 57 ? 10.141 13.656 -22.125 1 89.31 57 PRO B O 1
ATOM 2677 N N . ARG B 1 58 ? 11.859 13.328 -23.656 1 87.88 58 ARG B N 1
ATOM 2678 C CA . ARG B 1 58 ? 12.523 14.547 -23.219 1 87.88 58 ARG B CA 1
ATOM 2679 C C . ARG B 1 58 ? 11.586 15.75 -23.312 1 87.88 58 ARG B C 1
ATOM 2681 O O . ARG B 1 58 ? 10.922 15.945 -24.328 1 87.88 58 ARG B O 1
ATOM 2688 N N . GLY B 1 59 ? 11.445 16.516 -22.25 1 88.25 59 GLY B N 1
ATOM 2689 C CA . GLY B 1 59 ? 10.688 17.75 -22.234 1 88.25 59 GLY B CA 1
ATOM 2690 C C . GLY B 1 59 ? 9.227 17.547 -21.906 1 88.25 59 GLY B C 1
ATOM 2691 O O . GLY B 1 59 ? 8.484 18.516 -21.719 1 88.25 59 GLY B O 1
ATOM 2692 N N . LEU B 1 60 ? 8.828 16.359 -21.906 1 91.88 60 LEU B N 1
ATOM 2693 C CA . LEU B 1 60 ? 7.41 16.125 -21.672 1 91.88 60 LEU B CA 1
ATOM 2694 C C . LEU B 1 60 ? 7.008 16.594 -20.266 1 91.88 60 LEU B C 1
ATOM 2696 O O . LEU B 1 60 ? 5.953 17.203 -20.094 1 91.88 60 LEU B O 1
ATOM 2700 N N . LEU B 1 61 ? 7.828 16.281 -19.328 1 93 61 LEU B N 1
ATOM 2701 C CA . LEU B 1 61 ? 7.617 16.781 -17.969 1 93 61 LEU B CA 1
ATOM 2702 C C . LEU B 1 61 ? 8.32 18.125 -17.781 1 93 61 LEU B C 1
ATOM 2704 O O . LEU B 1 61 ? 9.492 18.172 -17.406 1 93 61 LEU B O 1
ATOM 2708 N N . SER B 1 62 ? 7.582 19.156 -17.984 1 93.31 62 SER B N 1
ATOM 2709 C CA . SER B 1 62 ? 8.156 20.484 -17.844 1 93.31 62 SER B CA 1
ATOM 2710 C C . SER B 1 62 ? 8.453 20.812 -16.391 1 93.31 62 SER B C 1
ATOM 2712 O O . SER B 1 62 ? 7.902 20.188 -15.484 1 93.31 62 SER B O 1
ATOM 2714 N N . ASP B 1 63 ? 9.25 21.828 -16.25 1 93 63 ASP B N 1
ATOM 2715 C CA . ASP B 1 63 ? 9.562 22.281 -14.906 1 93 63 ASP B CA 1
ATOM 2716 C C . ASP B 1 63 ? 8.305 22.781 -14.188 1 93 63 ASP B C 1
ATOM 2718 O O . ASP B 1 63 ? 8.133 22.531 -12.992 1 93 63 ASP B O 1
ATOM 2722 N N . THR B 1 64 ? 7.531 23.453 -14.93 1 94.25 64 THR B N 1
ATOM 2723 C CA . THR B 1 64 ? 6.293 23.969 -14.367 1 94.25 64 THR B CA 1
ATOM 2724 C C . THR B 1 64 ? 5.379 22.828 -13.93 1 94.25 64 THR B C 1
ATOM 2726 O O . THR B 1 64 ? 4.812 22.875 -12.836 1 94.25 64 THR B O 1
ATOM 2729 N N . ALA B 1 65 ? 5.289 21.828 -14.758 1 93.81 65 ALA B N 1
ATOM 2730 C CA . ALA B 1 65 ? 4.457 20.672 -14.422 1 93.81 65 ALA B CA 1
ATOM 2731 C C . ALA B 1 65 ? 4.992 19.953 -13.188 1 93.81 65 ALA B C 1
ATOM 2733 O O . ALA B 1 65 ? 4.227 19.594 -12.289 1 93.81 65 ALA B O 1
ATOM 2734 N N . LEU B 1 66 ? 6.273 19.797 -13.188 1 95.62 66 LEU B N 1
ATOM 2735 C CA . LEU B 1 66 ? 6.914 19.141 -12.055 1 95.62 66 LEU B CA 1
ATOM 2736 C C . LEU B 1 66 ? 6.668 19.906 -10.766 1 95.62 66 LEU B C 1
ATOM 2738 O O . LEU B 1 66 ? 6.312 19.328 -9.742 1 95.62 66 LEU B O 1
ATOM 2742 N N . ARG B 1 67 ? 6.836 21.172 -10.797 1 96.12 67 ARG B N 1
ATOM 2743 C CA . ARG B 1 67 ? 6.617 22.016 -9.625 1 96.12 67 ARG B CA 1
ATOM 2744 C C . ARG B 1 67 ? 5.18 21.891 -9.125 1 96.12 67 ARG B C 1
ATOM 2746 O O . ARG B 1 67 ? 4.941 21.828 -7.918 1 96.12 67 ARG B O 1
ATOM 2753 N N . GLY B 1 68 ? 4.293 21.938 -10.039 1 96.75 68 GLY B N 1
ATOM 2754 C CA . GLY B 1 68 ? 2.896 21.766 -9.664 1 96.75 68 GLY B CA 1
ATOM 2755 C C . GLY B 1 68 ? 2.613 20.453 -8.984 1 96.75 68 GLY B C 1
ATOM 2756 O O . GLY B 1 68 ? 1.896 20.406 -7.98 1 96.75 68 GLY B O 1
ATOM 2757 N N . ILE B 1 69 ? 3.184 19.391 -9.539 1 96.88 69 ILE B N 1
ATOM 2758 C CA . ILE B 1 69 ? 2.98 18.062 -8.969 1 96.88 69 ILE B CA 1
ATOM 2759 C C . ILE B 1 69 ? 3.605 18 -7.578 1 96.88 69 ILE B C 1
ATOM 2761 O O . ILE B 1 69 ? 2.994 17.469 -6.641 1 96.88 69 ILE B O 1
ATOM 2765 N N . LEU B 1 70 ? 4.746 18.578 -7.434 1 97.88 70 LEU B N 1
ATOM 2766 C CA . LEU B 1 70 ? 5.438 18.547 -6.152 1 97.88 70 LEU B CA 1
ATOM 2767 C C . LEU B 1 70 ? 4.746 19.438 -5.133 1 97.88 70 LEU B C 1
ATOM 2769 O O . LEU B 1 70 ? 4.75 19.141 -3.936 1 97.88 70 LEU B O 1
ATOM 2773 N N . HIS B 1 71 ? 4.164 20.5 -5.594 1 98.31 71 HIS B N 1
ATOM 2774 C CA . HIS B 1 71 ? 3.305 21.312 -4.727 1 98.31 71 HIS B CA 1
ATOM 2775 C C . HIS B 1 71 ? 2.166 20.469 -4.156 1 98.31 71 HIS B C 1
ATOM 2777 O O . HIS B 1 71 ? 1.961 20.438 -2.939 1 98.31 71 HIS B O 1
ATOM 2783 N N . THR B 1 72 ? 1.509 19.766 -5.047 1 97.75 72 THR B N 1
ATOM 2784 C CA . THR B 1 72 ? 0.414 18.906 -4.613 1 97.75 72 THR B CA 1
ATOM 2785 C C . THR B 1 72 ? 0.912 17.859 -3.631 1 97.75 72 THR B C 1
ATOM 2787 O O . THR B 1 72 ? 0.307 17.641 -2.578 1 97.75 72 THR B O 1
ATOM 2790 N N . TYR B 1 73 ? 2.037 17.266 -3.936 1 98.25 73 TYR B N 1
ATOM 2791 C CA . TYR B 1 73 ? 2.623 16.219 -3.098 1 98.25 73 TYR B CA 1
ATOM 2792 C C . TYR B 1 73 ? 2.936 16.75 -1.706 1 98.25 73 TYR B C 1
ATOM 2794 O O . TYR B 1 73 ? 2.531 16.156 -0.701 1 98.25 73 TYR B O 1
ATOM 2802 N N . ASN B 1 74 ? 3.609 17.844 -1.665 1 98.38 74 ASN B N 1
ATOM 2803 C CA . ASN B 1 74 ? 4.066 18.375 -0.388 1 98.38 74 ASN B CA 1
ATOM 2804 C C . ASN B 1 74 ? 2.896 18.844 0.471 1 98.38 74 ASN B C 1
ATOM 2806 O O . ASN B 1 74 ? 2.879 18.625 1.683 1 98.38 74 ASN B O 1
ATOM 2810 N N . VAL B 1 75 ? 1.927 19.469 -0.139 1 98.25 75 VAL B N 1
ATOM 2811 C CA . VAL B 1 75 ? 0.787 20.016 0.584 1 98.25 75 VAL B CA 1
ATOM 2812 C C . VAL B 1 75 ? -0.11 18.891 1.078 1 98.25 75 VAL B C 1
ATOM 2814 O O . VAL B 1 75 ? -0.499 18.859 2.248 1 98.25 75 VAL B O 1
ATOM 2817 N N . GLU B 1 76 ? -0.323 17.906 0.211 1 97.38 76 GLU B N 1
ATOM 2818 C CA . GLU B 1 76 ? -1.193 16.797 0.585 1 97.38 76 GLU B CA 1
ATOM 2819 C C . GLU B 1 76 ? -0.567 15.945 1.693 1 97.38 76 GLU B C 1
ATOM 2821 O O . GLU B 1 76 ? -1.278 15.375 2.523 1 97.38 76 GLU B O 1
ATOM 2826 N N . ASN B 1 77 ? 0.706 15.938 1.678 1 97.44 77 ASN B N 1
ATOM 2827 C CA . ASN B 1 77 ? 1.372 15.102 2.676 1 97.44 77 ASN B CA 1
ATOM 2828 C C . ASN B 1 77 ? 1.732 15.906 3.922 1 97.44 77 ASN B C 1
ATOM 2830 O O . ASN B 1 77 ? 2.344 15.383 4.852 1 97.44 77 ASN B O 1
ATOM 2834 N N . SER B 1 78 ? 1.303 17.156 4 1 96.62 78 SER B N 1
ATOM 2835 C CA . SER B 1 78 ? 1.623 18 5.148 1 96.62 78 SER B CA 1
ATOM 2836 C C . SER B 1 78 ? 3.098 17.891 5.523 1 96.62 78 SER B C 1
ATOM 2838 O O . SER B 1 78 ? 3.43 17.625 6.684 1 96.62 78 SER B O 1
ATOM 2840 N N . LEU B 1 79 ? 3.953 18.219 4.625 1 96.5 79 LEU B N 1
ATOM 2841 C CA . LEU B 1 79 ? 5.391 18.016 4.785 1 96.5 79 LEU B CA 1
ATOM 2842 C C . LEU B 1 79 ? 5.941 18.891 5.898 1 96.5 79 LEU B C 1
ATOM 2844 O O . LEU B 1 79 ? 5.82 20.125 5.844 1 96.5 79 LEU B O 1
ATOM 2848 N N . PRO B 1 80 ? 6.504 18.25 6.941 1 94.06 80 PRO B N 1
ATOM 2849 C CA . PRO B 1 80 ? 7.211 19.031 7.953 1 94.06 80 PRO B CA 1
ATOM 2850 C C . PRO B 1 80 ? 8.609 19.453 7.508 1 94.06 80 PRO B C 1
ATOM 2852 O O . PRO B 1 80 ? 9.391 18.609 7.039 1 94.06 80 PRO B O 1
ATOM 2855 N N . VAL B 1 81 ? 8.914 20.719 7.637 1 94.31 81 VAL B N 1
ATOM 2856 C CA . VAL B 1 81 ? 10.188 21.219 7.125 1 94.31 81 VAL B CA 1
ATOM 2857 C C . VAL B 1 81 ? 10.906 22.016 8.211 1 94.31 81 VAL B C 1
ATOM 2859 O O . VAL B 1 81 ? 10.281 22.781 8.945 1 94.31 81 VAL B O 1
ATOM 2862 N N . GLN B 1 82 ? 12.18 21.844 8.227 1 92.12 82 GLN B N 1
ATOM 2863 C CA . GLN B 1 82 ? 12.992 22.562 9.195 1 92.12 82 GLN B CA 1
ATOM 2864 C C . GLN B 1 82 ? 13.055 24.047 8.859 1 92.12 82 GLN B C 1
ATOM 2866 O O . GLN B 1 82 ? 13.328 24.422 7.715 1 92.12 82 GLN B O 1
ATOM 2871 N N . ILE B 1 83 ? 12.742 24.797 9.875 1 92.81 83 ILE B N 1
ATOM 2872 C CA . ILE B 1 83 ? 12.859 26.234 9.727 1 92.81 83 ILE B CA 1
ATOM 2873 C C . ILE B 1 83 ? 14.312 26.656 9.961 1 92.81 83 ILE B C 1
ATOM 2875 O O . ILE B 1 83 ? 14.938 26.25 10.945 1 92.81 83 ILE B O 1
ATOM 2879 N N . PRO B 1 84 ? 14.789 27.484 9.039 1 89.62 84 PRO B N 1
ATOM 2880 C CA . PRO B 1 84 ? 16.188 27.891 9.18 1 89.62 84 PRO B CA 1
ATOM 2881 C C . PRO B 1 84 ? 16.453 28.594 10.508 1 89.62 84 PRO B C 1
ATOM 2883 O O . PRO B 1 84 ? 15.68 29.453 10.938 1 89.62 84 PRO B O 1
ATOM 2886 N N . ASN B 1 85 ? 17.594 28.219 11.188 1 85.56 85 ASN B N 1
ATOM 2887 C CA . ASN B 1 85 ? 18.125 28.875 12.367 1 85.56 85 ASN B CA 1
ATOM 2888 C C . ASN B 1 85 ? 17.172 28.781 13.555 1 85.56 85 ASN B C 1
ATOM 2890 O O . ASN B 1 85 ? 17.109 29.688 14.375 1 85.56 85 ASN B O 1
ATOM 2894 N N . VAL B 1 86 ? 16.312 27.875 13.508 1 82 86 VAL B N 1
ATOM 2895 C CA . VAL B 1 86 ? 15.398 27.641 14.625 1 82 86 VAL B CA 1
ATOM 2896 C C . VAL B 1 86 ? 15.625 26.25 15.188 1 82 86 VAL B C 1
ATOM 2898 O O . VAL B 1 86 ? 16.219 25.391 14.523 1 82 86 VAL B O 1
ATOM 2901 N N . ASP B 1 87 ? 15.242 26.047 16.359 1 79.31 87 ASP B N 1
ATOM 2902 C CA . ASP B 1 87 ? 15.344 24.75 17.047 1 79.31 87 ASP B CA 1
ATOM 2903 C C . ASP B 1 87 ? 14.742 23.641 16.203 1 79.31 87 ASP B C 1
ATOM 2905 O O . ASP B 1 87 ? 13.703 23.828 15.562 1 79.31 87 ASP B O 1
ATOM 2909 N N . GLU B 1 88 ? 15.398 22.5 16.25 1 74.62 88 GLU B N 1
ATOM 2910 C CA . GLU B 1 88 ? 15.023 21.359 15.422 1 74.62 88 GLU B CA 1
ATOM 2911 C C . GLU B 1 88 ? 13.633 20.844 15.789 1 74.62 88 GLU B C 1
ATOM 2913 O O . GLU B 1 88 ? 13 20.141 15.008 1 74.62 88 GLU B O 1
ATOM 2918 N N . SER B 1 89 ? 13.25 21.234 16.922 1 73.19 89 SER B N 1
ATOM 2919 C CA . SER B 1 89 ? 11.953 20.75 17.391 1 73.19 89 SER B CA 1
ATOM 2920 C C . SER B 1 89 ? 10.812 21.531 16.734 1 73.19 89 SER B C 1
ATOM 2922 O O . SER B 1 89 ? 9.656 21.109 16.781 1 73.19 89 SER B O 1
ATOM 2924 N N . LYS B 1 90 ? 11.188 22.625 16.141 1 79.06 90 LYS B N 1
ATOM 2925 C CA . LYS B 1 90 ? 10.164 23.453 15.5 1 79.06 90 LYS B CA 1
ATOM 2926 C C . LYS B 1 90 ? 10.219 23.328 13.977 1 79.06 90 LYS B C 1
ATOM 2928 O O . LYS B 1 90 ? 11.25 23.609 13.367 1 79.06 90 LYS B O 1
ATOM 2933 N N . ARG B 1 91 ? 9.141 22.859 13.461 1 89.44 91 ARG B N 1
ATOM 2934 C CA . ARG B 1 91 ? 9.078 22.656 12.016 1 89.44 91 ARG B CA 1
ATOM 2935 C C . ARG B 1 91 ? 7.879 23.375 11.406 1 89.44 91 ARG B C 1
ATOM 2937 O O . ARG B 1 91 ? 6.863 23.562 12.078 1 89.44 91 ARG B O 1
ATOM 2944 N N . LEU B 1 92 ? 8.078 23.844 10.234 1 92 92 LEU B N 1
ATOM 2945 C CA . LEU B 1 92 ? 6.969 24.344 9.43 1 92 92 LEU B CA 1
ATOM 2946 C C . LEU B 1 92 ? 6.203 23.188 8.781 1 92 92 LEU B C 1
ATOM 2948 O O . LEU B 1 92 ? 6.809 22.25 8.258 1 92 92 LEU B O 1
ATOM 2952 N N . VAL B 1 93 ? 4.906 23.234 8.914 1 93.38 93 VAL B N 1
ATOM 2953 C CA . VAL B 1 93 ? 4.09 22.234 8.242 1 93.38 93 VAL B CA 1
ATOM 2954 C C . VAL B 1 93 ? 3.537 22.797 6.938 1 93.38 93 VAL B C 1
ATOM 2956 O O . VAL B 1 93 ? 2.736 23.734 6.945 1 93.38 93 VAL B O 1
ATOM 2959 N N . VAL B 1 94 ? 3.969 22.25 5.824 1 96.88 94 VAL B N 1
ATOM 2960 C CA . VAL B 1 94 ? 3.477 22.641 4.508 1 96.88 94 VAL B CA 1
ATOM 2961 C C . VAL B 1 94 ? 2.135 21.969 4.234 1 96.88 94 VAL B C 1
ATOM 2963 O O . VAL B 1 94 ? 2.088 20.812 3.811 1 96.88 94 VAL B O 1
ATOM 2966 N N . CYS B 1 95 ? 1.085 22.672 4.5 1 96.12 95 CYS B N 1
ATOM 2967 C CA . CYS B 1 95 ? -0.262 22.125 4.355 1 96.12 95 CYS B CA 1
ATOM 2968 C C . CYS B 1 95 ? -1.214 23.188 3.791 1 96.12 95 CYS B C 1
ATOM 2970 O O . CYS B 1 95 ? -0.862 24.359 3.695 1 96.12 95 CYS B O 1
ATOM 2972 N N . GLN B 1 96 ? -2.35 22.734 3.375 1 96.06 96 GLN B N 1
ATOM 2973 C CA . GLN B 1 96 ? -3.322 23.609 2.723 1 96.06 96 GLN B CA 1
ATOM 2974 C C . GLN B 1 96 ? -3.715 24.766 3.629 1 96.06 96 GLN B C 1
ATOM 2976 O O . GLN B 1 96 ? -3.797 25.906 3.178 1 96.06 96 GLN B O 1
ATOM 2981 N N . GLU B 1 97 ? -3.926 24.578 4.902 1 90.81 97 GLU B N 1
ATOM 2982 C CA . GLU B 1 97 ? -4.387 25.578 5.852 1 90.81 97 GLU B CA 1
ATOM 2983 C C . GLU B 1 97 ? -3.346 26.688 6.043 1 90.81 97 GLU B C 1
ATOM 2985 O O . GLU B 1 97 ? -3.688 27.828 6.344 1 90.81 97 GLU B O 1
ATOM 2990 N N . GLY B 1 98 ? -2.154 26.297 5.832 1 91.5 98 GLY B N 1
ATOM 2991 C CA . GLY B 1 98 ? -1.077 27.25 6.047 1 91.5 98 GLY B CA 1
ATOM 2992 C C . GLY B 1 98 ? -0.619 27.922 4.77 1 91.5 98 GLY B C 1
ATOM 2993 O O . GLY B 1 98 ? 0.285 28.766 4.797 1 91.5 98 GLY B O 1
ATOM 2994 N N . GLU B 1 99 ? -1.271 27.594 3.717 1 95.31 99 GLU B N 1
ATOM 2995 C CA . GLU B 1 99 ? -0.84 28.125 2.428 1 95.31 99 GLU B CA 1
ATOM 2996 C C . GLU B 1 99 ? -1.347 29.547 2.227 1 95.31 99 GLU B C 1
ATOM 2998 O O . GLU B 1 99 ? -2.557 29.781 2.18 1 95.31 99 GLU B O 1
ATOM 3003 N N . VAL B 1 100 ? -0.427 30.469 2.184 1 93.88 100 VAL B N 1
ATOM 3004 C CA . VAL B 1 100 ? -0.754 31.859 1.863 1 93.88 100 VAL B CA 1
ATOM 3005 C C . VAL B 1 100 ? -0.846 32.031 0.349 1 93.88 100 VAL B C 1
ATOM 3007 O O . VAL B 1 100 ? -1.763 32.688 -0.152 1 93.88 100 VAL B O 1
ATOM 3010 N N . ASP B 1 101 ? 0.11 31.453 -0.319 1 94.94 101 ASP B N 1
ATOM 3011 C CA . ASP B 1 101 ? 0.111 31.266 -1.766 1 94.94 101 ASP B CA 1
ATOM 3012 C C . ASP B 1 101 ? 0.994 30.078 -2.162 1 94.94 101 ASP B C 1
ATOM 3014 O O . ASP B 1 101 ? 1.487 29.344 -1.3 1 94.94 101 ASP B O 1
ATOM 3018 N N . VAL B 1 102 ? 1.213 29.812 -3.402 1 94.69 102 VAL B N 1
ATOM 3019 C CA . VAL B 1 102 ? 1.803 28.578 -3.908 1 94.69 102 VAL B CA 1
ATOM 3020 C C . VAL B 1 102 ? 3.225 28.422 -3.373 1 94.69 102 VAL B C 1
ATOM 3022 O O . VAL B 1 102 ? 3.727 27.312 -3.227 1 94.69 102 VAL B O 1
ATOM 3025 N N . GLY B 1 103 ? 3.814 29.438 -2.945 1 96.56 103 GLY B N 1
ATOM 3026 C CA . GLY B 1 103 ? 5.199 29.344 -2.508 1 96.56 103 GLY B CA 1
ATOM 3027 C C . GLY B 1 103 ? 5.414 29.891 -1.106 1 96.56 103 GLY B C 1
ATOM 3028 O O . GLY B 1 103 ? 6.555 30.062 -0.668 1 96.56 103 GLY B O 1
ATOM 3029 N N . HIS B 1 104 ? 4.32 30.219 -0.348 1 97 104 HIS B N 1
ATOM 3030 C CA . HIS B 1 104 ? 4.461 30.812 0.98 1 97 104 HIS B CA 1
ATOM 3031 C C . HIS B 1 104 ? 3.533 30.125 1.982 1 97 104 HIS B C 1
ATOM 3033 O O . HIS B 1 104 ? 2.354 29.922 1.698 1 97 104 HIS B O 1
ATOM 3039 N N . TYR B 1 105 ? 4.082 29.859 3.121 1 95.31 105 TYR B N 1
ATOM 3040 C CA . TYR B 1 105 ? 3.33 29.109 4.117 1 95.31 105 TYR B CA 1
ATOM 3041 C C . TYR B 1 105 ? 3.48 29.719 5.5 1 95.31 105 TYR B C 1
ATOM 3043 O O . TYR B 1 105 ? 4.559 30.203 5.859 1 95.31 105 TYR B O 1
ATOM 3051 N N . LEU B 1 106 ? 2.453 29.641 6.238 1 91.5 106 LEU B N 1
ATOM 3052 C CA . LEU B 1 106 ? 2.355 30.266 7.555 1 91.5 106 LEU B CA 1
ATOM 3053 C C . LEU B 1 106 ? 2.943 29.359 8.633 1 91.5 106 LEU B C 1
ATOM 3055 O O . LEU B 1 106 ? 2.59 28.172 8.719 1 91.5 106 LEU B O 1
ATOM 3059 N N . ASP B 1 107 ? 3.838 29.875 9.359 1 89.44 107 ASP B N 1
ATOM 3060 C CA . ASP B 1 107 ? 4.32 29.312 10.609 1 89.44 107 ASP B CA 1
ATOM 3061 C C . ASP B 1 107 ? 3.521 29.844 11.797 1 89.44 107 ASP B C 1
ATOM 3063 O O . ASP B 1 107 ? 3.77 30.953 12.266 1 89.44 107 ASP B O 1
ATOM 3067 N N . THR B 1 108 ? 2.664 29.047 12.266 1 81.81 108 THR B N 1
ATOM 3068 C CA . THR B 1 108 ? 1.725 29.516 13.281 1 81.81 108 THR B CA 1
ATOM 3069 C C . THR B 1 108 ? 2.426 29.703 14.617 1 81.81 108 THR B C 1
ATOM 3071 O O . THR B 1 108 ? 1.939 30.438 15.484 1 81.81 108 THR B O 1
ATOM 3074 N N . HIS B 1 109 ? 3.52 29.047 14.828 1 79.38 109 HIS B N 1
ATOM 3075 C CA . HIS B 1 109 ? 4.262 29.188 16.078 1 79.38 109 HIS B CA 1
ATOM 3076 C C . HIS B 1 109 ? 5.098 30.469 16.078 1 79.38 109 HIS B C 1
ATOM 3078 O O . HIS B 1 109 ? 5.023 31.266 17.016 1 79.38 109 HIS B O 1
ATOM 3084 N N . GLY B 1 110 ? 5.84 30.656 15.055 1 80.56 110 GLY B N 1
ATOM 3085 C CA . GLY B 1 110 ? 6.707 31.812 14.945 1 80.56 110 GLY B CA 1
ATOM 3086 C C . GLY B 1 110 ? 6 33.031 14.406 1 80.56 110 GLY B C 1
ATOM 3087 O O . GLY B 1 110 ? 6.547 34.156 14.43 1 80.56 110 GLY B O 1
ATOM 3088 N N . ARG B 1 111 ? 4.793 32.844 14.008 1 84.19 111 ARG B N 1
ATOM 3089 C CA . ARG B 1 111 ? 3.994 33.906 13.406 1 84.19 111 ARG B CA 1
ATOM 3090 C C . ARG B 1 111 ? 4.734 34.562 12.242 1 84.19 111 ARG B C 1
ATOM 3092 O O . ARG B 1 111 ? 4.871 35.781 12.195 1 84.19 111 ARG B O 1
ATOM 3099 N N . LYS B 1 112 ? 5.25 33.75 11.414 1 89.88 112 LYS B N 1
ATOM 3100 C CA . LYS B 1 112 ? 5.961 34.156 10.211 1 89.88 112 LYS B CA 1
ATOM 3101 C C . LYS B 1 112 ? 5.41 33.469 8.977 1 89.88 112 LYS B C 1
ATOM 3103 O O . LYS B 1 112 ? 4.766 32.406 9.086 1 89.88 112 LYS B O 1
ATOM 3108 N N . VAL B 1 113 ? 5.508 34.062 7.883 1 93.75 113 VAL B N 1
ATOM 3109 C CA . VAL B 1 113 ? 5.242 33.469 6.586 1 93.75 113 VAL B CA 1
ATOM 3110 C C . VAL B 1 113 ? 6.559 33.188 5.855 1 93.75 113 VAL B C 1
ATOM 3112 O O . VAL B 1 113 ? 7.348 34.125 5.637 1 93.75 113 VAL B O 1
ATOM 3115 N N . TRP B 1 114 ? 6.75 32 5.516 1 95.81 114 TRP B N 1
ATOM 3116 C CA . TRP B 1 114 ? 8.016 31.594 4.926 1 95.81 114 TRP B CA 1
ATOM 3117 C C . TRP B 1 114 ? 7.848 31.25 3.451 1 95.81 114 TRP B C 1
ATOM 3119 O O . TRP B 1 114 ? 6.871 30.594 3.072 1 95.81 114 TRP B O 1
ATOM 3129 N N . GLY B 1 115 ? 8.805 31.734 2.637 1 98.12 115 GLY B N 1
ATOM 3130 C CA . GLY B 1 115 ? 8.922 31.188 1.294 1 98.12 115 GLY B CA 1
ATOM 3131 C C . GLY B 1 115 ? 9.422 29.75 1.272 1 98.12 115 GLY B C 1
ATOM 3132 O O . GLY B 1 115 ? 10.289 29.375 2.061 1 98.12 115 GLY B O 1
ATOM 3133 N N . PHE B 1 116 ? 8.867 28.953 0.372 1 98.06 116 PHE B N 1
ATOM 3134 C CA . PHE B 1 116 ? 9.156 27.531 0.308 1 98.06 116 PHE B CA 1
ATOM 3135 C C . PHE B 1 116 ? 9.312 27.078 -1.138 1 98.06 116 PHE B C 1
ATOM 3137 O O . PHE B 1 116 ? 8.516 27.438 -1.999 1 98.06 116 PHE B O 1
ATOM 3144 N N . ASP B 1 117 ? 10.383 26.328 -1.399 1 97.69 117 ASP B N 1
ATOM 3145 C CA . ASP B 1 117 ? 10.602 25.719 -2.711 1 97.69 117 ASP B CA 1
ATOM 3146 C C . ASP B 1 117 ? 10.125 24.266 -2.736 1 97.69 117 ASP B C 1
ATOM 3148 O O . ASP B 1 117 ? 10.734 23.406 -2.117 1 97.69 117 ASP B O 1
ATOM 3152 N N . HIS B 1 118 ? 9.148 24 -3.545 1 97.81 118 HIS B N 1
ATOM 3153 C CA . HIS B 1 118 ? 8.516 22.688 -3.562 1 97.81 118 HIS B CA 1
ATOM 3154 C C . HIS B 1 118 ? 9.414 21.641 -4.215 1 97.81 118 HIS B C 1
ATOM 3156 O O . HIS B 1 118 ? 9.234 20.438 -4.004 1 97.81 118 HIS B O 1
ATOM 3162 N N . VAL B 1 119 ? 10.312 22.047 -5.012 1 95.88 119 VAL B N 1
ATOM 3163 C CA . VAL B 1 119 ? 11.188 21.109 -5.695 1 95.88 119 VAL B CA 1
ATOM 3164 C C . VAL B 1 119 ? 12.305 20.656 -4.754 1 95.88 119 VAL B C 1
ATOM 3166 O O . VAL B 1 119 ? 12.523 19.469 -4.559 1 95.88 119 VAL B O 1
ATOM 3169 N N . THR B 1 120 ? 12.945 21.594 -4.109 1 95.25 120 THR B N 1
ATOM 3170 C CA . THR B 1 120 ? 14.031 21.266 -3.197 1 95.25 120 THR B CA 1
ATOM 3171 C C . THR B 1 120 ? 13.484 20.891 -1.822 1 95.25 120 THR B C 1
ATOM 3173 O O . THR B 1 120 ? 14.203 20.312 -0.999 1 95.25 120 THR B O 1
ATOM 3176 N N . GLN B 1 121 ? 12.227 21.25 -1.585 1 96.69 121 GLN B N 1
ATOM 3177 C CA . GLN B 1 121 ? 11.562 21.047 -0.301 1 96.69 121 GLN B CA 1
ATOM 3178 C C . GLN B 1 121 ? 12.32 21.75 0.826 1 96.69 121 GLN B C 1
ATOM 3180 O O . GLN B 1 121 ? 12.547 21.156 1.888 1 96.69 121 GLN B O 1
ATOM 3185 N N . GLU B 1 122 ? 12.656 23.031 0.502 1 96.5 122 GLU B N 1
ATOM 3186 C CA . GLU B 1 122 ? 13.383 23.828 1.48 1 96.5 122 GLU B CA 1
ATOM 3187 C C . GLU B 1 122 ? 12.742 25.203 1.642 1 96.5 122 GLU B C 1
ATOM 3189 O O . GLU B 1 122 ? 12.227 25.781 0.676 1 96.5 122 GLU B O 1
ATOM 3194 N N . ILE B 1 123 ? 12.836 25.641 2.859 1 97.25 123 ILE B N 1
ATOM 3195 C CA . ILE B 1 123 ? 12.422 27.016 3.145 1 97.25 123 ILE B CA 1
ATOM 3196 C C . ILE B 1 123 ? 13.445 27.984 2.578 1 97.25 123 ILE B C 1
ATOM 3198 O O . ILE B 1 123 ? 14.656 27.75 2.682 1 97.25 123 ILE B O 1
ATOM 3202 N N . LEU B 1 124 ? 12.93 29 1.956 1 97.06 124 LEU B N 1
ATOM 3203 C CA . LEU B 1 124 ? 13.797 30.078 1.49 1 97.06 124 LEU B CA 1
ATOM 3204 C C . LEU B 1 124 ? 14.078 31.062 2.613 1 97.06 124 LEU B C 1
ATOM 3206 O O . LEU B 1 124 ? 13.266 31.938 2.895 1 97.06 124 LEU B O 1
ATOM 3210 N N . ALA B 1 125 ? 15.266 31.062 3.166 1 94.12 125 ALA B N 1
ATOM 3211 C CA . ALA B 1 125 ? 15.609 31.734 4.414 1 94.12 125 ALA B CA 1
ATOM 3212 C C . ALA B 1 125 ? 15.453 33.25 4.277 1 94.12 125 ALA B C 1
ATOM 3214 O O . ALA B 1 125 ? 15.102 33.938 5.246 1 94.12 125 ALA B O 1
ATOM 3215 N N . GLN B 1 126 ? 15.656 33.781 3.129 1 95.12 126 GLN B N 1
ATOM 3216 C CA . GLN B 1 126 ? 15.617 35.219 2.926 1 95.12 126 GLN B CA 1
ATOM 3217 C C . GLN B 1 126 ? 14.203 35.688 2.596 1 95.12 126 GLN B C 1
ATOM 3219 O O . GLN B 1 126 ? 13.922 36.906 2.594 1 95.12 126 GLN B O 1
ATOM 3224 N N . ASP B 1 127 ? 13.375 34.75 2.426 1 96.81 127 ASP B N 1
ATOM 3225 C CA . ASP B 1 127 ? 11.992 35.062 2.078 1 96.81 127 ASP B CA 1
ATOM 3226 C C . ASP B 1 127 ? 11.055 34.812 3.266 1 96.81 127 ASP B C 1
ATOM 3228 O O . ASP B 1 127 ? 10.375 33.812 3.328 1 96.81 127 ASP B O 1
ATOM 3232 N N . VAL B 1 128 ? 11.062 35.75 4.156 1 95.25 128 VAL B N 1
ATOM 3233 C CA . VAL B 1 128 ? 10.281 35.625 5.383 1 95.25 128 VAL B CA 1
ATOM 3234 C C . VAL B 1 128 ? 9.625 36.969 5.707 1 95.25 128 VAL B C 1
ATOM 3236 O O . VAL B 1 128 ? 10.219 38.031 5.496 1 95.25 128 VAL B O 1
ATOM 3239 N N . GLN B 1 129 ? 8.391 36.906 6.051 1 93.12 129 GLN B N 1
ATOM 3240 C CA . GLN B 1 129 ? 7.656 38.094 6.496 1 93.12 129 GLN B CA 1
ATOM 3241 C C . GLN B 1 129 ? 6.84 37.781 7.746 1 93.12 129 GLN B C 1
ATOM 3243 O O . GLN B 1 129 ? 6.535 36.625 8.031 1 93.12 129 GLN B O 1
ATOM 3248 N N . ASP B 1 130 ? 6.617 38.781 8.531 1 89.19 130 ASP B N 1
ATOM 3249 C CA . ASP B 1 130 ? 5.75 38.625 9.695 1 89.19 130 ASP B CA 1
ATOM 3250 C C . ASP B 1 130 ? 4.312 38.344 9.273 1 89.19 130 ASP B C 1
ATOM 3252 O O . ASP B 1 130 ? 3.816 38.906 8.297 1 89.19 130 ASP B O 1
ATOM 3256 N N . ALA B 1 131 ? 3.844 37.312 9.961 1 85.5 131 ALA B N 1
ATOM 3257 C CA . ALA B 1 131 ? 2.447 37 9.68 1 85.5 131 ALA B CA 1
ATOM 3258 C C . ALA B 1 131 ? 1.517 38.094 10.203 1 85.5 131 ALA B C 1
ATOM 3260 O O . ALA B 1 131 ? 1.809 38.719 11.219 1 85.5 131 ALA B O 1
ATOM 3261 N N . SER B 1 132 ? 0.604 38.312 9.391 1 68.94 132 SER B N 1
ATOM 3262 C CA . SER B 1 132 ? -0.367 39.312 9.859 1 68.94 132 SER B CA 1
ATOM 3263 C C . SER B 1 132 ? -1.112 38.781 11.094 1 68.94 132 SER B C 1
ATOM 3265 O O . SER B 1 132 ? -1.232 37.594 11.297 1 68.94 132 SER B O 1
ATOM 3267 N N . ALA B 1 133 ? -1.19 39.438 12.258 1 54.38 133 ALA B N 1
ATOM 3268 C CA . ALA B 1 133 ? -1.783 39.188 13.57 1 54.38 133 ALA B CA 1
ATOM 3269 C C . ALA B 1 133 ? -2.949 38.219 13.469 1 54.38 133 ALA B C 1
ATOM 3271 O O . ALA B 1 133 ? -3.365 37.625 14.477 1 54.38 133 ALA B O 1
ATOM 3272 N N . ARG B 1 134 ? -3.352 37.906 12.367 1 49.94 134 ARG B N 1
ATOM 3273 C CA . ARG B 1 134 ? -4.625 37.188 12.25 1 49.94 134 ARG B CA 1
ATOM 3274 C C . ARG B 1 134 ? -4.461 35.719 12.562 1 49.94 134 ARG B C 1
ATOM 3276 O O . ARG B 1 134 ? -5.453 35 12.758 1 49.94 134 ARG B O 1
ATOM 3283 N N . PHE B 1 135 ? -3.184 35.25 12.68 1 50.84 135 PHE B N 1
ATOM 3284 C CA . PHE B 1 135 ? -3.064 33.781 12.781 1 50.84 135 PHE B CA 1
ATOM 3285 C C . PHE B 1 135 ? -2.633 33.375 14.18 1 50.84 135 PHE B C 1
ATOM 3287 O O . PHE B 1 135 ? -1.592 33.812 14.672 1 50.84 135 PHE B O 1
ATOM 3294 N N . THR B 1 136 ? -3.412 33.594 15.266 1 46.25 136 THR B N 1
ATOM 3295 C CA . THR B 1 136 ? -2.869 33.375 16.609 1 46.25 136 THR B CA 1
ATOM 3296 C C . THR B 1 136 ? -2.848 31.891 16.953 1 46.25 136 THR B C 1
ATOM 3298 O O . THR B 1 136 ? -2.406 31.5 18.031 1 46.25 136 THR B O 1
ATOM 3301 N N . SER B 1 137 ? -3.246 30.922 16.344 1 48.5 137 SER B N 1
ATOM 3302 C CA . SER B 1 137 ? -3.539 29.797 17.219 1 48.5 137 SER B CA 1
ATOM 3303 C C . SER B 1 137 ? -2.295 28.953 17.469 1 48.5 137 SER B C 1
ATOM 3305 O O . SER B 1 137 ? -1.64 28.5 16.516 1 48.5 137 SER B O 1
ATOM 3307 N N . SER B 1 138 ? -1.27 29.375 18.312 1 47.78 138 SER B N 1
ATOM 3308 C CA . SER B 1 138 ? -0.105 28.484 18.297 1 47.78 138 SER B CA 1
ATOM 3309 C C . SER B 1 138 ? -0.245 27.359 19.297 1 47.78 138 SER B C 1
ATOM 3311 O O . SER B 1 138 ? -0.493 27.594 20.484 1 47.78 138 SER B O 1
ATOM 3313 N N . LEU B 1 139 ? -0.834 26.203 18.938 1 49.97 139 LEU B N 1
ATOM 3314 C CA . LEU B 1 139 ? -0.572 25 19.719 1 49.97 139 LEU B CA 1
ATOM 3315 C C . LEU B 1 139 ? 0.925 24.734 19.812 1 49.97 139 LEU B C 1
ATOM 3317 O O . LEU B 1 139 ? 1.657 24.922 18.844 1 49.97 139 LEU B O 1
ATOM 3321 N N . GLU B 1 140 ? 1.449 24.906 21.109 1 49.88 140 GLU B N 1
ATOM 3322 C CA . GLU B 1 140 ? 2.869 24.594 21.234 1 49.88 140 GLU B CA 1
ATOM 3323 C C . GLU B 1 140 ? 3.131 23.125 20.906 1 49.88 140 GLU B C 1
ATOM 3325 O O . GLU B 1 140 ? 2.514 22.234 21.5 1 49.88 140 GLU B O 1
ATOM 3330 N N . PRO B 1 141 ? 3.732 22.938 19.797 1 50.44 141 PRO B N 1
ATOM 3331 C CA . PRO B 1 141 ? 4.102 21.562 19.453 1 50.44 141 PRO B CA 1
ATOM 3332 C C . PRO B 1 141 ? 4.953 20.891 20.531 1 50.44 141 PRO B C 1
ATOM 3334 O O . PRO B 1 141 ? 5.637 21.578 21.297 1 50.44 141 PRO B O 1
ATOM 3337 N N . LEU B 1 142 ? 4.734 19.719 20.984 1 51.53 142 LEU B N 1
ATOM 3338 C CA . LEU B 1 142 ? 5.707 18.984 21.766 1 51.53 142 LEU B CA 1
ATOM 3339 C C . LEU B 1 142 ? 7.047 18.906 21.047 1 51.53 142 LEU B C 1
ATOM 3341 O O . LEU B 1 142 ? 7.098 18.938 19.812 1 51.53 142 LEU B O 1
ATOM 3345 N N . PRO B 1 143 ? 8.086 18.922 22 1 49.22 143 PRO B N 1
ATOM 3346 C CA . PRO B 1 143 ? 9.469 18.766 21.516 1 49.22 143 PRO B CA 1
ATOM 3347 C C . PRO B 1 143 ? 9.672 17.5 20.703 1 49.22 143 PRO B C 1
ATOM 3349 O O . PRO B 1 143 ? 9.164 16.438 21.062 1 49.22 143 PRO B O 1
ATOM 3352 N N . GLY B 1 144 ? 9.664 17.516 19.406 1 54.62 144 GLY B N 1
ATOM 3353 C CA . GLY B 1 144 ? 10.055 16.406 18.547 1 54.62 144 GLY B CA 1
ATOM 3354 C C . GLY B 1 144 ? 10.273 16.828 17.094 1 54.62 144 GLY B C 1
ATOM 3355 O O . GLY B 1 144 ? 10.375 18.016 16.797 1 54.62 144 GLY B O 1
ATOM 3356 N N . ARG B 1 145 ? 10.859 15.938 16.281 1 60.16 145 ARG B N 1
ATOM 3357 C CA . ARG B 1 145 ? 11.141 16.141 14.867 1 60.16 145 ARG B CA 1
ATOM 3358 C C . ARG B 1 145 ? 9.852 16.25 14.062 1 60.16 145 ARG B C 1
ATOM 3360 O O . ARG B 1 145 ? 9.867 16.172 12.828 1 60.16 145 ARG B O 1
ATOM 3367 N N . GLY B 1 146 ? 8.781 16.375 14.812 1 74.31 146 GLY B N 1
ATOM 3368 C CA . GLY B 1 146 ? 7.516 16.484 14.109 1 74.31 146 GLY B CA 1
ATOM 3369 C C . GLY B 1 146 ? 6.98 17.906 14.062 1 74.31 146 GLY B C 1
ATOM 3370 O O . GLY B 1 146 ? 7.492 18.781 14.75 1 74.31 146 GLY B O 1
ATOM 3371 N N . GLY B 1 147 ? 6.207 18.172 13.062 1 83.5 147 GLY B N 1
ATOM 3372 C CA . GLY B 1 147 ? 5.547 19.453 12.906 1 83.5 147 GLY B CA 1
ATOM 3373 C C . GLY B 1 147 ? 4.121 19.469 13.414 1 83.5 147 GLY B C 1
ATOM 3374 O O . GLY B 1 147 ? 3.393 18.484 13.258 1 83.5 147 GLY B O 1
ATOM 3375 N N . ALA B 1 148 ? 3.824 20.484 14.188 1 86.06 148 ALA B N 1
ATOM 3376 C CA . ALA B 1 148 ? 2.455 20.734 14.641 1 86.06 148 ALA B CA 1
ATOM 3377 C C . ALA B 1 148 ? 2.023 22.172 14.312 1 86.06 148 ALA B C 1
ATOM 3379 O O . ALA B 1 148 ? 2.805 23.109 14.469 1 86.06 148 ALA B O 1
ATOM 3380 N N . ALA B 1 149 ? 0.853 22.281 13.758 1 86.19 149 ALA B N 1
ATOM 3381 C CA . ALA B 1 149 ? 0.321 23.609 13.43 1 86.19 149 ALA B CA 1
ATOM 3382 C C . ALA B 1 149 ? -1.17 23.688 13.75 1 86.19 149 ALA B C 1
ATOM 3384 O O . ALA B 1 149 ? -1.901 22.719 13.586 1 86.19 149 ALA B O 1
ATOM 3385 N N . VAL B 1 150 ? -1.558 24.781 14.234 1 85.88 150 VAL B N 1
ATOM 3386 C CA . VAL B 1 150 ? -2.961 25.047 14.531 1 85.88 150 VAL B CA 1
ATOM 3387 C C . VAL B 1 150 ? -3.424 26.281 13.766 1 85.88 150 VAL B C 1
ATOM 3389 O O . VAL B 1 150 ? -2.799 27.344 13.844 1 85.88 150 VAL B O 1
ATOM 3392 N N . PHE B 1 151 ? -4.461 26.062 13.055 1 85.06 151 PHE B N 1
ATOM 3393 C CA . PHE B 1 151 ? -5.039 27.141 12.258 1 85.06 151 PHE B CA 1
ATOM 3394 C C . PHE B 1 151 ? -6.469 27.438 12.711 1 85.06 151 PHE B C 1
ATOM 3396 O O . PHE B 1 151 ? -7.254 26.516 12.938 1 85.06 151 PHE B O 1
ATOM 3403 N N . ALA B 1 152 ? -6.719 28.688 12.906 1 81.88 152 ALA B N 1
ATOM 3404 C CA . ALA B 1 152 ? -8.07 29.062 13.32 1 81.88 152 ALA B CA 1
ATOM 3405 C C . ALA B 1 152 ? -8.719 29.984 12.289 1 81.88 152 ALA B C 1
ATOM 3407 O O . ALA B 1 152 ? -8.062 30.859 11.727 1 81.88 152 ALA B O 1
ATOM 3408 N N . THR B 1 153 ? -9.93 29.578 11.93 1 79.5 153 THR B N 1
ATOM 3409 C CA . THR B 1 153 ? -10.812 30.469 11.188 1 79.5 153 THR B CA 1
ATOM 3410 C C . THR B 1 153 ? -11.961 30.953 12.078 1 79.5 153 THR B C 1
ATOM 3412 O O . THR B 1 153 ? -11.93 30.766 13.297 1 79.5 153 THR B O 1
ATOM 3415 N N . ASP B 1 154 ? -12.922 31.688 11.484 1 75.44 154 ASP B N 1
ATOM 3416 C CA . ASP B 1 154 ? -14.055 32.188 12.25 1 75.44 154 ASP B CA 1
ATOM 3417 C C . ASP B 1 154 ? -14.906 31.062 12.805 1 75.44 154 ASP B C 1
ATOM 3419 O O . ASP B 1 154 ? -15.547 31.203 13.844 1 75.44 154 ASP B O 1
ATOM 3423 N N . SER B 1 155 ? -14.844 29.969 12.156 1 82.06 155 SER B N 1
ATOM 3424 C CA . SER B 1 155 ? -15.805 28.938 12.539 1 82.06 155 SER B CA 1
ATOM 3425 C C . SER B 1 155 ? -15.102 27.609 12.852 1 82.06 155 SER B C 1
ATOM 3427 O O . SER B 1 155 ? -15.719 26.688 13.375 1 82.06 155 SER B O 1
ATOM 3429 N N . THR B 1 156 ? -13.828 27.562 12.5 1 87.19 156 THR B N 1
ATOM 3430 C CA . THR B 1 156 ? -13.195 26.266 12.648 1 87.19 156 THR B CA 1
ATOM 3431 C C . THR B 1 156 ? -11.773 26.406 13.172 1 87.19 156 THR B C 1
ATOM 3433 O O . THR B 1 156 ? -11.141 27.453 12.977 1 87.19 156 THR B O 1
ATOM 3436 N N . ILE B 1 157 ? -11.352 25.438 13.961 1 86.25 157 ILE B N 1
ATOM 3437 C CA . ILE B 1 157 ? -9.953 25.266 14.32 1 86.25 157 ILE B CA 1
ATOM 3438 C C . ILE B 1 157 ? -9.422 23.969 13.703 1 86.25 157 ILE B C 1
ATOM 3440 O O . ILE B 1 157 ? -10.055 22.906 13.82 1 86.25 157 ILE B O 1
ATOM 3444 N N . THR B 1 158 ? -8.32 24.094 12.992 1 91.19 158 THR B N 1
ATOM 3445 C CA . THR B 1 158 ? -7.715 22.906 12.383 1 91.19 158 THR B CA 1
ATOM 3446 C C . THR B 1 158 ? -6.344 22.625 12.992 1 91.19 158 THR B C 1
ATOM 3448 O O . THR B 1 158 ? -5.512 23.531 13.102 1 91.19 158 THR B O 1
ATOM 3451 N N . ILE B 1 159 ? -6.156 21.438 13.43 1 89 159 ILE B N 1
ATOM 3452 C CA . ILE B 1 159 ? -4.875 20.969 13.953 1 89 159 ILE B CA 1
ATOM 3453 C C . ILE B 1 159 ? -4.219 20.016 12.945 1 89 159 ILE B C 1
ATOM 3455 O O . ILE B 1 159 ? -4.84 19.062 12.5 1 89 159 ILE B O 1
ATOM 3459 N N . VAL B 1 160 ? -3.021 20.328 12.586 1 91.88 160 VAL B N 1
ATOM 3460 C CA . VAL B 1 160 ? -2.271 19.484 11.672 1 91.88 160 VAL B CA 1
ATOM 3461 C C . VAL B 1 160 ? -1.009 18.969 12.359 1 91.88 160 VAL B C 1
ATOM 3463 O O . VAL B 1 160 ? -0.212 19.75 12.875 1 91.88 160 VAL B O 1
ATOM 3466 N N . LEU B 1 161 ? -0.908 17.703 12.438 1 90.94 161 LEU B N 1
ATOM 3467 C CA . LEU B 1 161 ? 0.278 17.031 12.969 1 90.94 161 LEU B CA 1
ATOM 3468 C C . LEU B 1 161 ? 0.972 16.219 11.891 1 90.94 161 LEU B C 1
ATOM 3470 O O . LEU B 1 161 ? 0.312 15.531 11.102 1 90.94 161 LEU B O 1
ATOM 3474 N N . SER B 1 162 ? 2.238 16.344 11.844 1 92.25 162 SER B N 1
ATOM 3475 C CA . SER B 1 162 ? 2.959 15.602 10.82 1 92.25 162 SER B CA 1
ATOM 3476 C C . SER B 1 162 ? 4.391 15.297 11.258 1 92.25 162 SER B C 1
ATOM 3478 O O . SER B 1 162 ? 5.047 16.141 11.859 1 92.25 162 SER B O 1
ATOM 3480 N N . THR B 1 163 ? 4.832 14.141 10.984 1 90.25 163 THR B N 1
ATOM 3481 C CA . THR B 1 163 ? 6.219 13.758 11.234 1 90.25 163 THR B CA 1
ATOM 3482 C C . THR B 1 163 ? 6.711 12.789 10.156 1 90.25 163 THR B C 1
ATOM 3484 O O . THR B 1 163 ? 5.914 12.062 9.562 1 90.25 163 THR B O 1
ATOM 3487 N N . GLU B 1 164 ? 7.973 12.945 9.852 1 90.75 164 GLU B N 1
ATOM 3488 C CA . GLU B 1 164 ? 8.625 12.031 8.914 1 90.75 164 GLU B CA 1
ATOM 3489 C C . GLU B 1 164 ? 9.953 11.531 9.469 1 90.75 164 GLU B C 1
ATOM 3491 O O . GLU B 1 164 ? 10.703 12.297 10.086 1 90.75 164 GLU B O 1
ATOM 3496 N N . ARG B 1 165 ? 10.164 10.32 9.344 1 89.75 165 ARG B N 1
ATOM 3497 C CA . ARG B 1 165 ? 11.461 9.703 9.617 1 89.75 165 ARG B CA 1
ATOM 3498 C C . ARG B 1 165 ? 12.008 9.016 8.367 1 89.75 165 ARG B C 1
ATOM 3500 O O . ARG B 1 165 ? 11.375 8.125 7.812 1 89.75 165 ARG B O 1
ATOM 3507 N N . VAL B 1 166 ? 13.172 9.539 7.98 1 91.94 166 VAL B N 1
ATOM 3508 C CA . VAL B 1 166 ? 13.734 9.062 6.723 1 91.94 166 VAL B CA 1
ATOM 3509 C C . VAL B 1 166 ? 15.164 8.562 6.961 1 91.94 166 VAL B C 1
ATOM 3511 O O . VAL B 1 166 ? 16.016 9.312 7.438 1 91.94 166 VAL B O 1
ATOM 3514 N N . SER B 1 167 ? 15.391 7.34 6.703 1 91.56 167 SER B N 1
ATOM 3515 C CA . SER B 1 167 ? 16.734 6.754 6.707 1 91.56 167 SER B CA 1
ATOM 3516 C C . SER B 1 167 ? 16.969 5.918 5.457 1 91.56 167 SER B C 1
ATOM 3518 O O . SER B 1 167 ? 16.953 4.688 5.512 1 91.56 167 SER B O 1
ATOM 3520 N N . LEU B 1 168 ? 17.281 6.586 4.402 1 91.88 168 LEU B N 1
ATOM 3521 C CA . LEU B 1 168 ? 17.406 5.902 3.121 1 91.88 168 LEU B CA 1
ATOM 3522 C C . LEU B 1 168 ? 18.641 5.008 3.098 1 91.88 168 LEU B C 1
ATOM 3524 O O . LEU B 1 168 ? 18.672 3.994 2.396 1 91.88 168 LEU B O 1
ATOM 3528 N N . ARG B 1 169 ? 19.641 5.418 3.922 1 92.62 169 ARG B N 1
ATOM 3529 C CA . ARG B 1 169 ? 20.844 4.59 4.051 1 92.62 169 ARG B CA 1
ATOM 3530 C C . ARG B 1 169 ? 20.5 3.229 4.645 1 92.62 169 ARG B C 1
ATOM 3532 O O . ARG B 1 169 ? 21.156 2.229 4.336 1 92.62 169 ARG B O 1
ATOM 3539 N N . ASN B 1 170 ? 19.516 3.234 5.527 1 89.88 170 ASN B N 1
ATOM 3540 C CA . ASN B 1 170 ? 19.078 1.986 6.148 1 89.88 170 ASN B CA 1
ATOM 3541 C C . ASN B 1 170 ? 17.812 1.454 5.496 1 89.88 170 ASN B C 1
ATOM 3543 O O . ASN B 1 170 ? 17.109 0.624 6.078 1 89.88 170 ASN B O 1
ATOM 3547 N N . PHE B 1 171 ? 17.422 1.934 4.328 1 92.38 171 PHE B N 1
ATOM 3548 C CA . PHE B 1 171 ? 16.406 1.425 3.41 1 92.38 171 PHE B CA 1
ATOM 3549 C C . PHE B 1 171 ? 15.023 1.526 4.027 1 92.38 171 PHE B C 1
ATOM 3551 O O . PHE B 1 171 ? 14.203 0.615 3.887 1 92.38 171 PHE B O 1
ATOM 3558 N N . TRP B 1 172 ? 14.742 2.588 4.766 1 91.88 172 TRP B N 1
ATOM 3559 C CA . TRP B 1 172 ? 13.383 2.719 5.281 1 91.88 172 TRP B CA 1
ATOM 3560 C C . TRP B 1 172 ? 13 4.188 5.449 1 91.88 172 TRP B C 1
ATOM 3562 O O . TRP B 1 172 ? 13.867 5.035 5.668 1 91.88 172 TRP B O 1
ATOM 3572 N N . SER B 1 173 ? 11.773 4.457 5.273 1 93.94 173 SER B N 1
ATOM 3573 C CA . SER B 1 173 ? 11.195 5.762 5.566 1 93.94 173 SER B CA 1
ATOM 3574 C C . SER B 1 173 ? 9.75 5.629 6.051 1 93.94 173 SER B C 1
ATOM 3576 O O . SER B 1 173 ? 9.086 4.637 5.758 1 93.94 173 SER B O 1
ATOM 3578 N N . GLY B 1 174 ? 9.312 6.594 6.875 1 93.5 174 GLY B N 1
ATOM 3579 C CA . GLY B 1 174 ? 7.965 6.617 7.406 1 93.5 174 GLY B CA 1
ATOM 3580 C C . GLY B 1 174 ? 7.418 8.016 7.598 1 93.5 174 GLY B C 1
ATOM 3581 O O . GLY B 1 174 ? 8.172 8.945 7.922 1 93.5 174 GLY B O 1
ATOM 3582 N N . ARG B 1 175 ? 6.133 8.141 7.344 1 93.69 175 ARG B N 1
ATOM 3583 C CA . ARG B 1 175 ? 5.43 9.406 7.562 1 93.69 175 ARG B CA 1
ATOM 3584 C C . ARG B 1 175 ? 4.105 9.18 8.281 1 93.69 175 ARG B C 1
ATOM 3586 O O . ARG B 1 175 ? 3.326 8.305 7.902 1 93.69 175 ARG B O 1
ATOM 3593 N N . TRP B 1 176 ? 3.975 9.875 9.336 1 93.31 176 TRP B N 1
ATOM 3594 C CA . TRP B 1 176 ? 2.695 9.969 10.031 1 93.31 176 TRP B CA 1
ATOM 3595 C C . TRP B 1 176 ? 2.111 11.375 9.891 1 93.31 176 TRP B C 1
ATOM 3597 O O . TRP B 1 176 ? 2.82 12.367 10.07 1 93.31 176 TRP B O 1
ATOM 3607 N N . LYS B 1 177 ? 0.842 11.43 9.508 1 94.38 177 LYS B N 1
ATOM 3608 C CA . LYS B 1 177 ? 0.175 12.727 9.484 1 94.38 177 LYS B CA 1
ATOM 3609 C C . LYS B 1 177 ? -1.277 12.609 9.938 1 94.38 177 LYS B C 1
ATOM 3611 O O . LYS B 1 177 ? -1.928 11.594 9.688 1 94.38 177 LYS B O 1
ATOM 3616 N N . SER B 1 178 ? -1.719 13.633 10.57 1 94.69 178 SER B N 1
ATOM 3617 C CA . SER B 1 178 ? -3.125 13.703 10.953 1 94.69 178 SER B CA 1
ATOM 3618 C C . SER B 1 178 ? -3.645 15.133 10.906 1 94.69 178 SER B C 1
ATOM 3620 O O . SER B 1 178 ? -2.883 16.078 11.109 1 94.69 178 SER B O 1
ATOM 3622 N N . LYS B 1 179 ? -4.828 15.258 10.594 1 95.25 179 LYS B N 1
ATOM 3623 C CA . LYS B 1 179 ? -5.539 16.531 10.547 1 95.25 179 LYS B CA 1
ATOM 3624 C C . LYS B 1 179 ? -6.867 16.453 11.297 1 95.25 179 LYS B C 1
ATOM 3626 O O . LYS B 1 179 ? -7.629 15.5 11.117 1 95.25 179 LYS B O 1
ATOM 3631 N N . TRP B 1 180 ? -7.031 17.438 12.125 1 94.62 180 TRP B N 1
ATOM 3632 C CA . TRP B 1 180 ? -8.211 17.469 12.984 1 94.62 180 TRP B CA 1
ATOM 3633 C C . TRP B 1 180 ? -8.93 18.797 12.867 1 94.62 180 TRP B C 1
ATOM 3635 O O . TRP B 1 180 ? -8.305 19.859 12.859 1 94.62 180 TRP B O 1
ATOM 3645 N N . THR B 1 181 ? -10.25 18.734 12.773 1 94.94 181 THR B N 1
ATOM 3646 C CA . THR B 1 181 ? -11.055 19.938 12.641 1 94.94 181 THR B CA 1
ATOM 3647 C C . THR B 1 181 ? -12.062 20.047 13.781 1 94.94 181 THR B C 1
ATOM 3649 O O . THR B 1 181 ? -12.852 19.125 14.008 1 94.94 181 THR B O 1
ATOM 3652 N N . LEU B 1 182 ? -11.992 21.094 14.484 1 92.25 182 LEU B N 1
ATOM 3653 C CA . LEU B 1 182 ? -12.961 21.438 15.523 1 92.25 182 LEU B CA 1
ATOM 3654 C C . LEU B 1 182 ? -14.016 22.391 14.992 1 92.25 182 LEU B C 1
ATOM 3656 O O . LEU B 1 182 ? -13.68 23.422 14.383 1 92.25 182 LEU B O 1
ATOM 3660 N N . THR B 1 183 ? -15.219 22.047 15.18 1 94.25 183 THR B N 1
ATOM 3661 C CA . THR B 1 183 ? -16.344 22.922 14.867 1 94.25 183 THR B CA 1
ATOM 3662 C C . THR B 1 183 ? -17.25 23.094 16.094 1 94.25 183 THR B C 1
ATOM 3664 O O . THR B 1 183 ? -17.047 22.453 17.109 1 94.25 183 THR B O 1
ATOM 3667 N N . ASN B 1 184 ? -18.188 24.094 15.984 1 92.94 184 ASN B N 1
ATOM 3668 C CA . ASN B 1 184 ? -19.094 24.375 17.094 1 92.94 184 ASN B CA 1
ATOM 3669 C C . ASN B 1 184 ? -18.328 24.578 18.406 1 92.94 184 ASN B C 1
ATOM 3671 O O . ASN B 1 184 ? -18.656 23.969 19.422 1 92.94 184 ASN B O 1
ATOM 3675 N N . VAL B 1 185 ? -17.344 25.406 18.328 1 87.12 185 VAL B N 1
ATOM 3676 C CA . VAL B 1 185 ? -16.406 25.578 19.438 1 87.12 185 VAL B CA 1
ATOM 3677 C C . VAL B 1 185 ? -17.016 26.516 20.484 1 87.12 185 VAL B C 1
ATOM 3679 O O . VAL B 1 185 ? -17.453 27.609 20.156 1 87.12 185 VAL B O 1
ATOM 3682 N N . SER B 1 186 ? -17.203 26.016 21.609 1 84.12 186 SER B N 1
ATOM 3683 C CA . SER B 1 186 ? -17.516 26.781 22.797 1 84.12 186 SER B CA 1
ATOM 3684 C C . SER B 1 186 ? -16.422 26.656 23.859 1 84.12 186 SER B C 1
ATOM 3686 O O . SER B 1 186 ? -15.453 25.906 23.656 1 84.12 186 SER B O 1
ATOM 3688 N N . PRO B 1 187 ? -16.453 27.375 24.938 1 77.25 187 PRO B N 1
ATOM 3689 C CA . PRO B 1 187 ? -15.367 27.328 25.906 1 77.25 187 PRO B CA 1
ATOM 3690 C C . PRO B 1 187 ? -15.117 25.922 26.438 1 77.25 187 PRO B C 1
ATOM 3692 O O . PRO B 1 187 ? -13.977 25.562 26.75 1 77.25 187 PRO B O 1
ATOM 3695 N N . ASP B 1 188 ? -16.203 25.125 26.484 1 84.88 188 ASP B N 1
ATOM 3696 C CA . ASP B 1 188 ? -15.984 23.844 27.141 1 84.88 188 ASP B CA 1
ATOM 3697 C C . ASP B 1 188 ? -16.438 22.688 26.25 1 84.88 188 ASP B C 1
ATOM 3699 O O . ASP B 1 188 ? -16.547 21.547 26.703 1 84.88 188 ASP B O 1
ATOM 3703 N N . ALA B 1 189 ? -16.688 23.047 25.031 1 90.31 189 ALA B N 1
ATOM 3704 C CA . ALA B 1 189 ? -17.172 21.969 24.188 1 90.31 189 ALA B CA 1
ATOM 3705 C C . ALA B 1 189 ? -16.859 22.25 22.719 1 90.31 189 ALA B C 1
ATOM 3707 O O . ALA B 1 189 ? -16.688 23.406 22.312 1 90.31 189 ALA B O 1
ATOM 3708 N N . ALA B 1 190 ? -16.719 21.203 21.938 1 93.62 190 ALA B N 1
ATOM 3709 C CA . ALA B 1 190 ? -16.547 21.281 20.5 1 93.62 190 ALA B CA 1
ATOM 3710 C C . ALA B 1 190 ? -16.922 19.969 19.812 1 93.62 190 ALA B C 1
ATOM 3712 O O . ALA B 1 190 ? -17.172 18.969 20.5 1 93.62 190 ALA B O 1
ATOM 3713 N N . THR B 1 191 ? -17.141 19.984 18.547 1 97.38 191 THR B N 1
ATOM 3714 C CA . THR B 1 191 ? -17.219 18.781 17.719 1 97.38 191 THR B CA 1
ATOM 3715 C C . THR B 1 191 ? -15.891 18.547 17 1 97.38 191 THR B C 1
ATOM 3717 O O . THR B 1 191 ? -15.344 19.453 16.375 1 97.38 191 THR B O 1
ATOM 3720 N N . LEU B 1 192 ? -15.391 17.344 17.156 1 96.94 192 LEU B N 1
ATOM 3721 C CA . LEU B 1 192 ? -14.078 17.031 16.609 1 96.94 192 LEU B CA 1
ATOM 3722 C C . LEU B 1 192 ? -14.172 15.938 15.547 1 96.94 192 LEU B C 1
ATOM 3724 O O . LEU B 1 192 ? -14.836 14.922 15.758 1 96.94 192 LEU B O 1
ATOM 3728 N N . ALA B 1 193 ? -13.625 16.172 14.375 1 98.31 193 ALA B N 1
ATOM 3729 C CA . ALA B 1 193 ? -13.453 15.188 13.305 1 98.31 193 ALA B CA 1
ATOM 3730 C C . ALA B 1 193 ? -12.008 15.172 12.805 1 98.31 193 ALA B C 1
ATOM 3732 O O . ALA B 1 193 ? -11.273 16.141 12.984 1 98.31 193 ALA B O 1
ATOM 3733 N N . GLY B 1 194 ? -11.664 14.023 12.219 1 97.88 194 GLY B N 1
ATOM 3734 C CA . GLY B 1 194 ? -10.273 14.047 11.773 1 97.88 194 GLY B CA 1
ATOM 3735 C C . GLY B 1 194 ? -9.914 12.867 10.891 1 97.88 194 GLY B C 1
ATOM 3736 O O . GLY B 1 194 ? -10.789 12.117 10.453 1 97.88 194 GLY B O 1
ATOM 3737 N N . ARG B 1 195 ? -8.633 12.859 10.578 1 97.75 195 ARG B N 1
ATOM 3738 C CA . ARG B 1 195 ? -8.055 11.812 9.742 1 97.75 195 ARG B CA 1
ATOM 3739 C C . ARG B 1 195 ? -6.605 11.539 10.109 1 97.75 195 ARG B C 1
ATOM 3741 O O . ARG B 1 195 ? -5.855 12.477 10.422 1 97.75 195 ARG B O 1
ATOM 3748 N N . ILE B 1 196 ? -6.25 10.258 10.109 1 95.81 196 ILE B N 1
ATOM 3749 C CA . ILE B 1 196 ? -4.875 9.844 10.367 1 95.81 196 ILE B CA 1
ATOM 3750 C C . ILE B 1 196 ? -4.352 9.031 9.188 1 95.81 196 ILE B C 1
ATOM 3752 O O . ILE B 1 196 ? -5.023 8.117 8.711 1 95.81 196 ILE B O 1
ATOM 3756 N N . ASP B 1 197 ? -3.186 9.398 8.719 1 96.06 197 ASP B N 1
ATOM 3757 C CA . ASP B 1 197 ? -2.537 8.68 7.629 1 96.06 197 ASP B CA 1
ATOM 3758 C C . ASP B 1 197 ? -1.136 8.227 8.031 1 96.06 197 ASP B C 1
ATOM 3760 O O . ASP B 1 197 ? -0.404 8.961 8.695 1 96.06 197 ASP B O 1
ATOM 3764 N N . LEU B 1 198 ? -0.799 7.012 7.637 1 94.19 198 LEU B N 1
ATOM 3765 C CA . LEU B 1 198 ? 0.525 6.434 7.832 1 94.19 198 LEU B CA 1
ATOM 3766 C C . LEU B 1 198 ? 1.059 5.84 6.531 1 94.19 198 LEU B C 1
ATOM 3768 O O . LEU B 1 198 ? 0.324 5.172 5.801 1 94.19 198 LEU B O 1
ATOM 3772 N N . HIS B 1 199 ? 2.242 6.184 6.191 1 95.75 199 HIS B N 1
ATOM 3773 C CA . HIS B 1 199 ? 2.939 5.637 5.035 1 95.75 199 HIS B CA 1
ATOM 3774 C C . HIS B 1 199 ? 4.359 5.215 5.395 1 95.75 199 HIS B C 1
ATOM 3776 O O . HIS B 1 199 ? 5.188 6.051 5.762 1 95.75 199 HIS B O 1
ATOM 3782 N N . VAL B 1 200 ? 4.66 3.918 5.305 1 93.81 200 VAL B N 1
ATOM 3783 C CA . VAL B 1 200 ? 5.988 3.387 5.594 1 93.81 200 VAL B CA 1
ATOM 3784 C C . VAL B 1 200 ? 6.508 2.611 4.387 1 93.81 200 VAL B C 1
ATOM 3786 O O . VAL B 1 200 ? 5.758 1.868 3.746 1 93.81 200 VAL B O 1
ATOM 3789 N N . HIS B 1 201 ? 7.75 2.84 4.082 1 94.88 201 HIS B N 1
ATOM 3790 C CA . HIS B 1 201 ? 8.414 2.176 2.967 1 94.88 201 HIS B CA 1
ATOM 3791 C C . HIS B 1 201 ? 9.711 1.509 3.414 1 94.88 201 HIS B C 1
ATOM 3793 O O . HIS B 1 201 ? 10.547 2.141 4.059 1 94.88 201 HIS B O 1
ATOM 3799 N N . TYR B 1 202 ? 9.898 0.243 3.199 1 93.69 202 TYR B N 1
ATOM 3800 C CA . TYR B 1 202 ? 11.109 -0.539 3.42 1 93.69 202 TYR B CA 1
ATOM 3801 C C . TYR B 1 202 ? 11.562 -1.219 2.135 1 93.69 202 TYR B C 1
ATOM 3803 O O . TYR B 1 202 ? 10.766 -1.881 1.461 1 93.69 202 TYR B O 1
ATOM 3811 N N . PHE B 1 203 ? 13.008 -1.1 1.729 1 92.69 203 PHE B N 1
ATOM 3812 C CA . PHE B 1 203 ? 13.328 -1.52 0.371 1 92.69 203 PHE B CA 1
ATOM 3813 C C . PHE B 1 203 ? 14.719 -2.152 0.315 1 92.69 203 PHE B C 1
ATOM 3815 O O . PHE B 1 203 ? 15.352 -2.166 -0.738 1 92.69 203 PHE B O 1
ATOM 3822 N N . GLU B 1 204 ? 15.422 -2.631 1.309 1 87.31 204 GLU B N 1
ATOM 3823 C CA . GLU B 1 204 ? 16.719 -3.301 1.295 1 87.31 204 GLU B CA 1
ATOM 3824 C C . GLU B 1 204 ? 16.688 -4.539 0.402 1 87.31 204 GLU B C 1
ATOM 3826 O O . GLU B 1 204 ? 17.531 -4.684 -0.493 1 87.31 204 GLU B O 1
ATOM 3831 N N . ASP B 1 205 ? 15.977 -5.379 0.234 1 90.5 205 ASP B N 1
ATOM 3832 C CA . ASP B 1 205 ? 15.828 -6.582 -0.581 1 90.5 205 ASP B CA 1
ATOM 3833 C C . ASP B 1 205 ? 14.359 -6.816 -0.942 1 90.5 205 ASP B C 1
ATOM 3835 O O . ASP B 1 205 ? 13.836 -7.914 -0.737 1 90.5 205 ASP B O 1
ATOM 3839 N N . GLY B 1 206 ? 13.836 -5.836 -1.548 1 92.31 206 GLY B N 1
ATOM 3840 C CA . GLY B 1 206 ? 12.43 -5.848 -1.916 1 92.31 206 GLY B CA 1
ATOM 3841 C C . GLY B 1 206 ? 11.766 -4.488 -1.801 1 92.31 206 GLY B C 1
ATOM 3842 O O . GLY B 1 206 ? 12.445 -3.473 -1.646 1 92.31 206 GLY B O 1
ATOM 3843 N N . ASN B 1 207 ? 10.578 -4.434 -2.041 1 93.94 207 ASN B N 1
ATOM 3844 C CA . ASN B 1 207 ? 9.742 -3.24 -1.918 1 93.94 207 ASN B CA 1
ATOM 3845 C C . ASN B 1 207 ? 8.516 -3.498 -1.052 1 93.94 207 ASN B C 1
ATOM 3847 O O . ASN B 1 207 ? 7.562 -4.137 -1.495 1 93.94 207 ASN B O 1
ATOM 3851 N N . LEU B 1 208 ? 8.688 -3.031 0.153 1 94.81 208 LEU B N 1
ATOM 3852 C CA . LEU B 1 208 ? 7.613 -3.197 1.129 1 94.81 208 LEU B CA 1
ATOM 3853 C C . LEU B 1 208 ? 6.953 -1.86 1.444 1 94.81 208 LEU B C 1
ATOM 3855 O O . LEU B 1 208 ? 7.625 -0.911 1.854 1 94.81 208 LEU B O 1
ATOM 3859 N N . GLN B 1 209 ? 5.617 -1.805 1.174 1 94.44 209 GLN B N 1
ATOM 3860 C CA . GLN B 1 209 ? 4.832 -0.599 1.417 1 94.44 209 GLN B CA 1
ATOM 3861 C C . GLN B 1 209 ? 3.719 -0.861 2.428 1 94.44 209 GLN B C 1
ATOM 3863 O O . GLN B 1 209 ? 2.967 -1.827 2.293 1 94.44 209 GLN B O 1
ATOM 3868 N N . LEU B 1 210 ? 3.66 -0.041 3.414 1 94.44 210 LEU B N 1
ATOM 3869 C CA . LEU B 1 210 ? 2.564 -0.047 4.379 1 94.44 210 LEU B CA 1
ATOM 3870 C C . LEU B 1 210 ? 1.845 1.298 4.391 1 94.44 210 LEU B C 1
ATOM 3872 O O . LEU B 1 210 ? 2.473 2.34 4.59 1 94.44 210 LEU B O 1
ATOM 3876 N N . GLN B 1 211 ? 0.568 1.248 4.086 1 94.94 211 GLN B N 1
ATOM 3877 C CA . GLN B 1 211 ? -0.255 2.453 4.125 1 94.94 211 GLN B CA 1
ATOM 3878 C C . GLN B 1 211 ? -1.508 2.236 4.969 1 94.94 211 GLN B C 1
ATOM 3880 O O . GLN B 1 211 ? -2.172 1.205 4.852 1 94.94 211 GLN B O 1
ATOM 3885 N N . SER B 1 212 ? -1.738 3.176 5.816 1 94.25 212 SER B N 1
ATOM 3886 C CA . SER B 1 212 ? -2.932 3.137 6.656 1 94.25 212 SER B CA 1
ATOM 3887 C C . SER B 1 212 ? -3.674 4.469 6.625 1 94.25 212 SER B C 1
ATOM 3889 O O . SER B 1 212 ? -3.053 5.531 6.637 1 94.25 212 SER B O 1
ATOM 3891 N N . HIS B 1 213 ? -4.957 4.355 6.473 1 96.31 213 HIS B N 1
ATOM 3892 C CA . HIS B 1 213 ? -5.852 5.5 6.531 1 96.31 213 HIS B CA 1
ATOM 3893 C C . HIS B 1 213 ? -6.977 5.27 7.539 1 96.31 213 HIS B C 1
ATOM 3895 O O . HIS B 1 213 ? -7.582 4.199 7.562 1 96.31 213 HIS B O 1
ATOM 3901 N N . LYS B 1 214 ? -7.219 6.285 8.359 1 96.56 214 LYS B N 1
ATOM 3902 C CA . LYS B 1 214 ? -8.336 6.211 9.297 1 96.56 214 LYS B CA 1
ATOM 3903 C C . LYS B 1 214 ? -9.078 7.539 9.367 1 96.56 214 LYS B C 1
ATOM 3905 O O . LYS B 1 214 ? -8.5 8.57 9.711 1 96.56 214 LYS B O 1
ATOM 3910 N N . ASP B 1 215 ? -10.328 7.48 9.047 1 97.12 215 ASP B N 1
ATOM 3911 C CA . ASP B 1 215 ? -11.203 8.633 9.242 1 97.12 215 ASP B CA 1
ATOM 3912 C C . ASP B 1 215 ? -11.891 8.578 10.602 1 97.12 215 ASP B C 1
ATOM 3914 O O . ASP B 1 215 ? -12.281 7.508 11.062 1 97.12 215 ASP B O 1
ATOM 3918 N N . VAL B 1 216 ? -11.93 9.719 11.195 1 97.56 216 VAL B N 1
ATOM 3919 C CA . VAL B 1 216 ? -12.656 9.859 12.453 1 97.56 216 VAL B CA 1
ATOM 3920 C C . VAL B 1 216 ? -13.883 10.742 12.242 1 97.56 216 VAL B C 1
ATOM 3922 O O . VAL B 1 216 ? -13.758 11.945 11.984 1 97.56 216 VAL B O 1
ATOM 3925 N N . ALA B 1 217 ? -15.039 10.133 12.359 1 96.88 217 ALA B N 1
ATOM 3926 C CA . ALA B 1 217 ? -16.281 10.891 12.219 1 96.88 217 ALA B CA 1
ATOM 3927 C C . ALA B 1 217 ? -16.422 11.922 13.336 1 96.88 217 ALA B C 1
ATOM 3929 O O . ALA B 1 217 ? -15.812 11.789 14.398 1 96.88 217 ALA B O 1
ATOM 3930 N N . PRO B 1 218 ? -17.234 12.93 13.086 1 97.94 218 PRO B N 1
ATOM 3931 C CA . PRO B 1 218 ? -17.406 13.969 14.109 1 97.94 218 PRO B CA 1
ATOM 3932 C C . PRO B 1 218 ? -17.922 13.414 15.438 1 97.94 218 PRO B C 1
ATOM 3934 O O . PRO B 1 218 ? -18.891 12.648 15.453 1 97.94 218 PRO B O 1
ATOM 3937 N N . VAL B 1 219 ? -17.219 13.797 16.469 1 97.5 219 VAL B N 1
ATOM 3938 C CA . VAL B 1 219 ? -17.609 13.383 17.812 1 97.5 219 VAL B CA 1
ATOM 3939 C C . VAL B 1 219 ? -17.641 14.602 18.734 1 97.5 219 VAL B C 1
ATOM 3941 O O . VAL B 1 219 ? -16.797 15.5 18.609 1 97.5 219 VAL B O 1
ATOM 3944 N N . PRO B 1 220 ? -18.609 14.578 19.641 1 97 220 PRO B N 1
ATOM 3945 C CA . PRO B 1 220 ? -18.578 15.648 20.641 1 97 220 PRO B CA 1
ATOM 3946 C C . PRO B 1 220 ? -17.438 15.508 21.641 1 97 220 PRO B C 1
ATOM 3948 O O . PRO B 1 220 ? -17.125 14.398 22.062 1 97 220 PRO B O 1
ATOM 3951 N N . VAL B 1 221 ? -16.781 16.594 21.891 1 94.94 221 VAL B N 1
ATOM 3952 C CA . VAL B 1 221 ? -15.734 16.656 22.891 1 94.94 221 VAL B CA 1
ATOM 3953 C C . VAL B 1 221 ? -16.078 17.703 23.953 1 94.94 221 VAL B C 1
ATOM 3955 O O . VAL B 1 221 ? -16.438 18.828 23.609 1 94.94 221 VAL B O 1
ATOM 3958 N N . THR B 1 222 ? -16.078 17.203 25.172 1 92.81 222 THR B N 1
ATOM 3959 C CA . THR B 1 222 ? -16.406 18.109 26.281 1 92.81 222 THR B CA 1
ATOM 3960 C C . THR B 1 222 ? -15.383 17.969 27.406 1 92.81 222 THR B C 1
ATOM 3962 O O . THR B 1 222 ? -14.828 16.891 27.625 1 92.81 222 THR B O 1
ATOM 3965 N N . GLY B 1 223 ? -15.086 19.125 28.062 1 86.81 223 GLY B N 1
ATOM 3966 C CA . GLY B 1 223 ? -14.195 19.109 29.203 1 86.81 223 GLY B CA 1
ATOM 3967 C C . GLY B 1 223 ? -13.883 20.5 29.734 1 86.81 223 GLY B C 1
ATOM 3968 O O . GLY B 1 223 ? -14.062 21.5 29.031 1 86.81 223 GLY B O 1
ATOM 3969 N N . GLU B 1 224 ? -13.453 20.547 31 1 83.06 224 GLU B N 1
ATOM 3970 C CA . GLU B 1 224 ? -13.023 21.812 31.594 1 83.06 224 GLU B CA 1
ATOM 3971 C C . GLU B 1 224 ? -11.914 22.453 30.766 1 83.06 224 GLU B C 1
ATOM 3973 O O . GLU B 1 224 ? -11.914 23.672 30.562 1 83.06 224 GLU B O 1
ATOM 3978 N N . SER B 1 225 ? -10.992 21.688 30.344 1 80.81 225 SER B N 1
ATOM 3979 C CA . SER B 1 225 ? -9.977 22.094 29.359 1 80.81 225 SER B CA 1
ATOM 3980 C C . SER B 1 225 ? -10.234 21.469 28 1 80.81 225 SER B C 1
ATOM 3982 O O . SER B 1 225 ? -10.016 20.266 27.828 1 80.81 225 SER B O 1
ATOM 3984 N N . LEU B 1 226 ? -10.766 22.219 27.094 1 82.19 226 LEU B N 1
ATOM 3985 C CA . LEU B 1 226 ? -11.07 21.703 25.75 1 82.19 226 LEU B CA 1
ATOM 3986 C C . LEU B 1 226 ? -9.82 21.141 25.078 1 82.19 226 LEU B C 1
ATOM 3988 O O . LEU B 1 226 ? -9.883 20.109 24.406 1 82.19 226 LEU B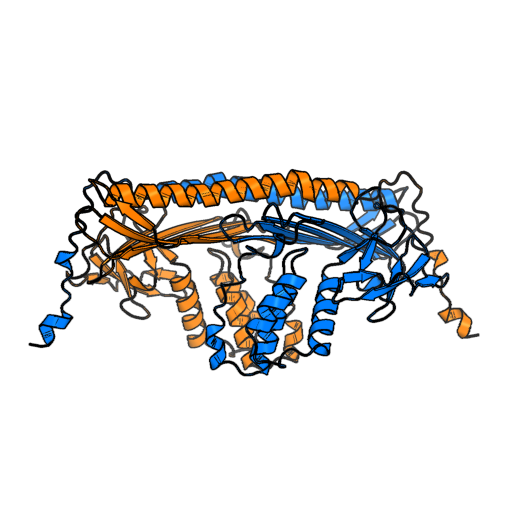 O 1
ATOM 3992 N N . ALA B 1 227 ? -8.719 21.828 25.281 1 79.94 227 ALA B N 1
ATOM 3993 C CA . ALA B 1 227 ? -7.457 21.375 24.703 1 79.94 227 ALA B CA 1
ATOM 3994 C C . ALA B 1 227 ? -7.098 19.969 25.172 1 79.94 227 ALA B C 1
ATOM 3996 O O . ALA B 1 227 ? -6.699 19.125 24.375 1 79.94 227 ALA B O 1
ATOM 3997 N N . GLN B 1 228 ? -7.258 19.797 26.453 1 83.44 228 GLN B N 1
ATOM 3998 C CA . GLN B 1 228 ? -6.934 18.5 27.016 1 83.44 228 GLN B CA 1
ATOM 3999 C C . GLN B 1 228 ? -7.883 17.422 26.484 1 83.44 228 GLN B C 1
ATOM 4001 O O . GLN B 1 228 ? -7.469 16.297 26.234 1 83.44 228 GLN B O 1
ATOM 4006 N N . ALA B 1 229 ? -9.125 17.797 26.422 1 87.88 229 ALA B N 1
ATOM 4007 C CA . ALA B 1 229 ? -10.117 16.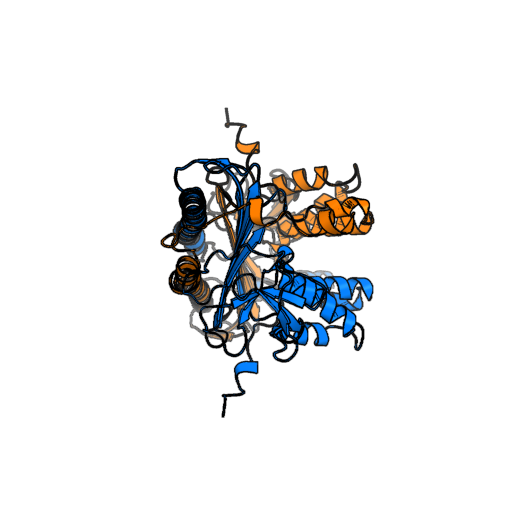844 25.922 1 87.88 229 ALA B CA 1
ATOM 4008 C C . ALA B 1 229 ? -9.836 16.453 24.469 1 87.88 229 ALA B C 1
ATOM 4010 O O . ALA B 1 229 ? -9.961 15.289 24.094 1 87.88 229 ALA B O 1
ATOM 4011 N N . VAL B 1 230 ? -9.469 17.406 23.656 1 88.69 230 VAL B N 1
ATOM 4012 C CA . VAL B 1 230 ? -9.133 17.172 22.266 1 88.69 230 VAL B CA 1
ATOM 4013 C C . VAL B 1 230 ? -7.914 16.25 22.172 1 88.69 230 VAL B C 1
ATOM 4015 O O . VAL B 1 230 ? -7.926 15.273 21.422 1 88.69 230 VAL B O 1
ATOM 4018 N N . LEU B 1 231 ? -6.91 16.531 22.953 1 86 231 LEU B N 1
ATOM 4019 C CA . LEU B 1 231 ? -5.691 15.734 22.938 1 86 231 LEU B CA 1
ATOM 4020 C C . LEU B 1 231 ? -5.977 14.297 23.344 1 86 231 LEU B C 1
ATOM 4022 O O . LEU B 1 231 ? -5.359 13.367 22.812 1 86 231 LEU B O 1
ATOM 4026 N N . ALA B 1 232 ? -6.859 14.18 24.25 1 88.44 232 ALA B N 1
ATOM 4027 C CA . ALA B 1 232 ? -7.227 12.836 24.688 1 88.44 232 ALA B CA 1
ATOM 4028 C C . ALA B 1 232 ? -7.836 12.039 23.531 1 88.44 232 ALA B C 1
ATOM 4030 O O . ALA B 1 232 ? -7.531 10.852 23.359 1 88.44 232 ALA B O 1
ATOM 4031 N N . VAL B 1 233 ? -8.688 12.664 22.766 1 92.69 233 VAL B N 1
ATOM 4032 C CA . VAL B 1 233 ? -9.297 12 21.625 1 92.69 233 VAL B CA 1
ATOM 4033 C C . VAL B 1 233 ? -8.227 11.672 20.578 1 92.69 233 VAL B C 1
ATOM 4035 O O . VAL B 1 233 ? -8.203 10.57 20.031 1 92.69 233 VAL B O 1
ATOM 4038 N N . LEU B 1 234 ? -7.316 12.609 20.328 1 90.81 234 LEU B N 1
ATOM 4039 C CA . LEU B 1 234 ? -6.238 12.383 19.375 1 90.81 234 LEU B CA 1
ATOM 4040 C C . LEU B 1 234 ? -5.41 11.164 19.766 1 90.81 234 LEU B C 1
ATOM 4042 O O . LEU B 1 234 ? -5.137 10.297 18.938 1 90.81 234 LEU B O 1
ATOM 4046 N N . ARG B 1 235 ? -5.09 11.102 21.031 1 88.38 235 ARG B N 1
ATOM 4047 C CA . ARG B 1 235 ? -4.277 10 21.531 1 88.38 235 ARG B CA 1
ATOM 4048 C C . ARG B 1 235 ? -5.023 8.672 21.422 1 88.38 235 ARG B C 1
ATOM 4050 O O . ARG B 1 235 ? -4.438 7.652 21.062 1 88.38 235 ARG B O 1
ATOM 4057 N N . ALA B 1 236 ? -6.242 8.719 21.75 1 92.88 236 ALA B N 1
ATOM 4058 C CA . ALA B 1 236 ? -7.047 7.504 21.672 1 92.88 236 ALA B CA 1
ATOM 4059 C C . ALA B 1 236 ? -7.129 6.98 20.25 1 92.88 236 ALA B C 1
ATOM 4061 O O . ALA B 1 236 ? -7.008 5.777 20.016 1 92.88 236 ALA B O 1
ATOM 4062 N N . GLU B 1 237 ? -7.352 7.852 19.312 1 93.38 237 GLU B N 1
ATOM 4063 C CA . GLU B 1 237 ? -7.465 7.453 17.906 1 93.38 237 GLU B CA 1
ATOM 4064 C C . GLU B 1 237 ? -6.125 6.973 17.359 1 93.38 237 GLU B C 1
ATOM 4066 O O . GLU B 1 237 ? -6.078 6.059 16.531 1 93.38 237 GLU B O 1
ATOM 4071 N N . GLU B 1 238 ? -5.09 7.574 17.812 1 88.62 238 GLU B N 1
ATOM 4072 C CA . GLU B 1 238 ? -3.758 7.105 17.438 1 88.62 238 GLU B CA 1
ATOM 4073 C C . GLU B 1 238 ? -3.512 5.688 17.953 1 88.62 238 GLU B C 1
ATOM 4075 O O . GLU B 1 238 ? -2.885 4.875 17.266 1 88.62 238 GLU B O 1
ATOM 4080 N N . HIS B 1 239 ? -3.955 5.496 19.125 1 89.31 239 HIS B N 1
ATOM 4081 C CA . HIS B 1 239 ? -3.816 4.164 19.703 1 89.31 239 HIS B CA 1
ATOM 4082 C C . HIS B 1 239 ? -4.555 3.121 18.875 1 89.31 239 HIS B C 1
ATOM 4084 O O . HIS B 1 239 ? -4.094 1.983 18.75 1 89.31 239 HIS B O 1
ATOM 4090 N N . VAL B 1 240 ? -5.656 3.48 18.375 1 92 240 VAL B N 1
ATOM 4091 C CA . VAL B 1 240 ? -6.418 2.574 17.531 1 92 240 VAL B CA 1
ATOM 4092 C C . VAL B 1 240 ? -5.586 2.199 16.297 1 92 240 VAL B C 1
ATOM 4094 O O . VAL B 1 240 ? -5.52 1.027 15.922 1 92 240 VAL B O 1
ATOM 4097 N N . VAL B 1 241 ? -4.93 3.129 15.664 1 91.44 241 VAL B N 1
ATOM 4098 C CA . VAL B 1 241 ? -4.094 2.869 14.492 1 91.44 241 VAL B CA 1
ATOM 4099 C C . VAL B 1 241 ? -2.965 1.912 14.867 1 91.44 241 VAL B C 1
ATOM 4101 O O . VAL B 1 241 ? -2.68 0.963 14.133 1 91.44 241 VAL B O 1
ATOM 4104 N N . HIS B 1 242 ? -2.42 2.125 16.031 1 87.56 242 HIS B N 1
ATOM 4105 C CA . HIS B 1 242 ? -1.342 1.268 16.5 1 87.56 242 HIS B CA 1
ATOM 4106 C C . HIS B 1 242 ? -1.831 -0.16 16.734 1 87.56 242 HIS B C 1
ATOM 4108 O O . HIS B 1 242 ? -1.166 -1.118 16.328 1 87.56 242 HIS B O 1
ATOM 4114 N N . SER B 1 243 ? -2.91 -0.276 17.359 1 88.88 243 SER B N 1
ATOM 4115 C CA . SER B 1 243 ? -3.479 -1.591 17.641 1 88.88 243 SER B CA 1
ATOM 4116 C C . SER B 1 243 ? -3.805 -2.334 16.344 1 88.88 243 SER B C 1
ATOM 4118 O O . SER B 1 243 ? -3.594 -3.543 16.25 1 88.88 243 SER B O 1
ATOM 4120 N N . ASN B 1 244 ? -4.328 -1.606 15.375 1 89.5 244 ASN B N 1
ATOM 4121 C CA . ASN B 1 244 ? -4.613 -2.203 14.078 1 89.5 244 ASN B CA 1
ATOM 4122 C C . ASN B 1 244 ? -3.352 -2.758 13.422 1 89.5 244 ASN B C 1
ATOM 4124 O O . ASN B 1 244 ? -3.381 -3.828 12.812 1 89.5 244 ASN B O 1
ATOM 4128 N N . LEU B 1 245 ? -2.299 -2.047 13.516 1 88 245 LEU B N 1
ATOM 4129 C CA . LEU B 1 245 ? -1.024 -2.48 12.953 1 88 245 LEU B CA 1
ATOM 4130 C C . LEU B 1 245 ? -0.521 -3.738 13.656 1 88 245 LEU B C 1
ATOM 4132 O O . LEU B 1 245 ? -0.011 -4.652 13 1 88 245 LEU B O 1
ATOM 4136 N N . GLU B 1 246 ? -0.651 -3.744 14.938 1 85.75 246 GLU B N 1
ATOM 4137 C CA . GLU B 1 246 ? -0.271 -4.926 15.711 1 85.75 246 GLU B CA 1
ATOM 4138 C C . GLU B 1 246 ? -1.1 -6.141 15.305 1 85.75 246 GLU B C 1
ATOM 4140 O O . GLU B 1 246 ? -0.556 -7.227 15.094 1 85.75 246 GLU B O 1
ATOM 4145 N N . ASP B 1 247 ? -2.365 -5.941 15.219 1 86.94 247 ASP B N 1
ATOM 4146 C CA . ASP B 1 247 ? -3.266 -7.016 14.812 1 86.94 247 ASP B CA 1
ATOM 4147 C C . ASP B 1 247 ? -2.91 -7.535 13.422 1 86.94 247 ASP B C 1
ATOM 4149 O O . ASP B 1 247 ? -2.916 -8.75 13.188 1 86.94 247 ASP B O 1
ATOM 4153 N N . MET B 1 248 ? -2.68 -6.641 12.547 1 86.31 248 MET B N 1
ATOM 4154 C CA . MET B 1 248 ? -2.291 -7.031 11.195 1 86.31 248 MET B CA 1
ATOM 4155 C C . MET B 1 248 ? -1.028 -7.883 11.211 1 86.31 248 MET B C 1
ATOM 4157 O O . MET B 1 248 ? -0.956 -8.914 10.531 1 86.31 248 MET B O 1
ATOM 4161 N N . TYR B 1 249 ? -0.05 -7.453 11.953 1 83.75 249 TYR B N 1
ATOM 4162 C CA . TYR B 1 249 ? 1.218 -8.172 12.039 1 83.75 249 TYR B CA 1
ATOM 4163 C C . TYR B 1 249 ? 1.014 -9.57 12.594 1 83.75 249 TYR B C 1
ATOM 4165 O O . TYR B 1 249 ? 1.566 -10.539 12.07 1 83.75 249 TYR B O 1
ATOM 4173 N N . ILE B 1 250 ? 0.27 -9.656 13.594 1 83.5 250 ILE B N 1
ATOM 4174 C CA . ILE B 1 250 ? -0.011 -10.938 14.219 1 83.5 250 ILE B CA 1
ATOM 4175 C C . ILE B 1 250 ? -0.726 -11.859 13.227 1 83.5 250 ILE B C 1
ATOM 4177 O O . ILE B 1 250 ? -0.328 -13.008 13.039 1 83.5 250 ILE B O 1
ATOM 4181 N N . ASN B 1 251 ? -1.764 -11.336 12.586 1 82.69 251 ASN B N 1
ATOM 4182 C CA . ASN B 1 251 ? -2.52 -12.133 11.625 1 82.69 251 ASN B CA 1
ATOM 4183 C C . ASN B 1 251 ? -1.647 -12.562 10.445 1 82.69 251 ASN B C 1
ATOM 4185 O O . ASN B 1 251 ? -1.755 -13.695 9.969 1 82.69 251 ASN B O 1
ATOM 4189 N N . MET B 1 252 ? -0.846 -11.695 9.984 1 82.94 252 MET B N 1
ATOM 4190 C CA . MET B 1 252 ? 0.055 -12.008 8.875 1 82.94 252 MET B CA 1
ATOM 4191 C C . MET B 1 252 ? 1.01 -13.141 9.258 1 82.94 252 MET B C 1
ATOM 4193 O O . MET B 1 252 ? 1.167 -14.102 8.508 1 82.94 252 MET B O 1
ATOM 4197 N N . THR B 1 253 ? 1.599 -13.008 10.391 1 78.06 253 THR B N 1
ATOM 4198 C CA . THR B 1 253 ? 2.609 -13.969 10.828 1 78.06 253 THR B CA 1
ATOM 4199 C C . THR B 1 253 ? 1.967 -15.305 11.188 1 78.06 253 THR B C 1
ATOM 4201 O O . THR B 1 253 ? 2.471 -16.359 10.805 1 78.06 253 THR B O 1
ATOM 4204 N N . GLU B 1 254 ? 0.831 -15.227 11.828 1 79.88 254 GLU B N 1
ATOM 4205 C CA . GLU B 1 254 ? 0.222 -16.438 12.367 1 79.88 254 GLU B CA 1
ATOM 4206 C C . GLU B 1 254 ? -0.625 -17.141 11.312 1 79.88 254 GLU B C 1
ATOM 4208 O O . GLU B 1 254 ? -0.843 -18.359 11.383 1 79.88 254 GLU B O 1
ATOM 4213 N N . GLU B 1 255 ? -1.104 -16.391 10.422 1 79.12 255 GLU B N 1
ATOM 4214 C CA . GLU B 1 255 ? -2.051 -17 9.5 1 79.12 255 GLU B CA 1
ATOM 4215 C C . GLU B 1 255 ? -1.468 -17.078 8.086 1 79.12 255 GLU B C 1
ATOM 4217 O O . GLU B 1 255 ? -1.297 -18.188 7.547 1 79.12 255 GLU B O 1
ATOM 4222 N N . THR B 1 256 ? -1.084 -16.016 7.574 1 71.88 256 THR B N 1
ATOM 4223 C CA . THR B 1 256 ? -0.648 -15.992 6.18 1 71.88 256 THR B CA 1
ATOM 4224 C C . THR B 1 256 ? 0.681 -16.719 6.02 1 71.88 256 THR B C 1
ATOM 4226 O O . THR B 1 256 ? 0.807 -17.609 5.176 1 71.88 256 THR B O 1
ATOM 4229 N N . PHE B 1 257 ? 1.628 -16.469 6.84 1 76.75 257 PHE B N 1
ATOM 4230 C CA . PHE B 1 257 ? 2.947 -17.062 6.699 1 76.75 257 PHE B CA 1
ATOM 4231 C C . PHE B 1 257 ? 2.916 -18.531 7.105 1 76.75 257 PHE B C 1
ATOM 4233 O O . PHE B 1 257 ? 3.604 -19.359 6.504 1 76.75 257 PHE B O 1
ATOM 4240 N N . LYS B 1 258 ? 2.16 -18.766 8.023 1 75.88 258 LYS B N 1
ATOM 4241 C CA . LYS B 1 258 ? 2 -20.172 8.398 1 75.88 258 LYS B CA 1
ATOM 4242 C C . LYS B 1 258 ? 1.434 -20.984 7.242 1 75.88 258 LYS B C 1
ATOM 4244 O O . LYS B 1 258 ? 1.917 -22.078 6.953 1 75.88 258 LYS B O 1
ATOM 4249 N N . GLU B 1 259 ? 0.451 -20.469 6.641 1 74.69 259 GLU B N 1
ATOM 4250 C CA . GLU B 1 259 ? -0.148 -21.172 5.5 1 74.69 259 GLU B CA 1
ATOM 4251 C C . GLU B 1 259 ? 0.843 -21.281 4.348 1 74.69 259 GLU B C 1
ATOM 4253 O O . GLU B 1 259 ? 0.882 -22.312 3.664 1 74.69 259 GLU B O 1
ATOM 4258 N N . MET B 1 260 ? 1.565 -20.219 4.168 1 74.38 260 MET B N 1
ATOM 4259 C CA . MET B 1 260 ? 2.57 -20.25 3.107 1 74.38 260 MET B CA 1
ATOM 4260 C C . MET B 1 260 ? 3.59 -21.359 3.357 1 74.38 260 MET B C 1
ATOM 4262 O O . MET B 1 260 ? 3.992 -22.062 2.428 1 74.38 260 MET B O 1
ATOM 4266 N N . ARG B 1 261 ? 4.016 -21.516 4.582 1 70.5 261 ARG B N 1
ATOM 4267 C CA . ARG B 1 261 ? 4.969 -22.562 4.914 1 70.5 261 ARG B CA 1
ATOM 4268 C C . ARG B 1 261 ? 4.383 -23.953 4.629 1 70.5 261 ARG B C 1
ATOM 4270 O O . ARG B 1 261 ? 5.109 -24.875 4.258 1 70.5 261 ARG B O 1
ATOM 4277 N N . ARG B 1 262 ? 3.098 -23.969 4.688 1 67.25 262 ARG B N 1
ATOM 4278 C CA . ARG B 1 262 ? 2.424 -25.234 4.441 1 67.25 262 ARG B CA 1
ATOM 4279 C C . ARG B 1 262 ? 2.328 -25.516 2.949 1 67.25 262 ARG B C 1
ATOM 4281 O O . ARG B 1 262 ? 2.281 -26.688 2.537 1 67.25 262 ARG B O 1
ATOM 4288 N N . VAL B 1 263 ? 2.246 -24.516 2.211 1 62.72 263 VAL B N 1
ATOM 4289 C CA . VAL B 1 263 ? 2.125 -24.672 0.764 1 62.72 263 VAL B CA 1
ATOM 4290 C C . VAL B 1 263 ? 3.475 -25.078 0.174 1 62.72 263 VAL B C 1
ATOM 4292 O O . VAL B 1 263 ? 3.531 -25.719 -0.876 1 62.72 263 VAL B O 1
ATOM 4295 N N . MET B 1 264 ? 4.48 -24.719 0.906 1 64.56 264 MET B N 1
ATOM 4296 C CA . MET B 1 264 ? 5.816 -25.047 0.414 1 64.56 264 MET B CA 1
ATOM 4297 C C . MET B 1 264 ? 6 -26.562 0.304 1 64.56 264 MET B C 1
ATOM 4299 O O . MET B 1 264 ? 5.738 -27.281 1.259 1 64.56 264 MET B O 1
ATOM 4303 N N . PRO B 1 265 ? 6.273 -27.047 -1.077 1 58.34 265 PRO B N 1
ATOM 4304 C CA . PRO B 1 265 ? 6.438 -28.484 -1.289 1 58.34 265 PRO B CA 1
ATOM 4305 C C . PRO B 1 265 ? 7.48 -29.094 -0.36 1 58.34 265 PRO B C 1
ATOM 4307 O O . PRO B 1 265 ? 8.445 -28.422 0.028 1 58.34 265 PRO B O 1
ATOM 4310 N N . VAL B 1 266 ? 7.098 -30.188 0.496 1 50.94 266 VAL B N 1
ATOM 4311 C CA . VAL B 1 266 ? 8.062 -30.953 1.282 1 50.94 266 VAL B CA 1
ATOM 4312 C C . VAL B 1 266 ? 8.773 -31.969 0.39 1 50.94 266 VAL B C 1
ATOM 4314 O O . VAL B 1 266 ? 8.172 -32.5 -0.545 1 50.94 266 VAL B O 1
ATOM 4317 N N . THR B 1 267 ? 9.977 -31.797 -0.121 1 48.16 267 THR B N 1
ATOM 4318 C CA . THR B 1 267 ? 10.719 -32.75 -0.925 1 48.16 267 THR B CA 1
ATOM 4319 C C . THR B 1 267 ? 10.586 -34.156 -0.343 1 48.16 267 THR B C 1
ATOM 4321 O O . THR B 1 267 ? 11.352 -35.062 -0.699 1 48.16 267 THR B O 1
ATOM 4324 N N . GLN B 1 268 ? 9.75 -34.594 0.448 1 40.38 268 GLN B N 1
ATOM 4325 C CA . GLN B 1 268 ? 10.008 -36 0.648 1 40.38 268 GLN B CA 1
ATOM 4326 C C . GLN B 1 268 ? 9.992 -36.75 -0.679 1 40.38 268 GLN B C 1
ATOM 4328 O O . GLN B 1 268 ? 10.57 -37.844 -0.789 1 40.38 268 GLN B O 1
ATOM 4333 N N . THR B 1 269 ? 9.023 -36.5 -1.479 1 39.09 269 THR B N 1
ATOM 4334 C CA . THR B 1 269 ? 8.938 -37.375 -2.66 1 39.09 269 THR B CA 1
ATOM 4335 C C . THR B 1 269 ? 9.812 -36.812 -3.785 1 39.09 269 THR B C 1
ATOM 4337 O O . THR B 1 269 ? 9.914 -35.594 -3.967 1 39.09 269 THR B O 1
ATOM 4340 N N . LYS B 1 270 ? 10.719 -37.625 -4.352 1 40.03 270 LYS B N 1
ATOM 4341 C CA . LYS B 1 270 ? 11.617 -37.469 -5.488 1 40.03 270 LYS B CA 1
ATOM 4342 C C . LYS B 1 270 ? 10.945 -36.656 -6.605 1 40.03 270 LYS B C 1
ATOM 4344 O O . LYS B 1 270 ? 9.891 -37.062 -7.109 1 40.03 270 LYS B O 1
ATOM 4349 N N . MET B 1 271 ? 10.93 -35.375 -6.629 1 42.78 271 MET B N 1
ATOM 4350 C CA . MET B 1 271 ? 10.539 -34.594 -7.809 1 42.78 271 MET B CA 1
ATOM 4351 C C . MET B 1 271 ? 11.148 -35.188 -9.07 1 42.78 271 MET B C 1
ATOM 4353 O O . MET B 1 271 ? 12.375 -35.281 -9.195 1 42.78 271 MET B O 1
ATOM 4357 N N . GLU B 1 272 ? 10.68 -36.312 -9.625 1 41.91 272 GLU B N 1
ATOM 4358 C CA . GLU B 1 272 ? 11.188 -36.719 -10.93 1 41.91 272 GLU B CA 1
ATOM 4359 C C . GLU B 1 272 ? 10.977 -35.594 -11.961 1 41.91 272 GLU B C 1
ATOM 4361 O O . GLU B 1 272 ? 9.844 -35.281 -12.32 1 41.91 272 GLU B O 1
ATOM 4366 N N . TRP B 1 273 ? 11.75 -34.5 -11.875 1 40.91 273 TRP B N 1
ATOM 4367 C CA . TRP B 1 273 ? 11.773 -33.469 -12.891 1 40.91 273 TRP B CA 1
ATOM 4368 C C . TRP B 1 273 ? 12.086 -34.031 -14.266 1 40.91 273 TRP B C 1
ATOM 4370 O O . TRP B 1 273 ? 13.242 -34.312 -14.586 1 40.91 273 TRP B O 1
ATOM 4380 N N . ASN B 1 274 ? 11.477 -35.062 -14.719 1 41 274 ASN B N 1
ATOM 4381 C CA . ASN B 1 274 ? 11.844 -35.562 -16.047 1 41 274 ASN B CA 1
ATOM 4382 C C . ASN B 1 274 ? 11.617 -34.469 -17.109 1 41 274 ASN B C 1
ATOM 4384 O O . ASN B 1 274 ? 10.477 -34.188 -17.484 1 41 274 ASN B O 1
ATOM 4388 N N . LEU B 1 275 ? 12.5 -33.562 -17.203 1 41.44 275 LEU B N 1
ATOM 4389 C CA . LEU B 1 275 ? 12.508 -32.656 -18.344 1 41.44 275 LEU B CA 1
ATOM 4390 C C . LEU B 1 275 ? 12.062 -33.375 -19.609 1 41.44 275 LEU B C 1
ATOM 4392 O O . LEU B 1 275 ? 11.477 -32.781 -20.516 1 41.44 275 LEU B O 1
ATOM 4396 N N . TYR B 1 276 ? 12.562 -34.656 -19.781 1 39.84 276 TYR B N 1
ATOM 4397 C CA . TYR B 1 276 ? 12.336 -35.344 -21.047 1 39.84 276 TYR B CA 1
ATOM 4398 C C . TYR B 1 276 ? 10.867 -35.75 -21.188 1 39.84 276 TYR B C 1
ATOM 4400 O O . TYR B 1 276 ? 10.438 -36.188 -22.25 1 39.84 276 TYR B O 1
ATOM 4408 N N . ALA B 1 277 ? 10.297 -35.719 -20.219 1 38.31 277 ALA B N 1
ATOM 4409 C CA . ALA B 1 277 ? 8.938 -36.188 -20.422 1 38.31 277 ALA B CA 1
ATOM 4410 C C . ALA B 1 277 ? 8.156 -35.25 -21.344 1 38.31 277 ALA B C 1
ATOM 4412 O O . ALA B 1 277 ? 7.121 -35.656 -21.906 1 38.31 277 ALA B O 1
ATOM 4413 N N . HIS B 1 278 ? 8.469 -33.969 -21.406 1 37.69 278 HIS B N 1
ATOM 4414 C CA . HIS B 1 278 ? 7.551 -33.125 -22.141 1 37.69 278 HIS B CA 1
ATOM 4415 C C . HIS B 1 278 ? 8 -32.938 -23.578 1 37.69 278 HIS B C 1
ATOM 4417 O O . HIS B 1 278 ? 7.695 -31.922 -24.219 1 37.69 278 HIS B O 1
ATOM 4423 N N . ARG B 1 279 ? 8.906 -33.719 -24.172 1 35.19 279 ARG B N 1
ATOM 4424 C CA . ARG B 1 279 ? 8.953 -33.594 -25.625 1 35.19 279 ARG B CA 1
ATOM 4425 C C . ARG B 1 279 ? 7.555 -33.688 -26.219 1 35.19 279 ARG B C 1
ATOM 4427 O O . ARG B 1 279 ? 6.957 -34.75 -26.281 1 35.19 279 ARG B O 1
ATOM 4434 N N . THR B 1 280 ? 6.703 -32.844 -25.906 1 32.16 280 THR B N 1
ATOM 4435 C CA . THR B 1 280 ? 5.34 -32.781 -26.422 1 32.16 280 THR B CA 1
ATOM 4436 C C . THR B 1 280 ? 5.309 -33.031 -27.922 1 32.16 280 THR B C 1
ATOM 4438 O O . THR B 1 280 ? 6.328 -32.906 -28.609 1 32.16 280 THR B O 1
ATOM 4441 N N . ALA B 1 281 ? 3.992 -33.156 -28.406 1 32.81 281 ALA B N 1
ATOM 4442 C CA . ALA B 1 281 ? 3.275 -33.531 -29.625 1 32.81 281 ALA B CA 1
ATOM 4443 C C . ALA B 1 281 ? 3.635 -32.594 -30.766 1 32.81 281 ALA B C 1
ATOM 4445 O O . ALA B 1 281 ? 3.344 -32.875 -31.938 1 32.81 281 ALA B O 1
ATOM 4446 N N . LYS B 1 282 ? 4.059 -31.422 -30.484 1 35.38 282 LYS B N 1
ATOM 4447 C CA . LYS B 1 282 ? 4.207 -30.734 -31.766 1 35.38 282 LYS B CA 1
ATOM 4448 C C . LYS B 1 282 ? 5.246 -31.422 -32.656 1 35.38 282 LYS B C 1
ATOM 4450 O O . LYS B 1 282 ? 5.207 -31.312 -33.875 1 35.38 282 LYS B O 1
ATOM 4455 N N . ASP B 1 283 ? 6.176 -32 -32.031 1 32.97 283 ASP B N 1
ATOM 4456 C CA . ASP B 1 283 ? 7.02 -32.656 -33.031 1 32.97 283 ASP B CA 1
ATOM 4457 C C . ASP B 1 283 ? 6.312 -33.875 -33.625 1 32.97 283 ASP B C 1
ATOM 4459 O O . ASP B 1 283 ? 6.793 -34.469 -34.594 1 32.97 283 ASP B O 1
ATOM 4463 N N . LEU B 1 284 ? 5.297 -34.406 -32.938 1 31.27 284 LEU B N 1
ATOM 4464 C CA . LEU B 1 284 ? 4.734 -35.562 -33.625 1 31.27 284 LEU B CA 1
ATOM 4465 C C . LEU B 1 284 ? 3.869 -35.156 -34.781 1 31.27 284 LEU B C 1
ATOM 4467 O O . LEU B 1 284 ? 3.666 -35.938 -35.719 1 31.27 284 LEU B O 1
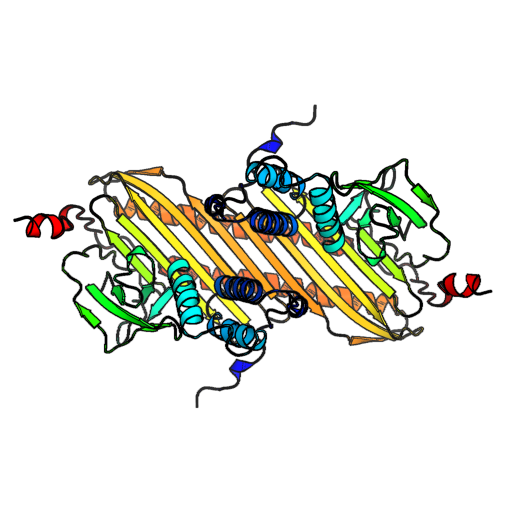ATOM 4471 N N . SER B 1 285 ? 3.107 -34.062 -34.656 1 33.53 285 SER B N 1
ATOM 4472 C CA . SER B 1 285 ? 2.242 -33.906 -35.844 1 33.53 285 SER B CA 1
ATOM 4473 C C . SER B 1 285 ? 3.041 -33.531 -37.062 1 33.53 285 SER B C 1
ATOM 4475 O O . SER B 1 285 ? 2.477 -33.344 -38.156 1 33.53 285 SER B O 1
ATOM 4477 N N . ARG B 1 286 ? 4.305 -33.125 -36.812 1 35.53 286 ARG B N 1
ATOM 4478 C CA . ARG B 1 286 ? 4.891 -32.938 -38.125 1 35.53 286 ARG B CA 1
ATOM 4479 C C . ARG B 1 286 ? 5.328 -34.25 -38.75 1 35.53 286 ARG B C 1
ATOM 4481 O O . ARG B 1 286 ? 6.012 -34.281 -39.781 1 35.53 286 ARG B O 1
ATOM 4488 N N . LYS B 1 287 ? 4.844 -35.344 -38.156 1 31.78 287 LYS B N 1
ATOM 4489 C CA . LYS B 1 287 ? 5 -36.406 -39.156 1 31.78 287 LYS B CA 1
ATOM 4490 C C . LYS B 1 287 ? 3.711 -36.625 -39.938 1 31.78 287 LYS B C 1
ATOM 4492 O O . LYS B 1 287 ? 2.613 -36.5 -39.406 1 31.78 287 LYS B O 1
#

Foldseek 3Di:
DPPPPLLDPPPQPPPPPVPVVVVDDLVRLLVVLLVQLLPDFPPCSLVSNVSSCVVHPHCSCPPVNVQVSLLCNQAVQQPWADQPPDDLQETFGNYPLQDPDSQWGARQQVQKIWGARSNVRHTDNVGIDHHDPPFNDDPPRPRDNKYWDWGDDPFKIKIKIKHKDDDVVQQKIKIKIKMKMWGPDDQFKTKIWMKIWMWMWGQDPHTDIDIDIDTGPIDMFGDNHSVVRVVVVVVVVVVVVVVVVVVVVCCCVVPVVVVVVVVPDDPPDDPPPVPPVPPDCPVVVVD/DPPPPLLDPPPQPPPPPVPVVVVDDLVRLLVVLLVQLLPDFPPCSLVSNVSSCVVHPHCSCPPVNVQVSLLCNQAVQQPWADQPPDDLQETFGRYPLQDPDSQWGADQAVQKIWGARSNVRHTDNVGIDGHDPPFNDDPPRPRDNKYWGWGDDPFKIKIKIKHKDDDVVQQKIKIKIKMKMWGPDDQFKTKIWMKIWMWMWGCPPHTDIDIDIDTGPIDMFGDNHSVVRVVVVVVVVVVVVVVVVVVVVCCCVVPVVVVVVVVPDDPPDPPPPVVVVPPDCPVVVVD

Nearest PDB structures (foldseek):
  7ds3-assembly1_B  TM=4.951E-01  e=1.138E-05  Gallus gallus
  4akr-assembly2_D  TM=4.638E-01  e=2.201E-05  Dictyostelium discoideum AX2
  3imh-assembly1_A  TM=3.538E-01  e=5.124E+00  Lactobacillus acidophilus NCFM
  7tsz-assembly1_A  TM=4.051E-01  e=9.335E+00  Escherichia coli
  7ds3-assembly1_B  TM=4.927E-01  e=9.780E-06  Gallus gallus

InterPro domains:
  IPR002189 F-actin-capping protein subunit alpha [PF01267] (34-278)
  IPR002189 F-actin-capping protein subunit alpha [PR00191] (166-180)
  IPR002189 F-actin-capping protein subunit alpha [PR00191] (199-212)
  IPR002189 F-actin-capping protein subunit alpha [PR00191] (254-273)
  IPR002189 F-actin-capping protein subunit alpha [PTHR10653] (22-276)
  IPR017865 F-actin capping protein, alpha subunit, conserved site [PS00748] (200-208)
  IPR037282 F-actin-capping protein subunit alpha/beta [SSF90096] (24-274)
  IPR042276 F-actin-capping protein subunit alpha/beta, domain 2 [G3DSA:3.90.1150.210] (127-260)
  IPR042489 F-actin capping protein, alpha subunit, domain 1 [G3DSA:3.30.1140.60] (18-126)

Radius of gyration: 27.24 Å; Cα contacts (8 Å, |Δi|>4): 1115; chains: 2; bounding box: 62×87×71 Å

Solvent-accessible surface area (backbone atoms only — not comparable to full-atom values): 30524 Å² total; per-residue (Å²): 134,76,83,76,76,81,75,66,79,65,70,67,86,54,77,72,62,58,72,54,47,84,76,44,51,71,69,53,49,49,53,50,47,49,51,52,50,62,62,41,54,54,90,36,43,66,60,47,48,55,54,47,56,70,75,41,62,89,72,70,75,35,69,67,56,48,41,52,52,34,41,51,38,38,31,75,58,29,39,54,33,72,43,80,97,49,59,73,40,46,29,36,44,39,27,71,92,26,46,76,48,99,42,30,33,43,28,37,75,78,40,28,29,34,26,44,39,52,76,80,64,40,62,38,80,87,39,64,43,76,43,65,82,52,58,65,33,51,51,69,54,17,74,21,76,11,9,42,42,27,46,57,54,91,65,35,38,36,41,40,40,16,31,67,45,70,38,72,92,76,31,32,22,24,30,43,33,35,43,34,42,35,31,75,71,50,84,41,33,28,33,38,28,34,38,41,39,37,40,35,36,34,37,70,86,32,44,34,40,37,39,34,40,30,79,40,72,74,38,83,41,66,32,92,50,40,61,53,36,51,49,50,52,52,51,52,55,50,47,51,55,51,49,51,52,52,50,46,51,49,47,42,57,64,45,47,47,46,41,48,62,27,23,45,58,63,62,81,62,80,67,76,73,58,63,75,64,24,73,54,60,72,70,52,68,74,101,134,78,82,75,76,79,75,66,77,62,71,68,84,54,77,73,62,59,73,55,46,84,76,44,50,71,70,52,49,49,52,51,47,48,50,51,50,64,63,42,52,55,89,36,44,66,60,46,48,54,54,48,56,68,74,41,63,88,74,70,75,36,70,69,55,48,42,52,51,32,41,52,38,37,32,75,58,30,39,54,33,70,42,81,95,49,60,74,39,46,29,36,44,40,27,72,91,26,46,76,49,99,42,30,34,43,28,37,75,79,39,28,30,35,26,44,39,53,76,80,66,41,63,39,80,87,40,63,44,74,42,69,81,50,56,64,37,47,55,62,50,18,75,20,76,12,10,42,43,28,46,57,48,82,67,37,39,36,40,40,40,16,31,65,45,71,38,71,92,76,28,30,21,25,31,44,33,35,41,35,40,37,30,74,71,51,83,41,32,30,33,39,28,36,38,41,39,37,39,37,36,36,35,82,83,33,45,35,40,37,39,35,42,31,78,40,71,76,37,83,40,67,33,90,48,39,60,54,37,50,48,50,51,53,52,54,54,50,47,50,54,50,51,48,51,52,51,46,50,49,46,42,57,65,45,45,49,47,43,48,61,30,25,44,59,64,64,80,62,80,66,78,75,58,68,73,66,39,74,45,59,73,69,53,67,73,100

Sequence (574 aa):
MLPSRISGRIPHFHGCDLDMADVLSDAEKLNVAKGFLLASPPGEVRDVSKDVAKLLPRGLLSDTALRGILHTYNVENSLPVQIPNVDESKRLVVCQEGEVDVGHYLDTHGRKVWGFDHVTQEILAQDVQDASARFTSSLEPLPGRGGAAVFATDSTITIVLSTERVSLRNFWSGRWKSKWTLTNVSPDAATLAGRIDLHVHYFEDGNLQLQSHKDVAPVPVTGESLAQAVLAVLRAEEHVVHSNLEDMYINMTEETFKEMRRVMPVTQTKMEWNLYAHRTAKDLSRKMLPSRISGRIPHFHGCDLDMADVLSDAEKLNVAKGFLLASPPGEVRDVSKDVAKLLPRGLLSDTALRGILHTYNVENSLPVQIPNVDESKRLVVCQEGEVDVGHYLDTHGRKVWGFDHVTQEILAQDVQDASARFTSSLEPLPGRGGAAVFATDSTITIVLSTERVSLRNFWSGRWKSKWTLTNVSPDAATLAGRIDLHVHYFEDGNLQLQSHKDVAPVPVTGESLAQAVLAVLRAEEHVVHSNLEDMYINMTEETFKEMRRVMPVTQTKMEWNLYAHRTAKDLSRK

Organism: Aphanomyces astaci (NCBI:txid112090)

pLDDT: mean 79.9, std 21.5, range [20.78, 98.38]

Secondary structure (DSSP, 8-state):
----GGGS-S----SS-GGGGGGS-HHHHHHHHHHHHHTPPTT-HHHHHHHHHHHS-TTTS-HHHHHHHHHHHHHHTTEEEEPTTS-TT-EEEE-GGGEEETTEEEETTTTEEEEEETTTTEEEEEEEEEPPTT--------SSSSEEEEEE-SS-EEEEEEEEEEEGGGTEEEEEEEEEEEEEEETTEEEEEEEEEEEEEE-TTSEEEEEEEEEEEEEEEE-SSHHHHHHHHHHHHHHHHHHHHHHHHHHIIIIIHHHHHHHS--TTS-----GGGG--GGGTTT-/----GGGS-S----SS-GGGGGTS-HHHHHHHHHHHHHTPPTT-HHHHHHHHHHHSPTTTS-HHHHHHHHHHHHHHTTEEEEPTTS-TT-EEEE-GGGEEETTEEEETTTTEEEEEETTTTEEEEEEEEEPPTT--------SSSEEEEEEE-SS-EEEEEEEEEEEGGGTEEEEEEEEEEEEEEETTEEEEEEEEEEEEEE-TTSEEEEEEEEEEEEEEEE-SSHHHHHHHHHHHHHHHHHHHHHHHHHHIIIIIHHHHHHHS--TTS-----GGGG--THHHHT-